Protein AF-A0A1H3M4A0-F1 (afdb_monomer_lite)

Radius of gyration: 30.54 Å; chains: 1; bounding box: 81×114×64 Å

Sequence (407 aa):
MTTTSKKTEPTAAHTGSNISKITISSDTRRLSPEDPPIFLHNREGRLIAGIKLEKQEVTNNAIRLTGWSLGSSGLALLRDGKEVDVEILRFSRHDVLEAYSVTSDVESGYEITIEYPEEGAYSLRWYLTNSGKITHDDFDLGIIITAVSDSSIKRKQETAVPPQTLNKLSDSNVIHANIEEINNFSIRGWCLIEEHSPKAMVLRIGQSEYPVQLYVIRERKDVSKQFSINEDKVGFEMHLPGYIWDGIPESNDLEIEILAEGYALTKMPLIVTRKVAVQWIEQIFYQSENQNQQFFGLVALEHIRFGCLMPMLSAEVQAAVKLFTAKMNLGDYPPGVEGTDKDVPAESFVTLMHWKALRQLNELLTDATTPQTVFQAVIDVMDRSGLILIRTRNCINNPIPASYTFD

Foldseek 3Di:
DDDDDDDDDDDDDDPPPPPDDPDDDPDAAAAELPDPKDFDADPVRATQKIWHWNDWDDDQFKTKTKTFMPNFPDKFKDFQNHTDPWDKDFAADVVVCVVRVPDPCRGGIIMTMDTRDDFGFMWMWTWHADPNDIDIHIHGHVDGDDDPPPVDDDDDDDDDDPDDDPDPDDPPPFKDWDFDDDALQKTKIFMGGNLDAFPFKWKDWPNDIHTQPDWQQDFQVVVCVVVVGPDRRGIIMGGHAQQLLPPPDLPDWTFIFMDGVNHTRDPGTDTHHLVRLLVSLVVLLPDDDDPVSLVSLVRNLSNCASSVSLVVHDPVSNVSNCVSCLQQVNQVSHPPRDDDDNPHPHDDPVNVLVSVLVVQLVSQVVPDPDPVSSVVSNVVSCVSSVVDDPPCVVPVPDDDPPDDDDD

pLDDT: mean 79.9, std 21.03, range [24.53, 98.06]

Secondary structure (DSSP, 8-state):
-----PPP--------------------EE--TTSPPEEEE-TTS-EEEEEEEEEEEE-SSEEEEEEEEESEEEEEEEETTEEE---EEEE--HHHHHHHT--S-TT-EEEEEEESPPSEEEEEEEEEEETTEEEEEEEEEEEEE-----TT------------------SSTTEEEEEEEEETTEEEEEEEETTB--S-EEEEETTEEEE---EEEE--HHHHHHHT-S--TTEEEEEPPGGGGTT--TTS-EEEEEEETTEESSSSPEEE-HHHHHHHHHHHHHS-SSHHHHHHHHHHHHHHHHTT-GGGS-HHHHHHHHHHHHHTT-TTSSTT-PPP-TTS-PPPHHHHHHHHHHHHHHHHHTT--SHHHHHHHHHHHHHHTT---TTSTTTTTSPPPS-----

Structure (mmCIF, N/CA/C/O backbone):
data_AF-A0A1H3M4A0-F1
#
_entry.id   AF-A0A1H3M4A0-F1
#
loop_
_atom_site.group_PDB
_atom_site.id
_atom_site.type_symbol
_atom_site.label_atom_id
_atom_site.label_alt_id
_atom_site.label_comp_id
_atom_site.label_asym_id
_atom_site.label_entity_id
_atom_site.label_seq_id
_atom_site.pdbx_PDB_ins_code
_atom_site.Cartn_x
_atom_site.Cartn_y
_atom_site.Cartn_z
_atom_site.occupancy
_atom_site.B_iso_or_equiv
_atom_site.auth_seq_id
_atom_site.auth_comp_id
_atom_site.auth_asym_id
_atom_site.auth_atom_id
_atom_site.pdbx_PDB_model_num
ATOM 1 N N . MET A 1 1 ? -34.004 82.747 30.012 1.00 33.75 1 MET A N 1
ATOM 2 C CA . MET A 1 1 ? -33.800 81.574 30.887 1.00 33.75 1 MET A CA 1
ATOM 3 C C . MET A 1 1 ? -34.989 80.647 30.698 1.00 33.75 1 MET A C 1
ATOM 5 O O . MET A 1 1 ? -36.082 81.158 30.879 1.00 33.75 1 MET A O 1
ATOM 9 N N . THR A 1 2 ? -34.741 79.371 30.333 1.00 34.47 2 THR A N 1
ATOM 10 C CA . THR A 1 2 ? -35.639 78.179 30.445 1.00 34.47 2 THR A CA 1
ATOM 11 C C . THR A 1 2 ? -37.025 78.279 29.757 1.00 34.47 2 THR A C 1
ATOM 13 O O . THR A 1 2 ? -37.710 79.275 29.876 1.00 34.47 2 THR A O 1
ATOM 16 N N . THR A 1 3 ? -37.562 77.325 28.988 1.00 33.00 3 THR A N 1
ATOM 17 C CA . THR A 1 3 ? -37.407 75.862 28.929 1.00 33.00 3 THR A CA 1
ATOM 18 C C . THR A 1 3 ? -38.217 75.325 27.726 1.00 33.00 3 THR A C 1
ATOM 20 O O . THR A 1 3 ? -39.235 75.910 27.378 1.00 33.00 3 THR A 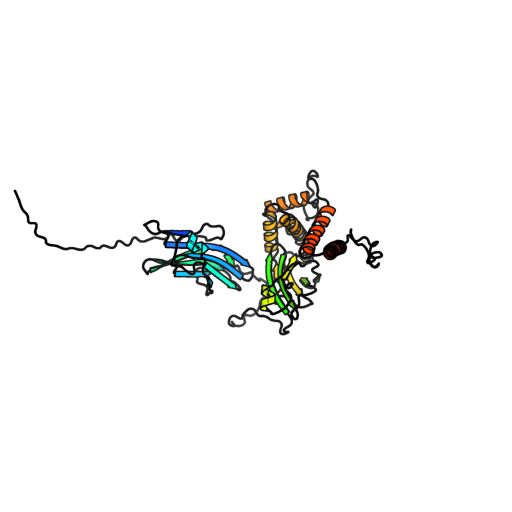O 1
ATOM 23 N N . THR A 1 4 ? -37.750 74.212 27.142 1.00 35.75 4 THR A N 1
ATOM 24 C CA . THR A 1 4 ? -38.488 73.063 26.549 1.00 35.75 4 THR A CA 1
ATOM 25 C C . THR A 1 4 ? -39.845 73.240 25.844 1.00 35.75 4 THR A C 1
ATOM 27 O O . THR A 1 4 ? -40.836 73.602 26.461 1.00 35.75 4 THR A O 1
ATOM 30 N N . SER A 1 5 ? -39.976 72.683 24.632 1.00 32.56 5 SER A N 1
ATOM 31 C CA . SER A 1 5 ? -40.471 71.301 24.437 1.00 32.56 5 SER A CA 1
ATOM 32 C C . SER A 1 5 ? -40.553 70.949 22.944 1.00 32.56 5 SER A C 1
ATOM 34 O O . SER A 1 5 ? -41.061 71.721 22.133 1.00 32.56 5 SER A O 1
ATOM 36 N N . LYS A 1 6 ? -40.021 69.777 22.586 1.00 36.72 6 LYS A N 1
ATOM 37 C CA . LYS A 1 6 ? -39.944 69.216 21.231 1.00 36.72 6 LYS A CA 1
ATOM 38 C C . LYS A 1 6 ? -41.017 68.128 21.132 1.00 36.72 6 LYS A C 1
ATOM 40 O O . LYS A 1 6 ? -41.017 67.215 21.954 1.00 36.72 6 LYS A O 1
ATOM 45 N N . LYS A 1 7 ? -41.922 68.234 20.155 1.00 43.19 7 LYS A N 1
ATOM 46 C CA . LYS A 1 7 ? -42.973 67.245 19.872 1.00 43.19 7 LYS A CA 1
ATOM 47 C C . LYS A 1 7 ? -42.555 66.349 18.701 1.00 43.19 7 LYS A C 1
ATOM 49 O O . LYS A 1 7 ? -42.099 66.834 17.670 1.00 43.19 7 LYS A O 1
ATOM 54 N N . THR A 1 8 ? -42.690 65.055 18.943 1.00 43.06 8 THR A N 1
ATOM 55 C CA . THR A 1 8 ? -42.477 63.876 18.094 1.00 43.06 8 THR A CA 1
ATOM 56 C C . THR A 1 8 ? -43.530 63.755 16.989 1.00 43.06 8 THR A C 1
ATOM 58 O O . THR A 1 8 ? -44.663 64.153 17.236 1.00 43.06 8 THR A O 1
ATOM 61 N N . GLU A 1 9 ? -43.185 63.135 15.852 1.00 33.03 9 GLU A N 1
ATOM 62 C CA . GLU A 1 9 ? -44.024 62.209 15.051 1.00 33.03 9 GLU A CA 1
ATOM 63 C C . GLU A 1 9 ? -43.182 61.549 13.918 1.00 33.03 9 GLU A C 1
ATOM 65 O O . GLU A 1 9 ? -42.063 62.009 13.672 1.00 33.03 9 GLU A O 1
ATOM 70 N N . PRO A 1 10 ? -43.612 60.412 13.318 1.00 43.53 10 PRO A N 1
ATOM 71 C CA . PRO A 1 10 ? -42.734 59.251 13.163 1.00 43.53 10 PRO A CA 1
ATOM 72 C C . PRO A 1 10 ? -42.728 58.591 11.757 1.00 43.53 10 PRO A C 1
ATOM 74 O O . PRO A 1 10 ? -43.491 58.939 10.865 1.00 43.53 10 PRO A O 1
ATOM 77 N N . THR A 1 11 ? -41.885 57.557 11.640 1.00 34.41 11 THR A N 1
ATOM 78 C CA . THR A 1 11 ? -42.014 56.360 10.776 1.00 34.41 11 THR A CA 1
ATOM 79 C C . THR A 1 11 ? -41.835 56.482 9.253 1.00 34.41 11 THR A C 1
ATOM 81 O O . THR A 1 11 ? -42.747 56.858 8.530 1.00 34.41 11 THR A O 1
ATOM 84 N N . ALA A 1 12 ? -40.730 55.914 8.753 1.00 32.91 12 ALA A N 1
ATOM 85 C CA . ALA A 1 12 ? -40.762 54.955 7.641 1.00 32.91 12 ALA A CA 1
ATOM 86 C C . ALA A 1 12 ? -39.515 54.054 7.698 1.00 32.91 12 ALA A C 1
ATOM 88 O O . ALA A 1 12 ? -38.383 54.519 7.586 1.00 32.91 12 ALA A O 1
ATOM 89 N N . ALA A 1 13 ? -39.739 52.757 7.914 1.00 37.56 13 ALA A N 1
ATOM 90 C CA . ALA A 1 13 ? -38.715 51.725 7.882 1.00 37.56 13 ALA A CA 1
ATOM 91 C C . ALA A 1 13 ? -38.382 51.354 6.426 1.00 37.56 13 ALA A C 1
ATOM 93 O O . ALA A 1 13 ? -39.254 50.950 5.655 1.00 37.56 13 ALA A O 1
ATOM 94 N N . HIS A 1 14 ? -37.104 51.448 6.070 1.00 35.28 14 HIS A N 1
ATOM 95 C CA . HIS A 1 14 ? -36.529 50.842 4.872 1.00 35.28 14 HIS A CA 1
ATOM 96 C C . HIS A 1 14 ? -35.376 49.934 5.293 1.00 35.28 14 HIS A C 1
ATOM 98 O O . HIS A 1 14 ? -34.213 50.327 5.297 1.00 35.28 14 HIS A O 1
ATOM 104 N N . THR A 1 15 ? -35.705 48.697 5.657 1.00 32.03 15 THR A N 1
ATOM 105 C CA . THR A 1 15 ? -34.738 47.603 5.781 1.00 32.03 15 THR A CA 1
ATOM 106 C C . THR A 1 15 ? -34.617 46.910 4.426 1.00 32.03 15 THR A C 1
ATOM 108 O O . THR A 1 15 ? -35.201 45.860 4.172 1.00 32.03 15 THR A O 1
ATOM 111 N N . GLY A 1 16 ? -33.862 47.535 3.522 1.00 28.48 16 GLY A N 1
ATOM 112 C CA . GLY A 1 16 ? -33.336 46.874 2.333 1.00 28.48 16 GLY A CA 1
ATOM 113 C C . GLY A 1 16 ? -32.168 45.977 2.734 1.00 28.48 16 GLY A C 1
ATOM 114 O O . GLY A 1 16 ? -31.047 46.452 2.900 1.00 28.48 16 GLY A O 1
ATOM 115 N N . SER A 1 17 ? -32.435 44.684 2.924 1.00 31.31 17 SER A N 1
ATOM 116 C CA . SER A 1 17 ? -31.399 43.661 3.089 1.00 31.31 17 SER A CA 1
ATOM 117 C C . SER A 1 17 ? -30.704 43.433 1.744 1.00 31.31 17 SER A C 1
ATOM 119 O O . SER A 1 17 ? -31.176 42.676 0.897 1.00 31.31 17 SER A O 1
ATOM 121 N N . ASN A 1 18 ? -29.588 44.127 1.527 1.00 29.11 18 ASN A N 1
ATOM 122 C CA . ASN A 1 18 ? -28.679 43.861 0.417 1.00 29.11 18 ASN A CA 1
ATOM 123 C C . ASN A 1 18 ? -27.867 42.594 0.725 1.00 29.11 18 ASN A C 1
ATOM 125 O O . ASN A 1 18 ? -26.769 42.654 1.280 1.00 29.11 18 ASN A O 1
ATOM 129 N N . ILE A 1 19 ? -28.414 41.435 0.352 1.00 28.52 19 ILE A N 1
ATOM 130 C CA . ILE A 1 19 ? -27.671 40.172 0.312 1.00 28.52 19 ILE A CA 1
ATOM 131 C C . ILE A 1 19 ? -26.724 40.236 -0.888 1.00 28.52 19 ILE A C 1
ATOM 133 O O . ILE A 1 19 ? -27.123 40.109 -2.045 1.00 28.52 19 ILE A O 1
ATOM 137 N N . SER A 1 20 ? -25.449 40.471 -0.601 1.00 29.69 20 SER A N 1
ATOM 138 C CA . SER A 1 20 ? -24.360 40.426 -1.572 1.00 29.69 20 SER A CA 1
ATOM 139 C C . SER A 1 20 ? -24.205 38.986 -2.079 1.00 29.69 20 SER A C 1
ATOM 141 O O . SER A 1 20 ? -23.956 38.078 -1.286 1.00 29.69 20 SER A O 1
ATOM 143 N N . LYS A 1 21 ? -24.350 38.770 -3.391 1.00 29.03 21 LYS A N 1
ATOM 144 C CA . LYS A 1 21 ? -24.024 37.503 -4.061 1.00 29.03 21 LYS A CA 1
ATOM 145 C C . LYS A 1 21 ? -22.536 37.190 -3.862 1.00 29.03 21 LYS A C 1
ATOM 147 O O . LYS A 1 21 ? -21.688 37.865 -4.439 1.00 29.03 21 LYS A O 1
ATOM 152 N N . ILE A 1 22 ? -22.227 36.158 -3.080 1.00 29.81 22 ILE A N 1
ATOM 153 C CA . ILE A 1 22 ? -20.931 35.474 -3.141 1.00 29.81 22 ILE A CA 1
ATOM 154 C C . ILE A 1 22 ? -20.924 34.740 -4.485 1.00 29.81 22 ILE A C 1
ATOM 156 O O . ILE A 1 22 ? -21.707 33.815 -4.688 1.00 29.81 22 ILE A O 1
ATOM 160 N N . THR A 1 23 ? -20.122 35.222 -5.431 1.00 24.53 23 THR A N 1
ATOM 161 C CA . THR A 1 23 ? -19.907 34.552 -6.718 1.00 24.53 23 THR A CA 1
ATOM 162 C C . THR A 1 23 ? -18.658 33.699 -6.547 1.00 24.53 23 THR A C 1
ATOM 164 O O . THR A 1 23 ? -17.559 34.239 -6.479 1.00 24.53 23 THR A O 1
ATOM 167 N N . ILE A 1 24 ? -18.844 32.392 -6.370 1.00 32.31 24 ILE A N 1
ATOM 168 C CA . ILE A 1 24 ? -17.755 31.415 -6.274 1.00 32.31 24 ILE A CA 1
ATOM 169 C C . ILE A 1 24 ? -17.358 31.065 -7.716 1.00 32.31 24 ILE A C 1
ATOM 171 O O . ILE A 1 24 ? -18.204 30.620 -8.490 1.00 32.31 24 ILE A O 1
ATOM 175 N N . SER A 1 25 ? -16.108 31.362 -8.088 1.00 31.33 25 SER A N 1
ATOM 176 C CA . SER A 1 25 ? -15.495 30.941 -9.359 1.00 31.33 25 SER A CA 1
ATOM 177 C C . SER A 1 25 ? -15.419 29.416 -9.386 1.00 31.33 25 SER A C 1
ATOM 179 O O . SER A 1 25 ? -15.031 28.815 -8.387 1.00 31.33 25 SER A O 1
ATOM 181 N N . SER A 1 26 ? -15.794 28.791 -10.500 1.00 40.34 26 SER A N 1
ATOM 182 C CA . SER A 1 26 ? -15.848 27.334 -10.682 1.00 40.34 26 SER A CA 1
ATOM 183 C C . SER A 1 26 ? -14.471 26.705 -10.932 1.00 40.34 26 SER A C 1
ATOM 185 O O . SER A 1 26 ? -14.343 25.820 -11.775 1.00 40.34 26 SER A O 1
ATOM 187 N N . ASP A 1 27 ? -13.441 27.185 -10.238 1.00 61.12 27 ASP A N 1
ATOM 188 C CA . ASP A 1 27 ? -12.123 26.562 -10.247 1.00 61.12 27 ASP A CA 1
ATOM 189 C C . ASP A 1 27 ? -12.124 25.497 -9.151 1.00 61.12 27 ASP A C 1
ATOM 191 O O . ASP A 1 27 ? -12.151 25.813 -7.957 1.00 61.12 27 ASP A O 1
ATOM 195 N N . THR A 1 28 ? -12.169 24.227 -9.549 1.00 74.44 28 THR A N 1
ATOM 196 C CA . THR A 1 28 ? -12.125 23.094 -8.622 1.00 74.44 28 THR A CA 1
ATOM 197 C C . THR A 1 28 ? -10.831 23.177 -7.819 1.00 74.44 28 THR A C 1
ATOM 199 O O . THR A 1 28 ? -9.731 23.114 -8.371 1.00 74.44 28 THR A O 1
ATOM 202 N N . ARG A 1 29 ? -10.947 23.379 -6.505 1.00 92.06 29 ARG A N 1
ATOM 203 C CA . ARG A 1 29 ? -9.788 23.463 -5.609 1.00 92.06 29 ARG A CA 1
ATOM 204 C C . ARG A 1 29 ? -9.262 22.054 -5.356 1.00 92.06 29 ARG A C 1
ATOM 206 O O . ARG A 1 29 ? -10.053 21.132 -5.221 1.00 92.06 29 ARG A O 1
ATOM 213 N N . ARG A 1 30 ? -7.946 21.873 -5.278 1.00 92.69 30 ARG A N 1
ATOM 214 C CA . ARG A 1 30 ? -7.347 20.588 -4.889 1.00 92.69 30 ARG A CA 1
ATOM 215 C C . ARG A 1 30 ? -7.246 20.495 -3.365 1.00 92.69 30 ARG A C 1
ATOM 217 O O . ARG A 1 30 ? -7.030 21.519 -2.718 1.00 92.69 30 ARG A O 1
ATOM 224 N N . LEU A 1 31 ? -7.408 19.295 -2.810 1.00 94.38 31 LEU A N 1
ATOM 225 C CA . LEU A 1 31 ? -7.177 19.001 -1.395 1.00 94.38 31 LEU A CA 1
ATOM 226 C C . LEU A 1 31 ? -6.241 17.792 -1.267 1.00 94.38 31 LEU A C 1
ATOM 228 O O . LEU A 1 31 ? -6.619 16.675 -1.605 1.00 94.38 31 LEU A O 1
ATOM 232 N N . SER A 1 32 ? -5.021 18.026 -0.783 1.00 93.94 32 SER A N 1
ATOM 233 C CA . SER A 1 32 ? -3.967 17.020 -0.590 1.00 93.94 32 SER A CA 1
ATOM 234 C C . SER A 1 32 ? -3.559 16.889 0.889 1.00 93.94 32 SER A C 1
ATOM 236 O O . SER A 1 32 ? -3.654 17.867 1.643 1.00 93.94 32 SER A O 1
ATOM 238 N N . PRO A 1 33 ? -3.031 15.726 1.329 1.00 94.31 33 PRO A N 1
ATOM 239 C CA . PRO A 1 33 ? -2.379 15.581 2.634 1.00 94.31 33 PRO A CA 1
ATOM 240 C C . PRO A 1 33 ? -1.274 16.606 2.920 1.00 94.31 33 PRO A C 1
ATOM 242 O O . PRO A 1 33 ? -1.076 16.981 4.073 1.00 94.31 33 PRO A O 1
ATOM 245 N N . GLU A 1 34 ? -0.612 17.124 1.886 1.00 90.31 34 GLU A N 1
ATOM 246 C CA . GLU A 1 34 ? 0.472 18.108 2.029 1.00 90.31 34 GLU A CA 1
ATOM 247 C C . GLU A 1 34 ? -0.022 19.563 2.114 1.00 90.31 34 GLU A C 1
ATOM 249 O O . GLU A 1 34 ? 0.717 20.454 2.534 1.00 90.31 34 GLU A O 1
ATOM 254 N N . ASP A 1 35 ? -1.277 19.830 1.737 1.00 92.88 35 ASP A N 1
ATOM 255 C CA . ASP A 1 35 ? -1.800 21.198 1.695 1.00 92.88 35 ASP A CA 1
ATOM 256 C C . ASP A 1 35 ? -2.100 21.720 3.108 1.00 92.88 35 ASP A C 1
ATOM 258 O O . ASP A 1 35 ? -2.579 20.968 3.958 1.00 92.88 35 ASP A O 1
ATOM 262 N N . PRO A 1 36 ? -1.899 23.011 3.409 1.00 94.88 36 PRO A N 1
ATOM 263 C CA . PRO A 1 36 ? -2.340 23.559 4.687 1.00 94.88 36 PRO A CA 1
ATOM 264 C C . PRO A 1 36 ? -3.870 23.435 4.849 1.00 94.88 36 PRO A C 1
ATOM 266 O O . PRO A 1 36 ? -4.595 23.396 3.851 1.00 94.88 36 PRO A O 1
ATOM 269 N N . PRO A 1 37 ? -4.396 23.407 6.090 1.00 96.19 37 PRO A N 1
ATOM 270 C CA . PRO A 1 37 ? -5.838 23.412 6.312 1.00 96.19 37 PRO A CA 1
ATOM 271 C C . PRO A 1 37 ? -6.522 24.607 5.643 1.00 96.19 37 PRO A C 1
ATOM 273 O O . PRO A 1 37 ? -6.017 25.734 5.671 1.00 96.19 37 PRO A O 1
ATOM 276 N N . ILE A 1 38 ? -7.702 24.368 5.079 1.00 95.25 38 ILE A N 1
ATOM 277 C CA . ILE A 1 38 ? -8.516 25.404 4.449 1.00 95.25 38 ILE A CA 1
ATOM 278 C C . ILE A 1 38 ? -9.478 25.945 5.496 1.00 95.25 38 ILE A C 1
ATOM 280 O O . ILE A 1 38 ? -10.269 25.194 6.061 1.00 95.25 38 ILE A O 1
ATOM 284 N N . PHE A 1 39 ? -9.438 27.256 5.729 1.00 94.56 39 PHE A N 1
ATOM 285 C CA . PHE A 1 39 ? -10.295 27.929 6.701 1.00 94.56 39 PHE A CA 1
ATOM 286 C C . PHE A 1 39 ? -11.244 28.916 6.038 1.00 94.56 39 PHE A C 1
ATOM 288 O O . PHE A 1 39 ? -10.862 29.687 5.157 1.00 94.56 39 PHE A O 1
ATOM 295 N N . LEU A 1 40 ? -12.470 28.957 6.544 1.00 90.62 40 LEU A N 1
ATOM 296 C CA . LEU A 1 40 ? -13.463 29.961 6.208 1.00 90.62 40 LEU A CA 1
ATOM 297 C C . LEU A 1 40 ? -13.661 30.883 7.401 1.00 90.62 40 LEU A C 1
ATOM 299 O O . LEU A 1 40 ? -13.902 30.429 8.518 1.00 90.62 40 LEU A O 1
ATOM 303 N N . HIS A 1 41 ? -13.596 32.186 7.147 1.00 91.44 41 HIS A N 1
ATOM 304 C CA . HIS A 1 41 ? -13.826 33.215 8.151 1.00 91.44 41 HIS A CA 1
ATOM 305 C C . HIS A 1 41 ? -15.053 34.047 7.775 1.00 91.44 41 HIS A C 1
ATOM 307 O O . HIS A 1 41 ? -15.321 34.291 6.596 1.00 91.44 41 HIS A O 1
ATOM 313 N N . ASN A 1 42 ? -15.812 34.495 8.773 1.00 88.00 42 ASN A N 1
ATOM 314 C CA . ASN A 1 42 ? -16.876 35.469 8.550 1.00 88.00 42 ASN A CA 1
ATOM 315 C C . ASN A 1 42 ? -16.297 36.883 8.319 1.00 88.00 42 ASN A C 1
ATOM 317 O O . ASN A 1 42 ? -15.089 37.110 8.364 1.00 88.00 42 ASN A O 1
ATOM 321 N N . ARG A 1 43 ? -17.175 37.872 8.107 1.00 90.00 43 ARG A N 1
ATOM 322 C CA . ARG A 1 43 ? -16.778 39.279 7.890 1.00 90.00 43 ARG A CA 1
ATOM 323 C C . ARG A 1 43 ? -16.065 39.927 9.084 1.00 90.00 43 ARG A C 1
ATOM 325 O O . ARG A 1 43 ? -15.397 40.936 8.902 1.00 90.00 43 ARG A O 1
ATOM 332 N N . GLU A 1 44 ? -16.216 39.369 10.280 1.00 93.38 44 GLU A N 1
ATOM 333 C CA . GLU A 1 44 ? -15.546 39.823 11.506 1.00 93.38 44 GLU A CA 1
ATOM 334 C C . GLU A 1 44 ? -14.174 39.152 11.689 1.00 93.38 44 GLU A C 1
ATOM 336 O O . GLU A 1 44 ? -13.515 39.372 12.701 1.00 93.38 44 GLU A O 1
ATOM 341 N N . GLY A 1 45 ? -13.749 38.312 10.736 1.00 89.94 45 GLY A N 1
ATOM 342 C CA . GLY A 1 45 ? -12.505 37.552 10.818 1.00 89.94 45 GLY A CA 1
ATOM 343 C C . GLY A 1 45 ? -12.568 36.363 11.776 1.00 89.94 45 GLY A C 1
ATOM 344 O O . GLY A 1 45 ? -11.526 35.822 12.126 1.00 89.94 45 GLY A O 1
ATOM 345 N N . ARG A 1 46 ? -13.759 35.937 12.218 1.00 88.62 46 ARG A N 1
ATOM 346 C CA . ARG A 1 46 ? -13.919 34.744 13.065 1.00 88.62 46 ARG A CA 1
ATOM 347 C C . ARG A 1 46 ? -13.980 33.490 12.210 1.00 88.62 46 ARG A C 1
ATOM 349 O O . ARG A 1 46 ? -14.712 33.473 11.219 1.00 88.62 46 ARG A O 1
ATOM 356 N N . LEU A 1 47 ? -13.256 32.451 12.620 1.00 90.19 47 LEU A N 1
ATOM 357 C CA . LEU A 1 47 ? -13.311 31.130 12.002 1.00 90.19 47 LEU A CA 1
ATOM 358 C C . LEU A 1 47 ? -14.736 30.571 12.108 1.00 90.19 47 LEU A C 1
ATOM 360 O O . LEU A 1 47 ? -15.293 30.497 13.202 1.00 90.19 47 LEU A O 1
ATOM 364 N N . ILE A 1 48 ? -15.324 30.208 10.970 1.00 90.00 48 ILE A N 1
ATOM 365 C CA . ILE A 1 48 ? -16.664 29.608 10.899 1.00 90.00 48 ILE A CA 1
ATOM 366 C C . ILE A 1 48 ? -16.627 28.135 10.514 1.00 90.00 48 ILE A C 1
ATOM 368 O O . ILE A 1 48 ? -17.492 27.385 10.947 1.00 90.00 48 ILE A O 1
ATOM 372 N N . ALA A 1 49 ? -15.651 27.731 9.704 1.00 93.06 49 ALA A N 1
ATOM 373 C CA . ALA A 1 49 ? -15.507 26.359 9.250 1.00 93.06 49 ALA A CA 1
ATOM 374 C C . ALA A 1 49 ? -14.063 26.106 8.812 1.00 93.06 49 ALA A C 1
ATOM 376 O O . ALA A 1 49 ? -13.364 27.035 8.398 1.00 93.06 49 ALA A O 1
ATOM 377 N N . GLY A 1 50 ? -13.618 24.858 8.873 1.00 95.00 50 GLY A N 1
ATOM 378 C CA . GLY A 1 50 ? -12.313 24.461 8.356 1.00 95.00 50 GLY A CA 1
ATOM 379 C C . GLY A 1 50 ? -12.308 23.018 7.883 1.00 95.00 50 GLY A C 1
ATOM 380 O O . GLY A 1 50 ? -13.123 22.229 8.347 1.00 95.00 50 GLY A O 1
ATOM 381 N N . ILE A 1 51 ? -11.410 22.671 6.970 1.00 97.06 51 ILE A N 1
ATOM 382 C CA . ILE A 1 51 ? -11.224 21.292 6.514 1.00 97.06 51 ILE A CA 1
ATOM 383 C C . ILE A 1 51 ? -9.751 21.008 6.241 1.00 97.06 51 ILE A C 1
ATOM 385 O O . ILE A 1 51 ? -9.019 21.854 5.719 1.00 97.06 51 ILE A O 1
ATOM 389 N N . LYS A 1 52 ? -9.326 19.793 6.581 1.00 97.25 52 LYS A N 1
ATOM 390 C CA . LYS A 1 52 ? -8.009 19.254 6.267 1.00 97.25 52 LYS A CA 1
ATOM 391 C C . LYS A 1 52 ? -8.132 17.782 5.901 1.00 97.25 52 LYS A C 1
ATOM 393 O O . LYS A 1 52 ? -8.806 17.016 6.588 1.00 97.25 52 LYS A O 1
ATOM 398 N N . LEU A 1 53 ? -7.452 17.395 4.829 1.00 97.88 53 LEU A N 1
ATOM 399 C CA . LEU A 1 53 ? -7.115 16.006 4.544 1.00 97.88 53 LEU A CA 1
ATOM 400 C C . LEU A 1 53 ? -5.750 15.728 5.175 1.00 97.88 53 LEU A C 1
ATOM 402 O O . LEU A 1 53 ? -4.793 16.430 4.861 1.00 97.88 53 LEU A O 1
ATOM 406 N N . GLU A 1 54 ? -5.663 14.782 6.104 1.00 96.94 54 GLU A N 1
ATOM 407 C CA . GLU A 1 54 ? -4.412 14.438 6.799 1.00 96.94 54 GLU A CA 1
ATOM 408 C C . GLU A 1 54 ? -3.713 13.246 6.146 1.00 96.94 54 GLU A C 1
ATOM 410 O O . GLU A 1 54 ? -2.489 13.221 6.070 1.00 96.94 54 GLU A O 1
ATOM 415 N N . LYS A 1 55 ? -4.484 12.268 5.657 1.00 93.75 55 LYS A N 1
ATOM 416 C CA . LYS A 1 55 ? -3.958 11.066 5.009 1.00 93.75 55 LYS A CA 1
ATOM 417 C C . LYS A 1 55 ? -4.819 10.679 3.820 1.00 93.75 55 LYS A C 1
ATOM 419 O O . LYS A 1 55 ? -6.046 10.768 3.874 1.00 93.75 55 LYS A O 1
ATOM 424 N N . GLN A 1 56 ? -4.151 10.204 2.778 1.00 96.50 56 GLN A N 1
ATOM 425 C CA . GLN A 1 56 ? -4.758 9.637 1.585 1.00 96.50 56 GLN A CA 1
ATOM 426 C C . GLN A 1 56 ? -3.994 8.367 1.229 1.00 96.50 56 GLN A C 1
ATOM 428 O O . GLN A 1 56 ? -2.821 8.427 0.866 1.00 96.50 56 GLN A O 1
ATOM 433 N N . GLU A 1 57 ? -4.656 7.224 1.343 1.00 87.81 57 GLU A N 1
ATOM 434 C CA . GLU A 1 57 ? -4.111 5.925 0.965 1.00 87.81 57 GLU A CA 1
ATOM 435 C C . GLU A 1 57 ? -4.924 5.387 -0.204 1.00 87.81 57 GLU A C 1
ATOM 437 O O . GLU A 1 57 ? -6.146 5.257 -0.122 1.00 87.81 57 GLU A O 1
ATOM 442 N N . VAL A 1 58 ? -4.242 5.090 -1.305 1.00 86.44 58 VAL A N 1
ATOM 443 C CA . VAL A 1 58 ? -4.852 4.472 -2.480 1.00 86.44 58 VAL A CA 1
ATOM 444 C C . VAL A 1 58 ? -4.140 3.153 -2.706 1.00 86.44 58 VAL A C 1
ATOM 446 O O . VAL A 1 58 ? -2.939 3.116 -2.963 1.00 86.44 58 VAL A O 1
ATOM 449 N N . THR A 1 59 ? -4.893 2.072 -2.579 1.00 79.19 59 THR A N 1
ATOM 450 C CA . THR A 1 59 ? -4.463 0.712 -2.904 1.00 79.19 59 THR A CA 1
ATOM 451 C C . THR A 1 59 ? -5.271 0.211 -4.099 1.00 79.19 59 THR A C 1
ATOM 453 O O . THR A 1 59 ? -6.242 0.848 -4.507 1.00 79.19 59 THR A O 1
ATOM 456 N N . ASN A 1 60 ? -4.920 -0.957 -4.639 1.00 67.94 60 ASN A N 1
ATOM 457 C CA . ASN A 1 60 ? -5.662 -1.551 -5.757 1.00 67.94 60 ASN A CA 1
ATOM 458 C C . ASN A 1 60 ? -7.147 -1.795 -5.432 1.00 67.94 60 ASN A C 1
ATOM 460 O O . ASN A 1 60 ? -7.982 -1.734 -6.327 1.00 67.94 60 ASN A O 1
ATOM 464 N N . ASN A 1 61 ? -7.472 -2.051 -4.160 1.00 80.19 61 ASN A N 1
ATOM 465 C CA . ASN A 1 61 ? -8.812 -2.467 -3.743 1.00 80.19 61 ASN A CA 1
ATOM 466 C C . ASN A 1 61 ? -9.474 -1.494 -2.772 1.00 80.19 61 ASN A C 1
ATOM 468 O O . ASN A 1 61 ? -10.592 -1.757 -2.347 1.00 80.19 61 ASN A O 1
ATOM 472 N N . ALA A 1 62 ? -8.811 -0.410 -2.377 1.00 87.44 62 ALA A N 1
ATOM 473 C CA . ALA A 1 62 ? -9.396 0.524 -1.432 1.00 87.44 62 ALA A CA 1
ATOM 474 C C . ALA A 1 62 ? -8.831 1.935 -1.552 1.00 87.44 62 ALA A C 1
ATOM 476 O O . ALA A 1 62 ? -7.628 2.121 -1.755 1.00 87.44 62 ALA A O 1
ATOM 477 N N . ILE A 1 63 ? -9.708 2.915 -1.342 1.00 94.12 63 ILE A N 1
ATOM 478 C CA . ILE A 1 63 ? -9.343 4.304 -1.060 1.00 94.12 63 ILE A CA 1
ATOM 479 C C . ILE A 1 63 ? -9.668 4.565 0.407 1.00 94.12 63 ILE A C 1
ATOM 481 O O . ILE A 1 63 ? -10.808 4.361 0.824 1.00 94.12 63 ILE A O 1
ATOM 485 N N . ARG A 1 64 ? -8.689 5.050 1.173 1.00 95.19 64 ARG A N 1
ATOM 486 C CA . ARG A 1 64 ? -8.877 5.480 2.559 1.00 95.19 64 ARG A CA 1
ATOM 487 C C . ARG A 1 64 ? -8.450 6.930 2.728 1.00 95.19 64 ARG A C 1
ATOM 489 O O . ARG A 1 64 ? -7.311 7.296 2.435 1.00 95.19 64 ARG A O 1
ATOM 496 N N . LEU A 1 65 ? -9.374 7.755 3.203 1.00 97.69 65 LEU A N 1
ATOM 497 C CA . LEU A 1 65 ? -9.171 9.177 3.455 1.00 97.69 65 LEU A CA 1
ATOM 498 C C . LEU A 1 65 ? -9.393 9.442 4.938 1.00 97.69 65 LEU A C 1
ATOM 500 O O . LEU A 1 65 ? -10.434 9.070 5.477 1.00 97.69 65 LEU A O 1
ATOM 504 N N . THR A 1 66 ? -8.453 10.120 5.588 1.00 97.81 66 THR A N 1
ATOM 505 C CA . THR A 1 66 ? -8.625 10.557 6.979 1.00 97.81 66 THR A CA 1
ATOM 506 C C . THR A 1 66 ? -8.310 12.032 7.115 1.00 97.81 66 THR A C 1
ATOM 508 O O . THR A 1 66 ? -7.357 12.538 6.515 1.00 97.81 66 THR A O 1
ATOM 511 N N . GLY A 1 67 ? -9.073 12.726 7.948 1.00 97.81 67 GLY A N 1
ATOM 512 C CA . GLY A 1 67 ? -8.814 14.125 8.236 1.00 97.81 67 GLY A CA 1
ATOM 513 C C . GLY A 1 67 ? -9.771 14.697 9.264 1.00 97.81 67 GLY A C 1
ATOM 514 O O . GLY A 1 67 ? -10.344 13.974 10.082 1.00 97.81 67 GLY A O 1
ATOM 515 N N . TRP A 1 68 ? -9.944 16.013 9.218 1.00 97.25 68 TRP A N 1
ATOM 516 C CA . TRP A 1 68 ? -10.907 16.707 10.062 1.00 97.25 68 TRP A CA 1
ATOM 517 C C . TRP A 1 68 ? -11.628 17.823 9.310 1.00 97.25 68 TRP A C 1
ATOM 519 O O . TRP A 1 68 ? -11.119 18.405 8.350 1.00 97.25 68 TRP A O 1
ATOM 529 N N . SER A 1 69 ? -12.842 18.119 9.755 1.00 96.31 69 SER A N 1
ATOM 530 C CA . SER A 1 69 ? -13.675 19.213 9.276 1.00 96.31 69 SER A CA 1
ATOM 531 C C . SER A 1 69 ? -14.431 19.836 10.449 1.00 96.31 69 SER A C 1
ATOM 533 O O . SER A 1 69 ? -15.038 19.108 11.231 1.00 96.31 69 SER A O 1
ATOM 535 N N . LEU A 1 70 ? -14.423 21.161 10.537 1.00 93.69 70 LEU A N 1
ATOM 536 C CA . LEU A 1 70 ? -15.109 21.963 11.547 1.00 93.69 70 LEU A CA 1
ATOM 537 C C . LEU A 1 70 ? -16.215 22.800 10.910 1.00 93.69 70 LEU A C 1
ATOM 539 O O . LEU A 1 70 ? -16.040 23.310 9.801 1.00 93.69 70 LEU A O 1
ATOM 543 N N . GLY A 1 71 ? -17.311 23.012 11.641 1.00 86.81 71 GLY A N 1
ATOM 544 C CA . GLY A 1 71 ? -18.383 23.941 11.259 1.00 86.81 71 GLY A CA 1
ATOM 545 C C . GLY A 1 71 ? -19.163 23.510 10.014 1.00 86.81 71 GLY A C 1
ATOM 546 O O . GLY A 1 71 ? -19.856 24.318 9.393 1.00 86.81 71 GLY A O 1
ATOM 547 N N . SER A 1 72 ? -19.030 22.241 9.631 1.00 78.81 72 SER A N 1
ATOM 548 C CA . SER A 1 72 ? -19.637 21.659 8.439 1.00 78.81 72 SER A CA 1
ATOM 549 C C . SER A 1 72 ? -20.909 20.904 8.777 1.00 78.81 72 SER A C 1
ATOM 551 O O . SER A 1 72 ? -20.972 20.242 9.808 1.00 78.81 72 SER A O 1
ATOM 553 N N . SER A 1 73 ? -21.889 20.927 7.878 1.00 78.94 73 SER A N 1
ATOM 554 C CA . SER A 1 73 ? -23.082 20.081 8.002 1.00 78.94 73 SER A CA 1
ATOM 555 C C . SER A 1 73 ? -22.879 18.661 7.482 1.00 78.94 73 SER A C 1
ATOM 557 O O . SER A 1 73 ? -23.742 17.816 7.703 1.00 78.94 73 SER A O 1
ATOM 559 N N . GLY A 1 74 ? -21.755 18.389 6.817 1.00 93.06 74 GLY A N 1
ATOM 560 C CA . GLY A 1 74 ? -21.411 17.054 6.356 1.00 93.06 74 GLY A CA 1
ATOM 561 C C . GLY A 1 74 ? -20.285 17.042 5.332 1.00 93.06 74 GLY A C 1
ATOM 562 O O . GLY A 1 74 ? -19.794 18.081 4.880 1.00 93.06 74 GLY A O 1
ATOM 563 N N . LEU A 1 75 ? -19.916 15.828 4.952 1.00 96.81 75 LEU A N 1
ATOM 564 C CA . LEU A 1 75 ? -19.023 15.522 3.846 1.00 96.81 75 LEU A CA 1
ATOM 565 C C . LEU A 1 75 ? -19.764 14.577 2.899 1.00 96.81 75 LEU A C 1
ATOM 567 O O . LEU A 1 75 ? -20.648 13.841 3.331 1.00 96.81 75 LEU A O 1
ATOM 571 N N . ALA A 1 76 ? -19.409 14.600 1.624 1.00 97.69 76 ALA A N 1
ATOM 572 C CA . ALA A 1 76 ? -19.771 13.549 0.687 1.00 97.69 76 ALA A CA 1
ATOM 573 C C . ALA A 1 76 ? -18.588 13.274 -0.226 1.00 97.69 76 ALA A C 1
ATOM 575 O O . ALA A 1 76 ? -17.824 14.176 -0.568 1.00 97.69 76 ALA A O 1
ATOM 576 N N . LEU A 1 77 ? -18.440 12.026 -0.636 1.00 97.62 77 LEU A N 1
ATOM 577 C CA . LEU A 1 77 ? -17.481 11.678 -1.660 1.00 97.62 77 LEU A CA 1
ATOM 578 C C . LEU A 1 77 ? -18.166 11.722 -3.023 1.00 97.62 77 LEU A C 1
ATOM 580 O O . LEU A 1 77 ? -19.289 11.245 -3.169 1.00 97.62 77 LEU A O 1
ATOM 584 N N . LEU A 1 78 ? -17.493 12.284 -4.020 1.00 98.00 78 LEU A N 1
ATOM 585 C CA . LEU A 1 78 ? -17.966 12.304 -5.395 1.00 98.00 78 LEU A CA 1
ATOM 586 C C . LEU A 1 78 ? -17.056 11.461 -6.285 1.00 98.00 78 LEU A C 1
ATOM 588 O O . LEU A 1 78 ? -15.839 11.494 -6.122 1.00 98.00 78 LEU A O 1
ATOM 592 N N . ARG A 1 79 ? -17.652 10.805 -7.278 1.00 97.12 79 ARG A N 1
ATOM 593 C CA . ARG A 1 79 ? -16.996 10.179 -8.425 1.00 97.12 79 ARG A CA 1
ATOM 594 C C . ARG A 1 79 ? -17.554 10.802 -9.696 1.00 97.12 79 ARG A C 1
ATOM 596 O O . ARG A 1 79 ? -18.767 10.799 -9.909 1.00 97.12 79 ARG A O 1
ATOM 603 N N . ASP A 1 80 ? -16.686 11.406 -10.499 1.00 95.81 80 ASP A N 1
ATOM 604 C CA . ASP A 1 80 ? -17.051 12.148 -11.714 1.00 95.81 80 ASP A CA 1
ATOM 605 C C . ASP A 1 80 ? -18.169 13.184 -11.468 1.00 95.81 80 ASP A C 1
ATOM 607 O O . ASP A 1 80 ? -19.121 13.328 -12.240 1.00 95.81 80 ASP A O 1
ATOM 611 N N . GLY A 1 81 ? -18.084 13.877 -10.327 1.00 96.12 81 GLY A N 1
ATOM 612 C CA . GLY A 1 81 ? -19.051 14.892 -9.897 1.00 96.12 81 GLY A CA 1
ATOM 613 C C . GLY A 1 81 ? -20.377 14.352 -9.341 1.00 96.12 81 GLY A C 1
ATOM 614 O O . GLY A 1 81 ? -21.250 15.150 -8.992 1.00 96.12 81 GLY A O 1
ATOM 615 N N . LYS A 1 82 ? -20.551 13.029 -9.233 1.00 97.50 82 LYS A N 1
ATOM 616 C CA . LYS A 1 82 ? -21.737 12.389 -8.638 1.00 97.50 82 LYS A CA 1
ATOM 617 C C . LYS A 1 82 ? -21.421 11.826 -7.265 1.00 97.50 82 LYS A C 1
ATOM 619 O O . LYS A 1 82 ? -20.380 11.213 -7.090 1.00 97.50 82 LYS A O 1
ATOM 624 N N . GLU A 1 83 ? -22.332 11.993 -6.315 1.00 97.75 83 GLU A N 1
ATOM 625 C CA . GLU A 1 83 ? -22.164 11.432 -4.972 1.00 97.75 83 GLU A CA 1
ATOM 626 C C . GLU A 1 83 ? -22.103 9.905 -5.003 1.00 97.75 83 GLU A C 1
ATOM 628 O O . GLU A 1 83 ? -22.905 9.251 -5.672 1.00 97.75 83 GLU A O 1
ATOM 633 N N . VAL A 1 84 ? -21.121 9.369 -4.284 1.00 96.44 84 VAL A N 1
ATOM 634 C CA . VAL A 1 84 ? -20.944 7.943 -4.030 1.00 96.44 84 VAL A CA 1
ATOM 635 C C . VAL A 1 84 ? -21.541 7.647 -2.665 1.00 96.44 84 VAL A C 1
ATOM 637 O O . VAL A 1 84 ? -21.264 8.359 -1.700 1.00 96.44 84 VAL A O 1
ATOM 640 N N . ASP A 1 85 ? -22.354 6.598 -2.591 1.00 96.94 85 ASP A N 1
ATOM 641 C CA . ASP A 1 85 ? -22.888 6.107 -1.325 1.00 96.94 85 ASP A CA 1
ATOM 642 C C . ASP A 1 85 ? -21.763 5.417 -0.546 1.00 96.94 85 ASP A C 1
ATOM 644 O O . ASP A 1 85 ? -21.370 4.291 -0.853 1.00 96.94 85 ASP A O 1
ATOM 648 N N . VAL A 1 86 ? -21.174 6.147 0.400 1.00 96.19 86 VAL A N 1
ATOM 649 C CA . VAL A 1 86 ? -20.081 5.678 1.251 1.00 96.19 86 VAL A CA 1
ATOM 650 C C . VAL A 1 86 ? -20.339 6.107 2.687 1.00 96.19 86 VAL A C 1
ATOM 652 O O . VAL A 1 86 ? -20.766 7.234 2.953 1.00 96.19 86 VAL A O 1
ATOM 655 N N . GLU A 1 87 ? -20.066 5.207 3.626 1.00 95.75 87 GLU A N 1
ATOM 656 C CA . GLU A 1 87 ? -20.125 5.530 5.044 1.00 95.75 87 GLU A CA 1
ATOM 657 C C . GLU A 1 87 ? -18.962 6.459 5.414 1.00 95.75 87 GLU A C 1
ATOM 659 O O . GLU A 1 87 ? -17.795 6.179 5.134 1.00 95.75 87 GLU A O 1
ATOM 664 N N . ILE A 1 88 ? -19.290 7.584 6.050 1.00 97.25 88 ILE A N 1
ATOM 665 C CA . ILE A 1 88 ? -18.309 8.529 6.582 1.00 97.25 88 ILE A CA 1
ATOM 666 C C . ILE A 1 88 ? -18.324 8.392 8.096 1.00 97.25 88 ILE A C 1
ATOM 668 O O . ILE A 1 88 ? -19.235 8.883 8.767 1.00 97.25 88 ILE A O 1
ATOM 672 N N . LEU A 1 89 ? -17.303 7.735 8.636 1.00 95.75 89 LEU A N 1
ATOM 673 C CA . LEU A 1 89 ? -17.149 7.570 10.073 1.00 95.75 89 LEU A CA 1
ATOM 674 C C . LEU A 1 89 ? -16.697 8.897 10.678 1.00 95.75 89 LEU A C 1
ATOM 676 O O . LEU A 1 89 ? -15.666 9.448 10.293 1.00 95.75 89 LEU A O 1
ATOM 680 N N . ARG A 1 90 ? -17.475 9.416 11.628 1.00 95.69 90 ARG A N 1
ATOM 681 C CA . ARG A 1 90 ? -17.180 10.647 12.368 1.00 95.69 90 ARG A CA 1
ATOM 682 C C . ARG A 1 90 ? -16.696 10.302 13.769 1.00 95.69 90 ARG A C 1
ATOM 684 O O . ARG A 1 90 ? -17.191 9.366 14.391 1.00 95.69 90 ARG A O 1
ATOM 691 N N . PHE A 1 91 ? -15.713 11.043 14.267 1.00 94.06 91 PHE A N 1
ATOM 692 C CA . PHE A 1 91 ? -15.181 10.836 15.613 1.00 94.06 91 PHE A CA 1
ATOM 693 C C . PHE A 1 91 ? -14.613 12.124 16.202 1.00 94.06 91 PHE A C 1
ATOM 695 O O . PHE A 1 91 ? -14.318 13.092 15.501 1.00 94.06 91 PHE A O 1
ATOM 702 N N . SER A 1 92 ? -14.467 12.145 17.525 1.00 94.00 92 SER A N 1
ATOM 703 C CA . SER A 1 92 ? -14.003 13.331 18.238 1.00 94.00 92 SER A CA 1
ATOM 704 C C . SER A 1 92 ? -12.495 13.534 18.134 1.00 94.00 92 SER A C 1
ATOM 706 O O . SER A 1 92 ? -11.717 12.618 18.404 1.00 94.00 92 SER A O 1
ATOM 708 N N . ARG A 1 93 ? -12.080 14.760 17.797 1.00 94.94 93 ARG A N 1
ATOM 709 C CA . ARG A 1 93 ? -10.678 15.200 17.755 1.00 94.94 93 ARG A CA 1
ATOM 710 C C . ARG A 1 93 ? -10.484 16.399 18.681 1.00 94.94 93 ARG A C 1
ATOM 712 O O . ARG A 1 93 ? -10.683 17.549 18.295 1.00 94.94 93 ARG A O 1
ATOM 719 N N . HIS A 1 94 ? -10.134 16.110 19.933 1.00 92.44 94 HIS A N 1
ATOM 720 C CA . HIS A 1 94 ? -9.963 17.125 20.980 1.00 92.44 94 HIS A CA 1
ATOM 721 C C . HIS A 1 94 ? -8.813 18.088 20.667 1.00 92.44 94 HIS A C 1
ATOM 723 O O . HIS A 1 94 ? -8.933 19.282 20.922 1.00 92.44 94 HIS A O 1
ATOM 729 N N . ASP A 1 95 ? -7.747 17.578 20.051 1.00 93.81 95 ASP A N 1
ATOM 730 C CA . ASP A 1 95 ? -6.601 18.346 19.562 1.00 93.81 95 ASP A CA 1
ATOM 731 C C . ASP A 1 95 ? -7.021 19.442 18.573 1.00 93.81 95 ASP A C 1
ATOM 733 O O . ASP A 1 95 ? -6.594 20.589 18.688 1.00 93.81 95 ASP A O 1
ATOM 737 N N . VAL A 1 96 ? -7.919 19.115 17.641 1.00 93.94 96 VAL A N 1
ATOM 738 C CA . VAL A 1 96 ? -8.452 20.065 16.654 1.00 93.94 96 VAL A CA 1
ATOM 739 C C . VAL A 1 96 ? -9.337 21.113 17.339 1.00 93.94 96 VAL A C 1
ATOM 741 O O . VAL A 1 96 ? -9.239 22.304 17.041 1.00 93.94 96 VAL A O 1
ATOM 744 N N . LEU A 1 97 ? -10.188 20.698 18.281 1.00 90.38 97 LEU A N 1
ATOM 745 C CA . LEU A 1 97 ? -11.071 21.621 19.003 1.00 90.38 97 LEU A CA 1
ATOM 746 C C . LEU A 1 97 ? -10.296 22.611 19.872 1.00 90.38 97 LEU A C 1
ATOM 748 O O . LEU A 1 97 ? -10.625 23.799 19.882 1.00 90.38 97 LEU A O 1
ATOM 752 N N . GLU A 1 98 ? -9.249 22.143 20.550 1.00 92.00 98 GLU A N 1
ATOM 753 C CA . GLU A 1 98 ? -8.353 22.983 21.342 1.00 92.00 98 GLU A CA 1
ATOM 754 C C . GLU A 1 98 ? -7.578 23.958 20.449 1.00 92.00 98 GLU A C 1
ATOM 756 O O . GLU A 1 98 ? -7.603 25.167 20.693 1.00 92.00 98 GLU A O 1
ATOM 761 N N . ALA A 1 99 ? -6.975 23.460 19.362 1.00 93.62 99 ALA A N 1
ATOM 762 C CA . ALA A 1 99 ? -6.179 24.267 18.439 1.00 93.62 99 ALA A CA 1
ATOM 763 C C . ALA A 1 99 ? -6.967 25.437 17.828 1.00 93.62 99 ALA A C 1
ATOM 765 O O . ALA A 1 99 ? -6.409 26.515 17.617 1.00 93.62 99 ALA A O 1
ATOM 766 N N . TYR A 1 100 ? -8.264 25.245 17.568 1.00 92.12 100 TYR A N 1
ATOM 767 C CA . TYR A 1 100 ? -9.110 26.250 16.916 1.00 92.12 100 TYR A CA 1
ATOM 768 C C . TYR A 1 100 ? -10.145 26.897 17.841 1.00 92.12 100 TYR A C 1
ATOM 770 O O . TYR A 1 100 ? -10.939 27.719 17.384 1.00 92.12 100 TYR A O 1
ATOM 778 N N . SER A 1 101 ? -10.120 26.577 19.140 1.00 89.00 101 SER A N 1
ATOM 779 C CA . SER A 1 101 ? -11.040 27.120 20.152 1.00 89.00 101 SER A CA 1
ATOM 780 C C . SER A 1 101 ? -12.525 26.975 19.773 1.00 89.00 101 SER A C 1
ATOM 782 O O . SER A 1 101 ? -13.346 27.846 20.073 1.00 89.00 101 SER A O 1
ATOM 784 N N . VAL A 1 102 ? -12.879 25.877 19.097 1.00 82.81 102 VAL A N 1
ATOM 785 C CA . VAL A 1 102 ? -14.257 25.569 18.687 1.00 82.81 102 VAL A CA 1
ATOM 786 C C . VAL A 1 102 ? -14.854 24.592 19.693 1.00 82.81 102 VAL A C 1
ATOM 788 O O . VAL A 1 102 ? -14.316 23.514 19.908 1.00 82.81 102 VAL A O 1
ATOM 791 N N . THR A 1 103 ? -15.974 24.954 20.320 1.00 70.81 103 THR A N 1
ATOM 792 C CA . THR A 1 103 ? -16.575 24.156 21.408 1.00 70.81 103 THR A CA 1
ATOM 793 C C . THR A 1 103 ? -17.813 23.365 20.993 1.00 70.81 103 THR A C 1
ATOM 795 O O . THR A 1 103 ? -18.302 22.552 21.772 1.00 70.81 103 THR A O 1
ATOM 798 N N . SER A 1 104 ? -18.348 23.603 19.794 1.00 74.94 104 SER A N 1
ATOM 799 C CA . SER A 1 104 ? -19.658 23.082 19.385 1.00 74.94 104 SER A CA 1
ATOM 800 C C . SER A 1 104 ? -19.613 21.850 18.481 1.00 74.94 104 SER A C 1
ATOM 802 O O . SER A 1 104 ? -20.663 21.270 18.229 1.00 74.94 104 SER A O 1
ATOM 804 N N . ASP A 1 105 ? -18.443 21.466 17.969 1.00 76.19 105 ASP A N 1
ATOM 805 C CA . ASP A 1 105 ? -18.312 20.426 16.941 1.00 76.19 105 ASP A CA 1
ATOM 806 C C . ASP A 1 105 ? -17.592 19.195 17.501 1.00 76.19 105 ASP A C 1
ATOM 808 O O . ASP A 1 105 ? -16.385 19.029 17.362 1.00 76.19 105 ASP A O 1
ATOM 812 N N . VAL A 1 106 ? -18.328 18.358 18.234 1.00 77.44 106 VAL A N 1
ATOM 813 C CA . VAL A 1 106 ? -17.737 17.257 19.015 1.00 77.44 106 VAL A CA 1
ATOM 814 C C . VAL A 1 106 ? -17.114 16.183 18.119 1.00 77.44 106 VAL A C 1
ATOM 816 O O . VAL A 1 106 ? -16.228 15.469 18.577 1.00 77.44 106 VAL A O 1
ATOM 819 N N . GLU A 1 107 ? -17.508 16.094 16.848 1.00 92.25 107 GLU A N 1
ATOM 820 C CA . GLU A 1 107 ? -17.094 15.046 15.910 1.00 92.25 107 GLU A CA 1
ATOM 821 C C . GLU A 1 107 ? -16.362 15.627 14.700 1.00 92.25 107 GLU A C 1
ATOM 823 O O . GLU A 1 107 ? -16.754 15.435 13.548 1.00 92.25 107 GLU A O 1
ATOM 828 N N . SER A 1 108 ? -15.303 16.384 14.967 1.00 94.50 108 SER A N 1
ATOM 829 C CA . SER A 1 108 ? -14.526 17.075 13.940 1.00 94.50 108 SER A CA 1
ATOM 830 C C . SER A 1 108 ? -13.665 16.146 13.077 1.00 94.50 108 SER A C 1
ATOM 832 O O . SER A 1 108 ? -13.291 16.542 11.978 1.00 94.50 108 SER A O 1
ATOM 834 N N . GLY A 1 109 ? -13.356 14.923 13.515 1.00 96.81 109 GLY A N 1
ATOM 835 C CA . GLY A 1 109 ? -12.614 13.928 12.735 1.00 96.81 109 GLY A CA 1
ATOM 836 C C . GLY A 1 109 ? -13.496 13.170 11.744 1.00 96.81 109 GLY A C 1
ATOM 837 O O . GLY A 1 109 ? -14.677 12.935 12.009 1.00 96.81 109 GLY A O 1
ATOM 838 N N . TYR A 1 110 ? -12.916 12.764 10.613 1.00 97.69 110 TYR A N 1
ATOM 839 C CA . TYR A 1 110 ? -13.567 11.875 9.656 1.00 97.69 110 TYR A CA 1
ATOM 840 C C . TYR A 1 110 ? -12.626 10.796 9.113 1.00 97.69 110 TYR A C 1
ATOM 842 O O . TYR A 1 110 ? -11.424 11.016 8.941 1.00 97.69 110 TYR A O 1
ATOM 850 N N . GLU A 1 111 ? -13.214 9.649 8.786 1.00 97.69 111 GLU A N 1
ATOM 851 C CA . GLU A 1 111 ? -12.614 8.584 7.990 1.00 97.69 111 GLU A CA 1
ATOM 852 C C . GLU A 1 111 ? -13.604 8.140 6.905 1.00 97.69 111 GLU A C 1
ATOM 854 O O . GLU A 1 111 ? -14.785 7.924 7.178 1.00 97.69 111 GLU A O 1
ATOM 859 N N . ILE A 1 112 ? -13.119 8.041 5.667 1.00 98.06 112 ILE A N 1
ATOM 860 C CA . ILE A 1 112 ? -13.873 7.550 4.510 1.00 98.06 112 ILE A CA 1
ATOM 861 C C . ILE A 1 112 ? -13.099 6.372 3.940 1.00 98.06 112 ILE A C 1
ATOM 863 O O . ILE A 1 112 ? -11.931 6.528 3.577 1.00 98.06 112 ILE A O 1
ATOM 867 N N . THR A 1 113 ? -13.763 5.227 3.825 1.00 95.00 113 THR A N 1
ATOM 868 C CA . THR A 1 113 ? -13.183 4.016 3.244 1.00 95.00 113 THR A CA 1
ATOM 869 C C . THR A 1 113 ? -14.082 3.523 2.125 1.00 95.00 113 THR A C 1
ATOM 871 O O . THR A 1 113 ? -15.263 3.260 2.334 1.00 95.00 113 THR A O 1
ATOM 874 N N . ILE A 1 114 ? -13.516 3.402 0.930 1.00 95.81 114 ILE A N 1
ATOM 875 C CA . ILE A 1 114 ? -14.172 2.803 -0.230 1.00 95.81 114 ILE A CA 1
ATOM 876 C C . ILE A 1 114 ? -13.463 1.494 -0.503 1.00 95.81 114 ILE A C 1
ATOM 878 O O . ILE A 1 114 ? -12.263 1.507 -0.765 1.00 95.81 114 ILE A O 1
ATOM 882 N N . GLU A 1 115 ? -14.194 0.390 -0.487 1.00 90.94 115 GLU A N 1
ATOM 883 C CA . GLU A 1 115 ? -13.698 -0.882 -0.997 1.00 90.94 115 GLU A CA 1
ATOM 884 C C . GLU A 1 115 ? -14.072 -1.021 -2.476 1.00 90.94 115 GLU A C 1
ATOM 886 O O . GLU A 1 115 ? -15.175 -0.659 -2.881 1.00 90.94 115 GLU A O 1
ATOM 891 N N . TYR A 1 116 ? -13.149 -1.553 -3.274 1.00 87.56 116 TYR A N 1
ATOM 892 C CA . TYR A 1 116 ? -13.273 -1.773 -4.716 1.00 87.56 116 TYR A CA 1
ATOM 893 C C . TYR A 1 116 ? -13.735 -0.513 -5.459 1.00 87.56 116 TYR A C 1
ATOM 895 O O . TYR A 1 116 ? -14.803 -0.516 -6.077 1.00 87.56 116 TYR A O 1
ATOM 903 N N . PRO A 1 117 ? -12.960 0.586 -5.382 1.00 92.00 117 PRO A N 1
ATOM 904 C CA . PRO A 1 117 ? -13.364 1.842 -5.988 1.00 92.00 117 PRO A CA 1
ATOM 905 C C . PRO A 1 117 ? -13.559 1.653 -7.494 1.00 92.00 117 PRO A C 1
ATOM 907 O O . PRO A 1 117 ? -12.670 1.183 -8.202 1.00 92.00 117 PRO A O 1
ATOM 910 N N . GLU A 1 118 ? -14.735 2.026 -7.988 1.00 93.19 118 GLU A N 1
ATOM 911 C CA . GLU A 1 118 ? -15.006 2.021 -9.422 1.00 93.19 118 GLU A CA 1
ATOM 912 C C . GLU A 1 118 ? -14.163 3.084 -10.137 1.00 93.19 118 GLU A C 1
ATOM 914 O O . GLU A 1 118 ? -13.670 4.043 -9.533 1.00 93.19 118 GLU A O 1
ATOM 919 N N . GLU A 1 119 ? -14.048 2.931 -11.450 1.00 92.25 119 GLU A N 1
ATOM 920 C CA . GLU A 1 119 ? -13.383 3.888 -12.325 1.00 92.25 119 GLU A CA 1
ATOM 921 C C . GLU A 1 119 ? -13.997 5.288 -12.227 1.00 92.25 119 GLU A C 1
ATOM 923 O O . GLU A 1 119 ? -15.217 5.447 -12.124 1.00 92.25 119 GLU A O 1
ATOM 928 N N . GLY A 1 120 ? -13.135 6.300 -12.288 1.00 94.00 120 GLY A N 1
ATOM 929 C CA . GLY A 1 120 ? -13.526 7.703 -12.248 1.00 94.00 120 GLY A CA 1
ATOM 930 C C . GLY A 1 120 ? -12.537 8.578 -11.487 1.00 94.00 120 GLY A C 1
ATOM 931 O O . GLY A 1 120 ? -11.597 8.099 -10.842 1.00 94.00 120 GLY A O 1
ATOM 932 N N . ALA A 1 121 ? -12.761 9.885 -11.579 1.00 93.69 121 ALA A N 1
ATOM 933 C CA . ALA A 1 121 ? -12.070 10.885 -10.780 1.00 93.69 121 ALA A CA 1
ATOM 934 C C . ALA A 1 121 ? -12.827 11.116 -9.469 1.00 93.69 121 ALA A C 1
ATOM 936 O O . ALA A 1 121 ? -14.029 11.393 -9.481 1.00 93.69 121 ALA A O 1
ATOM 937 N N . TYR A 1 122 ? -12.124 11.024 -8.342 1.00 96.62 122 TYR A N 1
ATOM 938 C CA . TYR A 1 122 ? -12.715 11.213 -7.022 1.00 96.62 122 TYR A CA 1
ATOM 939 C C . TYR A 1 122 ? -12.445 12.613 -6.471 1.00 96.62 122 TYR A C 1
ATOM 941 O O . TYR A 1 122 ? -11.332 13.135 -6.541 1.00 96.62 122 TYR A O 1
ATOM 949 N N . SER A 1 123 ? -13.473 13.198 -5.865 1.00 97.69 123 SER A N 1
ATOM 950 C CA . SER A 1 123 ? -13.414 14.499 -5.192 1.00 97.69 123 SER A CA 1
ATOM 951 C C . SER A 1 123 ? -14.184 14.459 -3.873 1.00 97.69 123 SER A C 1
ATOM 953 O O . SER A 1 123 ? -15.081 13.637 -3.702 1.00 97.69 123 SER A O 1
ATOM 955 N N . LEU A 1 124 ? -13.861 15.348 -2.940 1.00 97.38 124 LEU A N 1
ATOM 956 C CA . LEU A 1 124 ? -14.546 15.482 -1.658 1.00 97.38 124 LEU A CA 1
ATOM 957 C C . LEU A 1 124 ? -15.437 16.726 -1.671 1.00 97.38 124 LEU A C 1
ATOM 959 O O . LEU A 1 124 ? -14.953 17.841 -1.843 1.00 97.38 124 LEU A O 1
ATOM 963 N N . ARG A 1 125 ? -16.738 16.542 -1.461 1.00 97.62 125 ARG A N 1
ATOM 964 C CA . ARG A 1 125 ? -17.710 17.617 -1.268 1.00 97.62 125 ARG A CA 1
ATOM 965 C C . ARG A 1 125 ? -17.810 17.972 0.205 1.00 97.62 125 ARG A C 1
ATOM 967 O O . ARG A 1 125 ? -18.071 17.116 1.050 1.00 97.62 125 ARG A O 1
ATOM 974 N N . TRP A 1 126 ? -17.663 19.254 0.501 1.00 96.25 126 TRP A N 1
ATOM 975 C CA . TRP A 1 126 ? -17.763 19.803 1.843 1.00 96.25 126 TRP A CA 1
ATOM 976 C C . TRP A 1 126 ? -19.009 20.670 1.987 1.00 96.25 126 TRP A C 1
ATOM 978 O O . TRP A 1 126 ? -19.126 21.706 1.331 1.00 96.25 126 TRP A O 1
ATOM 988 N N . TYR A 1 127 ? -19.942 20.259 2.849 1.00 95.06 127 TYR A N 1
ATOM 989 C CA . TYR A 1 127 ? -21.189 20.983 3.081 1.00 95.06 127 TYR A CA 1
ATOM 990 C C . TYR A 1 127 ? -21.049 22.023 4.188 1.00 95.06 127 TYR A C 1
ATOM 992 O O . TYR A 1 127 ? -20.606 21.745 5.304 1.00 95.06 127 TYR A O 1
ATOM 1000 N N . LEU A 1 128 ? -21.502 23.234 3.886 1.00 91.94 128 LEU A N 1
ATOM 1001 C CA . LEU A 1 128 ? -21.415 24.402 4.747 1.00 91.94 128 LEU A CA 1
ATOM 1002 C C . LEU A 1 128 ? -22.816 24.937 5.006 1.00 91.94 128 LEU A C 1
ATOM 1004 O O . LEU A 1 128 ? -23.562 25.215 4.066 1.00 91.94 128 LEU A O 1
ATOM 1008 N N . THR A 1 129 ? -23.165 25.143 6.273 1.00 88.00 129 THR A N 1
ATOM 1009 C CA . THR A 1 129 ? -24.434 25.780 6.640 1.00 88.00 129 THR A CA 1
ATOM 1010 C C . THR A 1 129 ? -24.175 27.210 7.078 1.00 88.00 129 THR A C 1
ATOM 1012 O O . THR A 1 129 ? -23.604 27.455 8.136 1.00 88.00 129 THR A O 1
ATOM 1015 N N . ASN A 1 130 ? -24.647 28.175 6.291 1.00 83.31 130 ASN A N 1
ATOM 1016 C CA . ASN A 1 130 ? -24.602 29.586 6.655 1.00 83.31 130 ASN A CA 1
ATOM 1017 C C . ASN A 1 130 ? -26.021 30.152 6.701 1.00 83.31 130 ASN A C 1
ATOM 1019 O O . ASN A 1 130 ? -26.726 30.180 5.692 1.00 83.31 130 ASN A O 1
ATOM 1023 N N . SER A 1 131 ? -26.444 30.621 7.878 1.00 85.88 131 SER A N 1
ATOM 1024 C CA . SER A 1 131 ? -27.766 31.234 8.081 1.00 85.88 131 SER A CA 1
ATOM 1025 C C . SER A 1 131 ? -28.931 30.326 7.644 1.00 85.88 131 SER A C 1
ATOM 1027 O O . SER A 1 131 ? -29.908 30.788 7.059 1.00 85.88 131 SER A O 1
ATOM 1029 N N . GLY A 1 132 ? -28.801 29.015 7.876 1.00 86.62 132 GLY A N 1
ATOM 1030 C CA . GLY A 1 132 ? -29.801 28.008 7.498 1.00 86.62 132 GLY A CA 1
ATOM 1031 C C . GLY A 1 132 ? -29.803 27.617 6.016 1.00 86.62 132 GLY A C 1
ATOM 1032 O O . GLY A 1 132 ? -30.551 26.722 5.632 1.00 86.62 132 GLY A O 1
ATOM 1033 N N . LYS A 1 133 ? -28.962 28.237 5.179 1.00 90.50 133 LYS A N 1
ATOM 1034 C CA . LYS A 1 133 ? -28.752 27.816 3.792 1.00 90.50 133 LYS A CA 1
ATOM 1035 C C . LYS A 1 133 ? -27.545 26.885 3.711 1.00 90.50 133 LYS A C 1
ATOM 1037 O O . LYS A 1 133 ? -26.464 27.243 4.175 1.00 90.50 133 LYS A O 1
ATOM 1042 N N . ILE A 1 134 ? -27.736 25.728 3.081 1.00 92.81 134 ILE A N 1
ATOM 1043 C CA . ILE A 1 134 ? -26.654 24.794 2.767 1.00 92.81 134 ILE A CA 1
ATOM 1044 C C . ILE A 1 134 ? -26.016 25.216 1.440 1.00 92.81 134 ILE A C 1
ATOM 1046 O O . ILE A 1 134 ? -26.701 25.416 0.433 1.00 92.81 134 ILE A O 1
ATOM 1050 N N . THR A 1 135 ? -24.703 25.378 1.456 1.00 94.12 135 THR A N 1
ATOM 1051 C CA . THR A 1 135 ? -23.836 25.517 0.281 1.00 94.12 135 THR A CA 1
ATOM 1052 C C . THR A 1 135 ? -22.785 24.414 0.320 1.00 94.12 135 THR A C 1
ATOM 1054 O O . THR A 1 135 ? -22.627 23.761 1.349 1.00 94.12 135 THR A O 1
ATOM 1057 N N . HIS A 1 136 ? -22.069 24.192 -0.774 1.00 94.44 136 HIS A N 1
ATOM 1058 C CA . HIS A 1 136 ? -20.974 23.230 -0.800 1.00 94.44 136 HIS A CA 1
ATOM 1059 C C . HIS A 1 136 ? -19.778 23.774 -1.572 1.00 94.44 136 HIS A C 1
ATOM 1061 O O . HIS A 1 136 ? -19.941 24.639 -2.433 1.00 94.44 136 HIS A O 1
ATOM 1067 N N . ASP A 1 137 ? -18.609 23.238 -1.241 1.00 94.50 137 ASP A N 1
ATOM 1068 C CA . ASP A 1 137 ? -17.377 23.361 -2.009 1.00 94.50 137 ASP A CA 1
ATOM 1069 C C . ASP A 1 137 ? -16.889 21.952 -2.368 1.00 94.50 137 ASP A C 1
ATOM 1071 O O . ASP A 1 137 ? -16.863 21.072 -1.506 1.00 94.50 137 ASP A O 1
ATOM 1075 N N . ASP A 1 138 ? -16.501 21.748 -3.626 1.00 96.19 138 ASP A N 1
ATOM 1076 C CA . ASP A 1 138 ? -15.978 20.471 -4.119 1.00 96.19 138 ASP A CA 1
ATOM 1077 C C . ASP A 1 138 ? -14.453 20.560 -4.263 1.00 96.19 138 ASP A C 1
ATOM 1079 O O . ASP A 1 138 ? -13.924 21.518 -4.841 1.00 96.19 138 ASP A O 1
ATOM 1083 N N . PHE A 1 139 ? -13.756 19.553 -3.735 1.00 96.25 139 PHE A N 1
ATOM 1084 C CA . PHE A 1 139 ? -12.302 19.471 -3.733 1.00 96.25 139 PHE A CA 1
ATOM 1085 C C . PHE A 1 139 ? -11.796 18.265 -4.521 1.00 96.25 139 PHE A C 1
ATOM 1087 O O . PHE A 1 139 ? -12.110 17.129 -4.178 1.00 96.25 139 PHE A O 1
ATOM 1094 N N . ASP A 1 140 ? -10.972 18.489 -5.538 1.00 95.44 140 ASP A N 1
ATOM 1095 C CA . ASP A 1 140 ? -10.288 17.417 -6.264 1.00 95.44 140 ASP A CA 1
ATOM 1096 C C . ASP A 1 140 ? -9.256 16.722 -5.355 1.00 95.44 140 ASP A C 1
ATOM 1098 O O . ASP A 1 140 ? -8.396 17.383 -4.766 1.00 95.44 140 ASP A O 1
ATOM 1102 N N . LEU A 1 141 ? -9.338 15.392 -5.246 1.00 94.19 141 LEU A N 1
ATOM 1103 C CA . LEU A 1 141 ? -8.405 14.572 -4.461 1.00 94.19 141 LEU A CA 1
ATOM 1104 C C . LEU A 1 141 ? -7.202 14.095 -5.294 1.00 94.19 141 LEU A C 1
ATOM 1106 O O . LEU A 1 141 ? -6.259 13.499 -4.769 1.00 94.19 141 LEU A O 1
ATOM 1110 N N . GLY A 1 142 ? -7.217 14.322 -6.612 1.00 89.00 142 GLY A N 1
ATOM 1111 C CA . GLY A 1 142 ? -6.210 13.808 -7.538 1.00 89.00 142 GLY A CA 1
ATOM 1112 C C . GLY A 1 142 ? -6.194 12.279 -7.635 1.00 89.00 142 GLY A C 1
ATOM 1113 O O . GLY A 1 142 ? -5.189 11.709 -8.058 1.00 89.00 142 GLY A O 1
ATOM 1114 N N . ILE A 1 143 ? -7.274 11.609 -7.220 1.00 89.81 143 ILE A N 1
ATOM 1115 C CA . ILE A 1 143 ? -7.427 10.157 -7.319 1.00 89.81 143 ILE A CA 1
ATOM 1116 C C . ILE A 1 143 ? -8.203 9.857 -8.596 1.00 89.81 143 ILE A C 1
ATOM 1118 O O . ILE A 1 143 ? -9.372 10.223 -8.718 1.00 89.81 143 ILE A O 1
ATOM 1122 N N . ILE A 1 144 ? -7.550 9.180 -9.538 1.00 91.62 144 ILE A N 1
ATOM 1123 C CA . ILE A 1 144 ? -8.154 8.748 -10.798 1.00 91.62 144 ILE A CA 1
ATOM 1124 C C . ILE A 1 144 ? -7.989 7.236 -10.896 1.00 91.62 144 ILE A C 1
ATOM 1126 O O . ILE A 1 144 ? -6.874 6.740 -11.065 1.00 91.62 144 ILE A O 1
ATOM 1130 N N . ILE A 1 145 ? -9.100 6.510 -10.799 1.00 86.88 145 ILE A N 1
ATOM 1131 C CA . ILE A 1 145 ? -9.134 5.070 -11.049 1.00 86.88 145 ILE A CA 1
ATOM 1132 C C . ILE A 1 145 ? -9.458 4.876 -12.528 1.00 86.88 145 ILE A C 1
ATOM 1134 O O . ILE A 1 145 ? -10.473 5.366 -13.019 1.00 86.88 145 ILE A O 1
ATOM 1138 N N . THR A 1 146 ? -8.570 4.202 -13.254 1.00 86.62 146 THR A N 1
ATOM 1139 C CA . THR A 1 146 ? -8.747 3.915 -14.685 1.00 86.62 146 THR A CA 1
ATOM 1140 C C . THR A 1 146 ? -9.007 2.435 -14.882 1.00 86.62 146 THR A C 1
ATOM 1142 O O . THR A 1 146 ? -8.427 1.621 -14.162 1.00 86.62 146 THR A O 1
ATOM 1145 N N . ALA A 1 147 ? -9.843 2.096 -15.870 1.00 77.94 147 ALA A N 1
ATOM 1146 C CA . ALA A 1 147 ? -9.986 0.721 -16.322 1.00 77.94 147 ALA A CA 1
ATOM 1147 C C . ALA A 1 147 ? -8.604 0.141 -16.579 1.00 77.94 147 ALA A C 1
ATOM 1149 O O . ALA A 1 147 ? -7.860 0.651 -17.427 1.00 77.94 147 ALA A O 1
ATOM 1150 N N . VAL A 1 148 ? -8.280 -0.961 -15.912 1.00 65.50 148 VAL A N 1
ATOM 1151 C CA . VAL A 1 148 ? -7.280 -1.858 -16.472 1.00 65.50 148 VAL A CA 1
ATOM 1152 C C . VAL A 1 148 ? -7.943 -2.426 -17.717 1.00 65.50 148 VAL A C 1
ATOM 1154 O O . VAL A 1 148 ? -8.874 -3.223 -17.630 1.00 65.50 148 VAL A O 1
ATOM 1157 N N . SER A 1 149 ? -7.569 -1.904 -18.885 1.00 46.50 149 SER A N 1
ATOM 1158 C CA . SER A 1 149 ? -8.134 -2.332 -20.156 1.00 46.50 149 SER A CA 1
ATOM 1159 C C . SER A 1 149 ? -7.713 -3.775 -20.418 1.00 46.50 149 SER A C 1
ATOM 1161 O O . SER A 1 149 ? -6.699 -4.030 -21.071 1.00 46.50 149 SER A O 1
ATOM 1163 N N . ASP A 1 150 ? -8.510 -4.709 -19.909 1.00 44.88 150 ASP A N 1
ATOM 1164 C CA . ASP A 1 150 ? -8.432 -6.139 -20.170 1.00 44.88 150 ASP A CA 1
ATOM 1165 C C . ASP A 1 150 ? -8.826 -6.387 -21.630 1.00 44.88 150 ASP A C 1
ATOM 1167 O O . ASP A 1 150 ? -9.925 -6.819 -21.979 1.00 44.88 150 ASP A O 1
ATOM 1171 N N . SER A 1 151 ? -7.913 -6.070 -22.542 1.00 36.88 151 SER A N 1
ATOM 1172 C CA . SER A 1 151 ? -8.134 -6.184 -23.985 1.00 36.88 151 SER A CA 1
ATOM 1173 C C . SER A 1 151 ? -8.190 -7.635 -24.493 1.00 36.88 151 SER A C 1
ATOM 1175 O O . SER A 1 151 ? -8.202 -7.847 -25.704 1.00 36.88 151 SER A O 1
ATOM 1177 N N . SER A 1 152 ? -8.289 -8.648 -23.617 1.00 39.00 152 SER A N 1
ATOM 1178 C CA . SER A 1 152 ? -8.226 -10.060 -24.034 1.00 39.00 152 SER A CA 1
ATOM 1179 C C . SER A 1 152 ? -9.232 -11.038 -23.412 1.00 39.00 152 SER A C 1
ATOM 1181 O O . SER A 1 152 ? -9.298 -12.170 -23.890 1.00 39.00 152 SER A O 1
ATOM 1183 N N . ILE A 1 153 ? -10.071 -10.676 -22.432 1.00 43.22 153 ILE A N 1
ATOM 1184 C CA . ILE A 1 153 ? -10.979 -11.662 -21.807 1.00 43.22 153 ILE A CA 1
ATOM 1185 C C . ILE A 1 153 ? -12.446 -11.309 -22.065 1.00 43.22 153 ILE A C 1
ATOM 1187 O O . ILE A 1 153 ? -13.115 -10.625 -21.297 1.00 43.22 153 ILE A O 1
ATOM 1191 N N . LYS A 1 154 ? -12.995 -11.846 -23.161 1.00 36.50 154 LYS A N 1
ATOM 1192 C CA . LYS A 1 154 ? -14.448 -11.889 -23.387 1.00 36.50 154 LYS A CA 1
ATOM 1193 C C . LYS A 1 154 ? -15.102 -12.814 -22.352 1.00 36.50 154 LYS A C 1
ATOM 1195 O O . LYS A 1 154 ? -15.213 -14.015 -22.594 1.00 36.50 154 LYS A O 1
ATOM 1200 N N . ARG A 1 155 ? -15.596 -12.271 -21.236 1.00 40.03 155 ARG A N 1
ATOM 1201 C CA . ARG A 1 155 ? -16.526 -12.978 -20.337 1.00 40.03 155 ARG A CA 1
ATOM 1202 C C . ARG A 1 155 ? -17.938 -12.413 -20.488 1.00 40.03 155 ARG A C 1
ATOM 1204 O O . ARG A 1 155 ? -18.154 -11.208 -20.429 1.00 40.03 155 ARG A O 1
ATOM 1211 N N . LYS A 1 156 ? -18.891 -13.314 -20.752 1.00 34.84 156 LYS A N 1
ATOM 1212 C CA . LYS A 1 156 ? -20.334 -13.043 -20.806 1.00 34.84 156 LYS A CA 1
ATOM 1213 C C . LYS A 1 156 ? -20.783 -12.389 -19.497 1.00 34.84 156 LYS A C 1
ATOM 1215 O O . LYS A 1 156 ? -20.489 -12.917 -18.431 1.00 34.84 156 LYS A O 1
ATOM 1220 N N . GLN A 1 157 ? -21.509 -11.280 -19.613 1.00 34.84 157 GLN A N 1
ATOM 1221 C CA . GLN A 1 157 ? -22.198 -10.629 -18.503 1.00 34.84 157 GLN A CA 1
ATOM 1222 C C . GLN A 1 157 ? -23.265 -11.567 -17.926 1.00 34.84 157 GLN A C 1
ATOM 1224 O O . GLN A 1 157 ? -24.147 -12.024 -18.654 1.00 34.84 157 GLN A O 1
ATOM 1229 N N . GLU A 1 158 ? -23.182 -11.818 -16.623 1.00 31.31 158 GLU A N 1
ATOM 1230 C CA . GLU A 1 158 ? -24.233 -12.427 -15.816 1.00 31.31 158 GLU A CA 1
ATOM 1231 C C . GLU A 1 158 ? -24.626 -11.427 -14.718 1.00 31.31 158 GLU A C 1
ATOM 1233 O O . GLU A 1 158 ? -23.801 -10.672 -14.206 1.00 31.31 158 GLU A O 1
ATOM 1238 N N . THR A 1 159 ? -25.930 -11.349 -14.487 1.00 33.44 159 THR A N 1
ATOM 1239 C CA . THR A 1 159 ? -26.690 -10.321 -13.766 1.00 33.44 159 THR A CA 1
ATOM 1240 C C . THR A 1 159 ? -26.214 -10.010 -12.345 1.00 33.44 159 THR A C 1
ATOM 1242 O O . THR A 1 159 ? -25.822 -10.896 -11.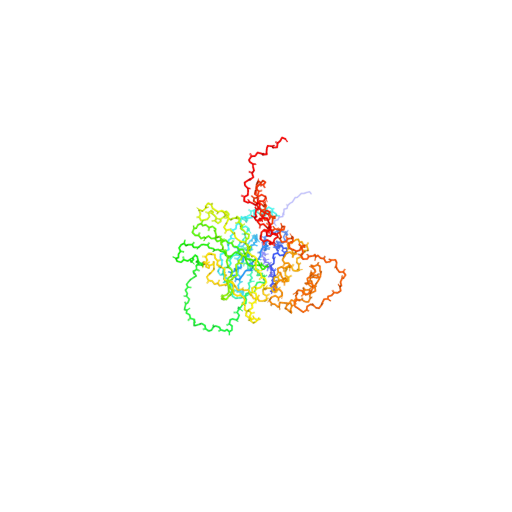593 1.00 33.44 159 THR A O 1
ATOM 1245 N N . ALA A 1 160 ? -26.340 -8.728 -11.983 1.00 33.25 160 ALA A N 1
ATOM 1246 C CA . ALA A 1 160 ? -25.964 -8.134 -10.704 1.00 33.25 160 ALA A CA 1
ATOM 1247 C C . ALA A 1 160 ? -26.557 -8.858 -9.478 1.00 33.25 160 ALA A C 1
ATOM 1249 O O . ALA A 1 160 ? -27.772 -9.029 -9.358 1.00 33.25 160 ALA A O 1
ATOM 1250 N N . VAL A 1 161 ? -25.665 -9.218 -8.552 1.00 32.06 161 VAL A N 1
ATOM 1251 C CA . VAL A 1 161 ? -25.930 -9.725 -7.197 1.00 32.06 161 VAL A CA 1
ATOM 1252 C C . VAL A 1 161 ? -25.556 -8.603 -6.205 1.00 32.06 161 VAL A C 1
ATOM 1254 O O . VAL A 1 161 ? -24.572 -7.907 -6.458 1.00 32.06 161 VAL A O 1
ATOM 1257 N N . PRO A 1 162 ? -26.319 -8.379 -5.115 1.00 28.28 162 PRO A N 1
ATOM 1258 C CA . PRO A 1 162 ? -26.044 -7.338 -4.113 1.00 28.28 162 PRO A CA 1
ATOM 1259 C C . PRO A 1 162 ? -24.678 -7.524 -3.422 1.00 28.28 162 PRO A C 1
ATOM 1261 O O . PRO A 1 162 ? -24.138 -8.635 -3.447 1.00 28.28 162 PRO A O 1
ATOM 1264 N N . PRO A 1 163 ? -24.120 -6.460 -2.803 1.00 28.22 163 PRO A N 1
ATOM 1265 C CA . PRO A 1 163 ? -22.732 -6.423 -2.357 1.00 28.22 163 PRO A CA 1
ATOM 1266 C C . PRO A 1 163 ? -22.484 -7.500 -1.306 1.00 28.22 163 PRO A C 1
ATOM 1268 O O . PRO A 1 163 ? -23.018 -7.472 -0.197 1.00 28.22 163 PRO A O 1
ATOM 1271 N N . GLN A 1 164 ? -21.679 -8.482 -1.696 1.00 30.16 164 GLN A N 1
ATOM 1272 C CA . GLN A 1 164 ? -21.131 -9.472 -0.791 1.00 30.16 164 GLN A CA 1
ATOM 1273 C C . GLN A 1 164 ? -19.926 -8.839 -0.103 1.00 30.16 164 GLN A C 1
ATOM 1275 O O . GLN A 1 164 ? -18.986 -8.414 -0.770 1.00 30.16 164 GLN A O 1
ATOM 1280 N N . THR A 1 165 ? -19.936 -8.825 1.230 1.00 31.38 165 THR A N 1
ATOM 1281 C CA . THR A 1 165 ? -18.722 -8.786 2.051 1.00 31.38 165 THR A CA 1
ATOM 1282 C C . THR A 1 165 ? -17.694 -9.696 1.385 1.00 31.38 165 THR A C 1
ATOM 1284 O O . THR A 1 165 ? -18.020 -10.859 1.124 1.00 31.38 165 THR A O 1
ATOM 1287 N N . LEU A 1 166 ? -16.482 -9.220 1.075 1.00 42.16 166 LEU A N 1
ATOM 1288 C CA . LEU A 1 166 ? -15.455 -10.078 0.475 1.00 42.16 166 LEU A CA 1
ATOM 1289 C C . LEU A 1 166 ? -14.829 -10.995 1.544 1.00 42.16 166 LEU A C 1
ATOM 1291 O O . LEU A 1 166 ? -13.650 -10.957 1.849 1.00 42.16 166 LEU A O 1
ATOM 1295 N N . ASN A 1 167 ? -15.694 -11.826 2.123 1.00 39.81 167 ASN A N 1
ATOM 1296 C CA . ASN A 1 167 ? -15.543 -13.247 2.356 1.00 39.81 167 ASN A CA 1
ATOM 1297 C C . ASN A 1 167 ? -14.181 -13.724 2.878 1.00 39.81 167 ASN A C 1
ATOM 1299 O O . ASN A 1 167 ? -13.311 -14.124 2.101 1.00 39.81 167 ASN A O 1
ATOM 1303 N N . LYS A 1 168 ? -14.157 -13.935 4.204 1.00 40.66 168 LYS A N 1
ATOM 1304 C CA . LYS A 1 168 ? -13.857 -15.257 4.785 1.00 40.66 168 LYS A CA 1
ATOM 1305 C C . LYS A 1 168 ? -14.264 -16.351 3.791 1.00 40.66 168 LYS A C 1
ATOM 1307 O O . LYS A 1 168 ? -15.453 -16.546 3.559 1.00 40.66 168 LYS A O 1
ATOM 1312 N N . LEU A 1 169 ? -13.305 -17.016 3.159 1.00 39.69 169 LEU A N 1
ATOM 1313 C CA . LEU A 1 169 ? -13.587 -18.213 2.373 1.00 39.69 169 LEU A CA 1
ATOM 1314 C C . LEU A 1 169 ? -12.316 -19.038 2.239 1.00 39.69 169 LEU A C 1
ATOM 1316 O O . LEU A 1 169 ? -11.502 -18.841 1.344 1.00 39.69 169 LEU A O 1
ATOM 1320 N N . SER A 1 170 ? -12.213 -20.015 3.123 1.00 35.19 170 SER A N 1
ATOM 1321 C CA . SER A 1 170 ? -12.133 -21.384 2.648 1.00 35.19 170 SER A CA 1
ATOM 1322 C C . SER A 1 170 ? -13.357 -22.104 3.234 1.00 35.19 170 SER A C 1
ATOM 1324 O O . SER A 1 170 ? -13.753 -21.823 4.362 1.00 35.19 170 SER A O 1
ATOM 1326 N N . ASP A 1 171 ? -14.028 -22.963 2.462 1.00 44.72 171 ASP A N 1
ATOM 1327 C CA . ASP A 1 171 ? -15.102 -23.831 2.992 1.00 44.72 171 ASP A CA 1
ATOM 1328 C C . ASP A 1 171 ? -14.551 -24.867 3.995 1.00 44.72 171 ASP A C 1
ATOM 1330 O O . ASP A 1 171 ? -15.287 -25.593 4.662 1.00 44.72 171 ASP A O 1
ATOM 1334 N N . SER A 1 172 ? -13.230 -24.911 4.143 1.00 50.59 172 SER A N 1
ATOM 1335 C CA . SER A 1 172 ? -12.543 -25.404 5.321 1.00 50.59 172 SER A CA 1
ATOM 1336 C C . SER A 1 172 ? -12.428 -24.263 6.336 1.00 50.59 172 SER A C 1
ATOM 1338 O O . SER A 1 172 ? -11.862 -23.235 6.007 1.00 50.59 172 SER A O 1
ATOM 1340 N N . ASN A 1 173 ? -12.863 -24.410 7.586 1.00 60.16 173 ASN A N 1
ATOM 1341 C CA . ASN A 1 173 ? -12.578 -23.442 8.670 1.00 60.16 173 ASN A CA 1
ATOM 1342 C C . ASN A 1 173 ? -11.068 -23.352 9.029 1.00 60.16 173 ASN A C 1
ATOM 1344 O O . ASN A 1 173 ? -10.711 -23.183 10.188 1.00 60.16 173 ASN A O 1
ATOM 1348 N N . VAL A 1 174 ? -10.175 -23.546 8.059 1.00 83.50 174 VAL A N 1
ATOM 1349 C CA . VAL A 1 174 ? -8.768 -23.878 8.254 1.00 83.50 174 VAL A CA 1
ATOM 1350 C C . VAL A 1 174 ? -7.878 -22.655 8.090 1.00 83.50 174 VAL A C 1
ATOM 1352 O O . VAL A 1 174 ? -6.932 -22.552 8.854 1.00 83.50 174 VAL A O 1
ATOM 1355 N N . ILE A 1 175 ? -8.168 -21.707 7.184 1.00 92.12 175 ILE A N 1
ATOM 1356 C CA . ILE A 1 175 ? -7.307 -20.526 6.983 1.00 92.12 175 ILE A CA 1
ATOM 1357 C C . ILE A 1 175 ? -8.034 -19.183 7.145 1.00 92.12 175 ILE A C 1
ATOM 1359 O O . ILE A 1 175 ? -9.101 -18.944 6.571 1.00 92.12 175 ILE A O 1
ATOM 1363 N N . HIS A 1 176 ? -7.406 -18.278 7.898 1.00 92.94 176 HIS A N 1
ATOM 1364 C CA . HIS A 1 176 ? -7.746 -16.859 7.977 1.00 92.94 176 HIS A CA 1
ATOM 1365 C C . HIS A 1 176 ? -6.519 -16.029 7.616 1.00 92.94 176 HIS A C 1
ATOM 1367 O O . HIS A 1 176 ? -5.503 -16.113 8.295 1.00 92.94 176 HIS A O 1
ATOM 1373 N N . ALA A 1 177 ? -6.603 -15.208 6.575 1.00 94.25 177 ALA A N 1
ATOM 1374 C CA . ALA A 1 177 ? -5.494 -14.360 6.164 1.00 94.25 177 ALA A CA 1
ATOM 1375 C C . ALA A 1 177 ? -5.988 -13.019 5.630 1.00 94.25 177 ALA A C 1
ATOM 1377 O O . ALA A 1 177 ? -7.124 -12.906 5.165 1.00 94.25 177 ALA A O 1
ATOM 1378 N N . ASN A 1 178 ? -5.115 -12.017 5.689 1.00 93.06 178 ASN A N 1
ATOM 1379 C CA . ASN A 1 178 ? -5.331 -10.721 5.067 1.00 93.06 178 ASN A CA 1
ATOM 1380 C C . ASN A 1 178 ? -4.008 -10.153 4.550 1.00 93.06 178 ASN A C 1
ATOM 1382 O O . ASN A 1 178 ? -3.011 -10.150 5.276 1.00 93.06 178 ASN A O 1
ATOM 1386 N N . ILE A 1 179 ? -4.021 -9.638 3.321 1.00 94.00 179 ILE A N 1
ATOM 1387 C CA . ILE A 1 179 ? -2.919 -8.847 2.767 1.00 94.00 179 ILE A CA 1
ATOM 1388 C C . ILE A 1 179 ? -3.239 -7.382 3.033 1.00 94.00 179 ILE A C 1
ATOM 1390 O O . ILE A 1 179 ? -4.243 -6.867 2.552 1.00 94.00 179 ILE A O 1
ATOM 1394 N N . GLU A 1 180 ? -2.400 -6.724 3.821 1.00 89.44 180 GLU A N 1
ATOM 1395 C CA . GLU A 1 180 ? -2.626 -5.347 4.265 1.00 89.44 180 GLU A CA 1
ATOM 1396 C C . GLU A 1 180 ? -1.938 -4.336 3.356 1.00 89.44 180 GLU A C 1
ATOM 1398 O O . GLU A 1 180 ? -2.476 -3.263 3.099 1.00 89.44 180 GLU A O 1
ATOM 1403 N N . GLU A 1 181 ? -0.746 -4.672 2.867 1.00 90.00 181 GLU A N 1
ATOM 1404 C CA . GLU A 1 181 ? 0.067 -3.758 2.075 1.00 90.00 181 GLU A CA 1
ATOM 1405 C C . GLU A 1 181 ? 0.899 -4.531 1.048 1.00 90.00 181 GLU A C 1
ATOM 1407 O O . GLU A 1 181 ? 1.490 -5.567 1.359 1.00 90.00 181 GLU A O 1
ATOM 1412 N N . ILE A 1 182 ? 0.985 -3.990 -0.168 1.00 93.94 182 ILE A N 1
ATOM 1413 C CA . ILE A 1 182 ? 1.981 -4.366 -1.171 1.00 93.94 182 ILE A CA 1
ATOM 1414 C C . ILE A 1 182 ? 2.647 -3.093 -1.696 1.00 93.94 182 ILE A C 1
ATOM 1416 O O . ILE A 1 182 ? 2.013 -2.269 -2.353 1.00 93.94 182 ILE A O 1
ATOM 1420 N N . ASN A 1 183 ? 3.919 -2.899 -1.357 1.00 91.38 183 ASN A N 1
ATOM 1421 C CA . ASN A 1 183 ? 4.645 -1.676 -1.682 1.00 91.38 183 ASN A CA 1
ATOM 1422 C C . ASN A 1 183 ? 6.159 -1.898 -1.650 1.00 91.38 183 ASN A C 1
ATOM 1424 O O . ASN A 1 183 ? 6.645 -2.664 -0.821 1.00 91.38 183 ASN A O 1
ATOM 1428 N N . ASN A 1 184 ? 6.917 -1.209 -2.509 1.00 94.12 184 ASN A N 1
ATOM 1429 C CA . ASN A 1 184 ? 8.385 -1.254 -2.536 1.00 94.12 184 ASN A CA 1
ATOM 1430 C C . ASN A 1 184 ? 8.943 -2.684 -2.533 1.00 94.12 184 ASN A C 1
ATOM 1432 O O . ASN A 1 184 ? 9.879 -2.999 -1.796 1.00 94.12 184 ASN A O 1
ATOM 1436 N N . PHE A 1 185 ? 8.321 -3.562 -3.329 1.00 95.38 185 PHE A N 1
ATOM 1437 C CA . PHE A 1 185 ? 8.660 -4.987 -3.399 1.00 95.38 185 PHE A CA 1
ATOM 1438 C C . PHE A 1 185 ? 8.569 -5.709 -2.043 1.00 95.38 185 PHE A C 1
ATOM 1440 O O . PHE A 1 185 ? 9.259 -6.693 -1.799 1.00 95.38 185 PHE A O 1
ATOM 1447 N N . SER A 1 186 ? 7.720 -5.221 -1.143 1.00 93.62 186 SER A N 1
ATOM 1448 C CA . SER A 1 186 ? 7.392 -5.831 0.141 1.00 93.62 186 SER A CA 1
ATOM 1449 C C . SER A 1 186 ? 5.899 -6.131 0.195 1.00 93.62 186 SER A C 1
ATOM 1451 O O . SER A 1 186 ? 5.084 -5.329 -0.262 1.00 93.62 186 SER A O 1
ATOM 1453 N N . ILE A 1 187 ? 5.541 -7.281 0.755 1.00 94.25 187 ILE A N 1
ATOM 1454 C CA . ILE A 1 187 ? 4.161 -7.674 1.029 1.00 94.25 187 ILE A CA 1
ATOM 1455 C C . ILE A 1 187 ? 4.018 -7.856 2.530 1.00 94.25 187 ILE A C 1
ATOM 1457 O O . ILE A 1 187 ? 4.796 -8.588 3.145 1.00 94.25 187 ILE A O 1
ATOM 1461 N N . ARG A 1 188 ? 3.006 -7.218 3.111 1.00 94.31 188 ARG A N 1
ATOM 1462 C CA . ARG A 1 188 ? 2.672 -7.325 4.530 1.00 94.31 188 ARG A CA 1
ATOM 1463 C C . ARG A 1 188 ? 1.255 -7.819 4.717 1.00 94.31 188 ARG A C 1
ATOM 1465 O O . ARG A 1 188 ? 0.352 -7.480 3.953 1.00 94.31 188 ARG A O 1
ATOM 1472 N N . GLY A 1 189 ? 1.066 -8.591 5.771 1.00 94.62 189 GLY A N 1
ATOM 1473 C CA . GLY A 1 189 ? -0.237 -9.112 6.128 1.00 94.62 189 GLY A CA 1
ATOM 1474 C C . GLY A 1 189 ? -0.193 -9.935 7.399 1.00 94.62 189 GLY A C 1
ATOM 1475 O O . GLY A 1 189 ? 0.752 -9.862 8.187 1.00 94.62 189 GLY A O 1
ATOM 1476 N N . TRP A 1 190 ? -1.224 -10.742 7.588 1.00 95.00 190 TRP A N 1
ATOM 1477 C CA . TRP A 1 190 ? -1.283 -11.757 8.632 1.00 95.00 190 TRP A CA 1
ATOM 1478 C C . TRP A 1 190 ? -1.958 -13.018 8.104 1.00 95.00 190 TRP A C 1
ATOM 1480 O O . TRP A 1 190 ? -2.728 -12.972 7.142 1.00 95.00 190 TRP A O 1
ATOM 1490 N N . CYS A 1 191 ? -1.632 -14.155 8.711 1.00 94.50 191 CYS A N 1
ATOM 1491 C CA . CYS A 1 191 ? -2.168 -15.456 8.334 1.00 94.50 191 CYS A CA 1
ATOM 1492 C C . CYS A 1 191 ? -2.252 -16.379 9.555 1.00 94.50 191 CYS A C 1
ATOM 1494 O O . CYS A 1 191 ? -1.328 -16.441 10.362 1.00 94.50 191 CYS A O 1
ATOM 1496 N N . LEU A 1 192 ? -3.350 -17.124 9.641 1.00 93.69 192 LEU A N 1
ATOM 1497 C CA . LEU A 1 192 ? -3.642 -18.155 10.627 1.00 93.69 192 LEU A CA 1
ATOM 1498 C C . LEU A 1 192 ? -4.092 -19.421 9.910 1.00 93.69 192 LEU A C 1
ATOM 1500 O O . LEU A 1 192 ? -5.004 -19.357 9.086 1.00 93.69 192 LEU A O 1
ATOM 1504 N N . ILE A 1 193 ? -3.494 -20.554 10.264 1.00 92.31 193 ILE A N 1
ATOM 1505 C CA . ILE A 1 193 ? -3.905 -21.887 9.823 1.00 92.31 193 ILE A CA 1
ATOM 1506 C C . ILE A 1 193 ? -4.239 -22.696 11.072 1.00 92.31 193 ILE A C 1
ATOM 1508 O O . ILE A 1 193 ? -3.373 -22.872 11.923 1.00 92.31 193 ILE A O 1
ATOM 1512 N N . GLU A 1 194 ? -5.490 -23.138 11.208 1.00 90.75 194 GLU A N 1
ATOM 1513 C CA . GLU A 1 194 ? -5.984 -23.879 12.382 1.00 90.75 194 GLU A CA 1
ATOM 1514 C C . GLU A 1 194 ? -5.586 -23.210 13.715 1.00 90.75 194 GLU A C 1
ATOM 1516 O O . GLU A 1 194 ? -5.109 -23.872 14.627 1.00 90.75 194 GLU A O 1
ATOM 1521 N N . GLU A 1 195 ? -5.746 -21.882 13.812 1.00 87.88 195 GLU A N 1
ATOM 1522 C CA . GLU A 1 195 ? -5.394 -21.068 14.997 1.00 87.88 195 GLU A CA 1
ATOM 1523 C C . GLU A 1 195 ? -3.885 -20.892 15.275 1.00 87.88 195 GLU A C 1
ATOM 1525 O O . GLU A 1 195 ? -3.509 -20.313 16.296 1.00 87.88 195 GLU A O 1
ATOM 1530 N N . HIS A 1 196 ? -3.011 -21.302 14.352 1.00 87.62 196 HIS A N 1
ATOM 1531 C CA . HIS A 1 196 ? -1.558 -21.164 14.473 1.00 87.62 196 HIS A CA 1
ATOM 1532 C C . HIS A 1 196 ? -0.942 -20.306 13.364 1.00 87.62 196 HIS A C 1
ATOM 1534 O O . HIS A 1 196 ? -1.505 -20.142 12.280 1.00 87.62 196 HIS A O 1
ATOM 1540 N N . SER A 1 197 ? 0.245 -19.759 13.631 1.00 87.56 197 SER A N 1
ATOM 1541 C CA . SER A 1 197 ? 1.044 -19.084 12.611 1.00 87.56 197 SER A CA 1
ATOM 1542 C C . SER A 1 197 ? 1.588 -20.098 11.593 1.00 87.56 197 SER A C 1
ATOM 1544 O O . SER A 1 197 ? 1.991 -21.204 11.973 1.00 87.56 197 SER A O 1
ATOM 1546 N N . PRO A 1 198 ? 1.604 -19.764 10.289 1.00 90.19 198 PRO A N 1
ATOM 1547 C CA . PRO A 1 198 ? 2.113 -20.680 9.280 1.00 90.19 198 PRO A CA 1
ATOM 1548 C C . PRO A 1 198 ? 3.622 -20.879 9.442 1.00 90.19 198 PRO A C 1
ATOM 1550 O O . PRO A 1 198 ? 4.380 -19.923 9.634 1.00 90.19 198 PRO A O 1
ATOM 1553 N N . LYS A 1 199 ? 4.077 -22.127 9.305 1.00 88.56 199 LYS A N 1
ATOM 1554 C CA . LYS A 1 199 ? 5.503 -22.490 9.394 1.00 88.56 199 LYS A CA 1
ATOM 1555 C C . LYS A 1 199 ? 6.270 -22.213 8.109 1.00 88.56 199 LYS A C 1
ATOM 1557 O O . LYS A 1 199 ? 7.497 -22.135 8.128 1.00 88.56 199 LYS A O 1
ATOM 1562 N N . ALA A 1 200 ? 5.559 -22.141 6.989 1.00 89.69 200 ALA A N 1
ATOM 1563 C CA . ALA A 1 200 ? 6.144 -21.930 5.680 1.00 89.69 200 ALA A CA 1
ATOM 1564 C C . ALA A 1 200 ? 5.200 -21.139 4.778 1.00 89.69 200 ALA A C 1
ATOM 1566 O O . ALA A 1 200 ? 3.995 -21.402 4.730 1.00 89.69 200 ALA A O 1
ATOM 1567 N N . MET A 1 201 ? 5.789 -20.219 4.016 1.00 91.94 201 MET A N 1
ATOM 1568 C CA . MET A 1 201 ? 5.117 -19.507 2.939 1.00 91.94 201 MET A CA 1
ATOM 1569 C C . MET A 1 201 ? 5.877 -19.664 1.623 1.00 91.94 201 MET A C 1
ATOM 1571 O O . MET A 1 201 ? 7.109 -19.734 1.589 1.00 91.94 201 MET A O 1
ATOM 1575 N N . VAL A 1 202 ? 5.122 -19.717 0.534 1.00 93.19 202 VAL A N 1
ATOM 1576 C CA . VAL A 1 202 ? 5.615 -19.901 -0.831 1.00 93.19 202 VAL A CA 1
ATOM 1577 C C . VAL A 1 202 ? 4.952 -18.860 -1.723 1.00 93.19 202 VAL A C 1
ATOM 1579 O O . VAL A 1 202 ? 3.750 -18.624 -1.615 1.00 93.19 202 VAL A O 1
ATOM 1582 N N . LEU A 1 203 ? 5.731 -18.245 -2.611 1.00 94.50 203 LEU A N 1
ATOM 1583 C CA . LEU A 1 203 ? 5.194 -17.459 -3.718 1.00 94.50 203 LEU A CA 1
ATOM 1584 C C . LEU A 1 203 ? 5.023 -18.387 -4.910 1.00 94.50 203 LEU A C 1
ATOM 1586 O O . LEU A 1 203 ? 5.986 -19.028 -5.327 1.00 94.50 203 LEU A O 1
ATOM 1590 N N . ARG A 1 204 ? 3.829 -18.447 -5.483 1.00 95.38 204 ARG A N 1
ATOM 1591 C CA . ARG A 1 204 ? 3.601 -19.119 -6.758 1.00 95.38 204 ARG A CA 1
ATOM 1592 C C . ARG A 1 204 ? 3.376 -18.075 -7.840 1.00 95.38 204 ARG A C 1
ATOM 1594 O O . ARG A 1 204 ? 2.569 -17.164 -7.679 1.00 95.38 204 ARG A O 1
ATOM 1601 N N . ILE A 1 205 ? 4.118 -18.214 -8.932 1.00 94.44 205 ILE A N 1
ATOM 1602 C CA . ILE A 1 205 ? 4.077 -17.308 -10.080 1.00 94.44 205 ILE A CA 1
ATOM 160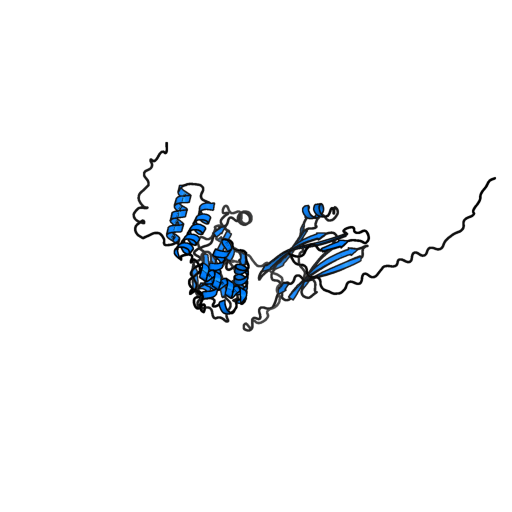3 C C . ILE A 1 205 ? 3.940 -18.171 -11.326 1.00 94.44 205 ILE A C 1
ATOM 1605 O O . ILE A 1 205 ? 4.844 -18.931 -11.690 1.00 94.44 205 ILE A O 1
ATOM 1609 N N . GLY A 1 206 ? 2.759 -18.120 -11.940 1.00 90.62 206 GLY A N 1
ATOM 1610 C CA . GLY A 1 206 ? 2.367 -19.075 -12.971 1.00 90.62 206 GLY A CA 1
ATOM 1611 C C . GLY A 1 206 ? 2.401 -20.514 -12.443 1.00 90.62 206 GLY A C 1
ATOM 1612 O O . GLY A 1 206 ? 1.618 -20.887 -11.575 1.00 90.62 206 GLY A O 1
ATOM 1613 N N . GLN A 1 207 ? 3.303 -21.335 -12.984 1.00 90.00 207 GLN A N 1
ATOM 1614 C CA . GLN A 1 207 ? 3.480 -22.742 -12.584 1.00 90.00 207 GLN A CA 1
ATOM 1615 C C . GLN A 1 207 ? 4.698 -22.965 -11.673 1.00 90.00 207 GLN A C 1
ATOM 1617 O O . GLN A 1 207 ? 4.949 -24.092 -11.250 1.00 90.00 207 GLN A O 1
ATOM 1622 N N . SER A 1 208 ? 5.468 -21.913 -11.394 1.00 91.31 208 SER A N 1
ATOM 1623 C CA . SER A 1 208 ? 6.691 -21.991 -10.598 1.00 91.31 208 SER A CA 1
ATOM 1624 C C . SER A 1 208 ? 6.409 -21.618 -9.149 1.00 91.31 208 SER A C 1
ATOM 1626 O O . SER A 1 208 ? 5.709 -20.644 -8.873 1.00 91.31 208 SER A O 1
ATOM 1628 N N . GLU A 1 209 ? 6.987 -22.375 -8.220 1.00 90.88 209 GLU A N 1
ATOM 1629 C CA . GLU A 1 209 ? 6.917 -22.108 -6.785 1.00 90.88 209 GLU A CA 1
ATOM 1630 C C . GLU A 1 209 ? 8.282 -21.661 -6.264 1.00 90.88 209 GLU A C 1
ATOM 1632 O O . GLU A 1 209 ? 9.302 -22.319 -6.476 1.00 90.88 209 GLU A O 1
ATOM 1637 N N . TYR A 1 210 ? 8.286 -20.534 -5.562 1.00 86.94 210 TYR A N 1
ATOM 1638 C CA . TYR A 1 210 ? 9.463 -19.899 -4.998 1.00 86.94 210 TYR A CA 1
ATOM 1639 C C . TYR A 1 210 ? 9.330 -19.895 -3.473 1.00 86.94 210 TYR A C 1
ATOM 1641 O O . TYR A 1 210 ? 8.459 -19.206 -2.930 1.00 86.94 210 TYR A O 1
ATOM 1649 N N . PRO A 1 211 ? 10.162 -20.663 -2.748 1.00 82.00 211 PRO A N 1
ATOM 1650 C CA . PRO A 1 211 ? 10.125 -20.651 -1.295 1.00 82.00 211 PRO A CA 1
ATOM 1651 C C . PRO A 1 211 ? 10.546 -19.273 -0.784 1.00 82.00 211 PRO A C 1
ATOM 1653 O O . PRO A 1 211 ? 11.625 -18.773 -1.118 1.00 82.00 211 PRO A O 1
ATOM 1656 N N . VAL A 1 212 ? 9.712 -18.665 0.059 1.00 76.44 212 VAL A N 1
ATOM 1657 C CA . VAL A 1 212 ? 10.039 -17.380 0.677 1.00 76.44 212 VAL A CA 1
ATOM 1658 C C . VAL A 1 212 ? 10.993 -17.648 1.827 1.00 76.44 212 VAL A C 1
ATOM 1660 O O . VAL A 1 212 ? 10.591 -18.088 2.900 1.00 76.44 212 VAL A O 1
ATOM 1663 N N . GLN A 1 213 ? 12.283 -17.401 1.604 1.00 60.34 213 GLN A N 1
ATOM 1664 C CA . GLN A 1 213 ? 13.303 -17.650 2.628 1.00 60.34 213 GLN A CA 1
ATOM 1665 C C . GLN A 1 213 ? 13.227 -16.674 3.811 1.00 60.34 213 GLN A C 1
ATOM 1667 O O . GLN A 1 213 ? 13.793 -16.950 4.867 1.00 60.34 213 GLN A O 1
ATOM 1672 N N . LEU A 1 214 ? 12.576 -15.522 3.633 1.00 56.56 214 LEU A N 1
ATOM 1673 C CA . LEU A 1 214 ? 12.587 -14.416 4.585 1.00 56.56 214 LEU A CA 1
ATOM 1674 C C . LEU A 1 214 ? 11.192 -13.806 4.677 1.00 56.56 214 LEU A C 1
ATOM 1676 O O . LEU A 1 214 ? 10.810 -12.997 3.832 1.00 56.56 214 LEU A O 1
ATOM 1680 N N . TYR A 1 215 ? 10.457 -14.188 5.719 1.00 64.69 215 TYR A N 1
ATOM 1681 C CA . TYR A 1 215 ? 9.375 -13.362 6.225 1.00 64.69 215 TYR A CA 1
ATOM 1682 C C . TYR A 1 215 ? 9.678 -12.937 7.660 1.00 64.69 215 TYR A C 1
ATOM 1684 O O . TYR A 1 215 ? 10.064 -13.760 8.492 1.00 64.69 215 TYR A O 1
ATOM 1692 N N . VAL A 1 216 ? 9.548 -11.641 7.942 1.00 67.81 216 VAL A N 1
ATOM 1693 C CA . VAL A 1 216 ? 9.616 -11.127 9.310 1.00 67.81 216 VAL A CA 1
ATOM 1694 C C . VAL A 1 216 ? 8.291 -11.465 9.963 1.00 67.81 216 VAL A C 1
ATOM 1696 O O . VAL A 1 216 ? 7.242 -10.967 9.551 1.00 67.81 216 VAL A O 1
ATOM 1699 N N . ILE A 1 217 ? 8.345 -12.333 10.966 1.00 75.62 217 ILE A N 1
ATOM 1700 C CA . ILE A 1 217 ? 7.203 -12.608 11.825 1.00 75.62 217 ILE A CA 1
ATOM 1701 C C . ILE A 1 217 ? 6.974 -11.369 12.685 1.00 75.62 217 ILE A C 1
ATOM 1703 O O . ILE A 1 217 ? 7.879 -10.911 13.381 1.00 75.62 217 ILE A O 1
ATOM 1707 N N . ARG A 1 218 ? 5.767 -10.813 12.615 1.00 81.44 218 ARG A N 1
ATOM 1708 C CA . ARG A 1 218 ? 5.378 -9.619 13.367 1.00 81.44 218 ARG A CA 1
ATOM 1709 C C . ARG A 1 218 ? 4.353 -9.984 14.431 1.00 81.44 218 ARG A C 1
ATOM 1711 O O . ARG A 1 218 ? 3.434 -10.761 14.166 1.00 81.44 218 ARG A O 1
ATOM 1718 N N . GLU A 1 219 ? 4.483 -9.373 15.606 1.00 88.06 219 GLU A N 1
ATOM 1719 C CA . GLU A 1 219 ? 3.444 -9.439 16.631 1.00 88.06 219 GLU A CA 1
ATOM 1720 C C . GLU A 1 219 ? 2.188 -8.682 16.174 1.00 88.06 219 GLU A C 1
ATOM 1722 O O . GLU A 1 219 ? 2.253 -7.521 15.764 1.00 88.06 219 GLU A O 1
ATOM 1727 N N . ARG A 1 220 ? 1.030 -9.335 16.269 1.00 92.38 220 ARG A N 1
ATOM 1728 C CA . ARG A 1 220 ? -0.292 -8.831 15.884 1.00 92.38 220 ARG A CA 1
ATOM 1729 C C . ARG A 1 220 ? -1.333 -9.193 16.933 1.00 92.38 220 ARG A C 1
ATOM 1731 O O . ARG A 1 220 ? -2.231 -10.000 16.719 1.00 92.38 220 ARG A O 1
ATOM 1738 N N . LYS A 1 221 ? -1.208 -8.545 18.094 1.00 91.81 221 LYS A N 1
A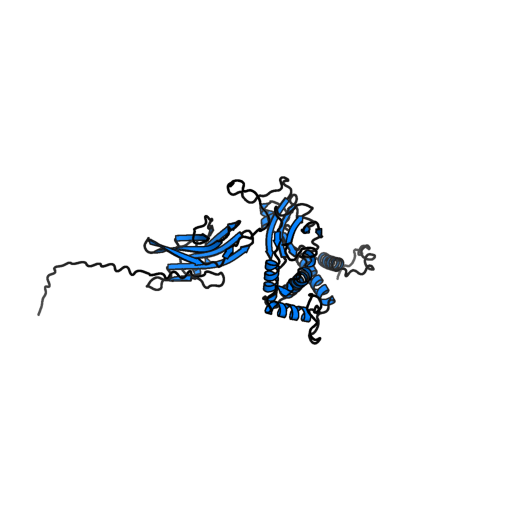TOM 1739 C CA . LYS A 1 221 ? -2.088 -8.737 19.263 1.00 91.81 221 LYS A CA 1
ATOM 1740 C C . LYS A 1 221 ? -3.548 -8.401 18.971 1.00 91.81 221 LYS A C 1
ATOM 1742 O O . LYS A 1 221 ? -4.445 -8.959 19.598 1.00 91.81 221 LYS A O 1
ATOM 1747 N N . ASP A 1 222 ? -3.785 -7.488 18.036 1.00 90.44 222 ASP A N 1
ATOM 1748 C CA . ASP A 1 222 ? -5.109 -7.167 17.513 1.00 90.44 222 ASP A CA 1
ATOM 1749 C C . ASP A 1 222 ? -5.754 -8.389 16.844 1.00 90.44 222 ASP A C 1
ATOM 1751 O O . ASP A 1 222 ? -6.882 -8.744 17.190 1.00 90.44 222 ASP A O 1
ATOM 1755 N N . VAL A 1 223 ? -5.004 -9.089 15.989 1.00 92.25 223 VAL A N 1
ATOM 1756 C CA . VAL A 1 223 ? -5.444 -10.323 15.325 1.00 92.25 223 VAL A CA 1
ATOM 1757 C C . VAL A 1 223 ? -5.623 -11.440 16.354 1.00 92.25 223 VAL A C 1
ATOM 1759 O O . VAL A 1 223 ? -6.675 -12.077 16.390 1.00 92.25 223 VAL A O 1
ATOM 1762 N N . SER A 1 224 ? -4.668 -11.630 17.267 1.00 91.94 224 SER A N 1
ATOM 1763 C CA . SER A 1 224 ? -4.774 -12.658 18.313 1.00 91.94 224 SER A CA 1
ATOM 1764 C C . SER A 1 224 ? -6.025 -12.493 19.166 1.00 91.94 224 SER A C 1
ATOM 1766 O O . SER A 1 224 ? -6.754 -13.451 19.420 1.00 91.94 224 SER A O 1
ATOM 1768 N N . LYS A 1 225 ? -6.318 -11.250 19.568 1.00 92.94 225 LYS A N 1
ATOM 1769 C CA . LYS A 1 225 ? -7.511 -10.908 20.344 1.00 92.94 225 LYS A CA 1
ATOM 1770 C C . LYS A 1 225 ? -8.790 -11.133 19.542 1.00 92.94 225 LYS A C 1
ATOM 1772 O O . LYS A 1 225 ? -9.765 -11.627 20.101 1.00 92.94 225 LYS A O 1
ATOM 1777 N N . GLN A 1 226 ? -8.794 -10.781 18.258 1.00 91.88 226 GLN A N 1
ATOM 1778 C CA . GLN A 1 226 ? -9.946 -10.972 17.377 1.00 91.88 226 GLN A CA 1
ATOM 1779 C C . GLN A 1 226 ? -10.312 -12.454 17.220 1.00 91.88 226 GLN A C 1
ATOM 1781 O O . GLN A 1 226 ? -11.495 -12.790 17.233 1.00 91.88 226 GLN A O 1
ATOM 1786 N N . PHE A 1 227 ? -9.313 -13.331 17.103 1.00 91.56 227 PHE A N 1
ATOM 1787 C CA . PHE A 1 227 ? -9.509 -14.773 16.922 1.00 91.56 227 PHE A CA 1
ATOM 1788 C C . PHE A 1 227 ? -9.457 -15.578 18.230 1.00 91.56 227 PHE A C 1
ATOM 1790 O O . PHE A 1 227 ? -9.642 -16.787 18.200 1.00 91.56 227 PHE A O 1
ATOM 1797 N N . SER A 1 228 ? -9.284 -14.921 19.383 1.00 94.44 228 SER A N 1
ATOM 1798 C CA . SER A 1 228 ? -9.174 -15.566 20.704 1.00 94.44 228 SER A CA 1
ATOM 1799 C C . SER A 1 228 ? -8.058 -16.621 20.796 1.00 94.44 228 SER A C 1
ATOM 1801 O O . SER A 1 228 ? -8.202 -17.618 21.500 1.00 94.44 228 SER A O 1
ATOM 1803 N N . ILE A 1 229 ? -6.933 -16.380 20.117 1.00 92.88 229 ILE A N 1
ATOM 1804 C CA . ILE A 1 229 ? -5.764 -17.271 20.088 1.00 92.88 229 ILE A CA 1
ATOM 1805 C C . ILE A 1 229 ? -4.642 -16.746 20.993 1.00 92.88 229 ILE A C 1
ATOM 1807 O O . ILE A 1 229 ? -4.482 -15.538 21.174 1.00 92.88 229 ILE A O 1
ATOM 1811 N N . ASN A 1 230 ? -3.834 -17.655 21.542 1.00 92.00 230 ASN A N 1
ATOM 1812 C CA . ASN A 1 230 ? -2.685 -17.329 22.398 1.00 92.00 230 ASN A CA 1
ATOM 1813 C C . ASN A 1 230 ? -1.359 -17.270 21.610 1.00 92.00 230 ASN A C 1
ATOM 1815 O O . ASN A 1 230 ? -0.326 -17.727 22.089 1.00 92.00 230 ASN A O 1
ATOM 1819 N N . GLU A 1 231 ? -1.409 -16.756 20.384 1.00 89.56 231 GLU A N 1
ATOM 1820 C CA . GLU A 1 231 ? -0.264 -16.603 19.483 1.00 89.56 231 GLU A CA 1
ATOM 1821 C C . GLU A 1 231 ? -0.320 -15.186 18.913 1.00 89.56 231 GLU A C 1
ATOM 1823 O O . GLU A 1 231 ? -1.290 -14.831 18.240 1.00 89.56 231 GLU A O 1
ATOM 1828 N N . ASP A 1 232 ? 0.680 -14.352 19.192 1.00 89.31 232 ASP A N 1
ATOM 1829 C CA . ASP A 1 232 ? 0.790 -13.002 18.629 1.00 89.31 232 ASP A CA 1
ATOM 1830 C C . ASP A 1 232 ? 1.646 -12.941 17.370 1.00 89.31 232 ASP A C 1
ATOM 1832 O O . ASP A 1 232 ? 1.505 -12.012 16.581 1.00 89.31 232 ASP A O 1
ATOM 1836 N N . LYS A 1 233 ? 2.438 -13.970 17.097 1.00 90.00 233 LYS A N 1
ATOM 1837 C CA . LYS A 1 233 ? 3.351 -14.076 15.956 1.00 90.00 233 LYS A CA 1
ATOM 1838 C C . LYS A 1 233 ? 2.666 -14.508 14.656 1.00 90.00 233 LYS A C 1
ATOM 1840 O O . LYS A 1 233 ? 3.072 -15.463 14.003 1.00 90.00 233 LYS A O 1
ATOM 1845 N N . VAL A 1 234 ? 1.612 -13.789 14.283 1.00 93.00 234 VAL A N 1
ATOM 1846 C CA . VAL A 1 234 ? 0.704 -14.149 13.175 1.00 93.00 234 VAL A CA 1
ATOM 1847 C C . VAL A 1 234 ? 0.782 -13.167 12.003 1.00 93.00 234 VAL A C 1
ATOM 1849 O O . VAL A 1 234 ? 0.220 -13.414 10.936 1.00 93.00 234 VAL A O 1
ATOM 1852 N N . GLY A 1 235 ? 1.497 -12.052 12.186 1.00 93.69 235 GLY A N 1
ATOM 1853 C CA . GLY A 1 235 ? 1.828 -11.116 11.120 1.00 93.69 235 GLY A CA 1
ATOM 1854 C C . GLY A 1 235 ? 3.035 -11.579 10.311 1.00 93.69 235 GLY A C 1
ATOM 1855 O O . GLY A 1 235 ? 3.940 -12.227 10.837 1.00 93.69 235 GLY A O 1
ATOM 1856 N N . PHE A 1 236 ? 3.079 -11.188 9.043 1.00 93.12 236 PHE A N 1
ATOM 1857 C CA . PHE A 1 236 ? 4.225 -11.408 8.178 1.00 93.12 236 PHE A CA 1
ATOM 1858 C C . PHE A 1 236 ? 4.572 -10.165 7.358 1.00 93.12 236 PHE A C 1
ATOM 1860 O O . PHE A 1 236 ? 3.715 -9.361 6.992 1.00 93.12 236 PHE A O 1
ATOM 1867 N N . GLU A 1 237 ? 5.853 -10.042 7.032 1.00 92.38 237 GLU A N 1
ATOM 1868 C CA . GLU A 1 237 ? 6.369 -9.166 5.985 1.00 92.38 237 GLU A CA 1
ATOM 1869 C C . GLU A 1 237 ? 7.352 -9.959 5.132 1.00 92.38 237 GLU A C 1
ATOM 1871 O O . GLU A 1 237 ? 8.295 -10.516 5.681 1.00 92.38 237 GLU A O 1
ATOM 1876 N N . MET A 1 238 ? 7.163 -10.001 3.817 1.00 91.50 238 MET A N 1
ATOM 1877 C CA . MET A 1 238 ? 8.066 -10.679 2.887 1.00 91.50 238 MET A CA 1
ATOM 1878 C C . MET A 1 238 ? 8.535 -9.738 1.787 1.00 91.50 238 MET A C 1
ATOM 1880 O O . MET A 1 238 ? 7.763 -8.923 1.289 1.00 91.50 238 MET A O 1
ATOM 1884 N N . HIS A 1 239 ? 9.790 -9.890 1.373 1.00 91.62 239 HIS A N 1
ATOM 1885 C CA . HIS A 1 239 ? 10.334 -9.162 0.235 1.00 91.62 239 HIS A CA 1
ATOM 1886 C C . HIS A 1 239 ? 10.261 -10.019 -1.024 1.00 91.62 239 HIS A C 1
ATOM 1888 O O . HIS A 1 239 ? 10.676 -11.179 -1.033 1.00 91.62 239 HIS A O 1
ATOM 1894 N N . LEU A 1 240 ? 9.734 -9.423 -2.084 1.00 93.50 240 LEU A N 1
ATOM 1895 C CA . LEU A 1 240 ? 9.695 -9.993 -3.414 1.00 93.50 240 LEU A CA 1
ATOM 1896 C C . LEU A 1 240 ? 11.121 -9.989 -3.987 1.00 93.50 240 LEU A C 1
ATOM 1898 O O . LEU A 1 240 ? 11.745 -8.933 -4.031 1.00 93.50 240 LEU A O 1
ATOM 1902 N N . PRO A 1 241 ? 11.671 -11.144 -4.390 1.00 91.38 241 PRO A N 1
ATOM 1903 C CA . PRO A 1 241 ? 12.991 -11.184 -5.005 1.00 91.38 241 PRO A CA 1
ATOM 1904 C C . PRO A 1 241 ? 12.922 -10.774 -6.478 1.00 91.38 241 PRO A C 1
ATOM 1906 O O . PRO A 1 241 ? 11.913 -11.006 -7.139 1.00 91.38 241 PRO A O 1
ATOM 1909 N N . GLY A 1 242 ? 14.002 -10.233 -7.048 1.00 92.44 242 GLY A N 1
ATOM 1910 C CA . GLY A 1 242 ? 13.970 -9.779 -8.446 1.00 92.44 242 GLY A CA 1
ATOM 1911 C C . GLY A 1 242 ? 13.716 -10.891 -9.462 1.00 92.44 242 GLY A C 1
ATOM 1912 O O . GLY A 1 242 ? 13.037 -10.669 -10.462 1.00 92.44 242 GLY A O 1
ATOM 1913 N N . TYR A 1 243 ? 14.196 -12.106 -9.191 1.00 91.81 243 TYR A N 1
ATOM 1914 C CA . TYR A 1 243 ? 14.070 -13.248 -10.103 1.00 91.81 243 TYR A CA 1
ATOM 1915 C C . TYR A 1 243 ? 12.627 -13.728 -10.324 1.00 91.81 243 TYR A C 1
ATOM 1917 O O . TYR A 1 243 ? 12.408 -14.591 -11.166 1.00 91.81 243 TYR A O 1
ATOM 1925 N N . ILE A 1 244 ? 11.633 -13.175 -9.619 1.00 94.06 244 ILE A N 1
ATOM 1926 C CA . ILE A 1 244 ? 10.212 -13.439 -9.899 1.00 94.06 244 ILE A CA 1
ATOM 1927 C C . ILE A 1 244 ? 9.779 -13.014 -11.304 1.00 94.06 244 ILE A C 1
ATOM 1929 O O . ILE A 1 244 ? 8.760 -13.480 -11.801 1.00 94.06 244 ILE A O 1
ATOM 1933 N N . TRP A 1 245 ? 10.543 -12.124 -11.938 1.00 94.88 245 TRP A N 1
ATOM 1934 C CA . TRP A 1 245 ? 10.317 -11.708 -13.318 1.00 94.88 245 TRP A CA 1
ATOM 1935 C C . TRP A 1 245 ? 10.823 -12.727 -14.349 1.00 94.88 245 TRP A C 1
ATOM 1937 O O . TRP A 1 245 ? 10.499 -12.601 -15.530 1.00 94.88 245 TRP A O 1
ATOM 1947 N N . ASP A 1 246 ? 11.621 -13.716 -13.935 1.00 90.12 246 ASP A N 1
ATOM 1948 C CA . ASP A 1 246 ? 12.215 -14.683 -14.853 1.00 90.12 246 ASP A CA 1
ATOM 1949 C C . ASP A 1 246 ? 11.134 -15.530 -15.543 1.00 90.12 246 ASP A C 1
ATOM 1951 O O . ASP A 1 246 ? 10.212 -16.047 -14.914 1.00 90.12 246 ASP A O 1
ATOM 1955 N N . GLY A 1 247 ? 11.227 -15.641 -16.867 1.00 89.19 247 GLY A N 1
ATOM 1956 C CA . GLY A 1 247 ? 10.230 -16.321 -17.695 1.00 89.19 247 GLY A CA 1
ATOM 1957 C C . GLY A 1 247 ? 8.911 -15.564 -17.915 1.00 89.19 247 GLY A C 1
ATOM 1958 O O . GLY A 1 247 ? 8.061 -16.073 -18.648 1.00 89.19 247 GLY A O 1
ATOM 1959 N N . ILE A 1 248 ? 8.731 -14.360 -17.354 1.00 94.50 248 ILE A N 1
ATOM 1960 C CA . ILE A 1 248 ? 7.524 -13.542 -17.555 1.00 94.50 248 ILE A CA 1
ATOM 1961 C C . ILE A 1 248 ? 7.717 -12.593 -18.750 1.00 94.50 248 ILE A C 1
ATOM 1963 O O . ILE A 1 248 ? 8.554 -11.687 -18.674 1.00 94.50 248 ILE A O 1
ATOM 1967 N N . PRO A 1 249 ? 6.938 -12.727 -19.845 1.00 94.38 249 PRO A N 1
ATOM 1968 C CA . PRO A 1 249 ? 7.048 -11.841 -21.005 1.00 94.38 249 PRO A CA 1
ATOM 1969 C C . PRO A 1 249 ? 6.900 -10.359 -20.641 1.00 94.38 249 PRO A C 1
ATOM 1971 O O . PRO A 1 249 ? 6.141 -10.011 -19.737 1.00 94.38 249 PRO A O 1
ATOM 1974 N N . GLU A 1 250 ? 7.578 -9.472 -21.379 1.00 92.44 250 GLU A N 1
ATOM 1975 C CA . GLU A 1 250 ? 7.524 -8.014 -21.157 1.00 92.44 250 GLU A CA 1
ATOM 1976 C C . GLU A 1 250 ? 6.106 -7.431 -21.237 1.00 92.44 250 GLU A C 1
ATOM 1978 O O . GLU A 1 250 ? 5.781 -6.477 -20.530 1.00 92.44 250 GLU A O 1
ATOM 1983 N N . SER A 1 251 ? 5.253 -8.047 -22.057 1.00 91.62 251 SER A N 1
ATOM 1984 C CA . SER A 1 251 ? 3.853 -7.672 -22.254 1.00 91.62 251 SER A CA 1
ATOM 1985 C C . SER A 1 251 ? 2.907 -8.137 -21.150 1.00 91.62 251 SER A C 1
ATOM 1987 O O . SER A 1 251 ? 1.750 -7.730 -21.158 1.00 91.62 251 SER A O 1
ATOM 1989 N N . ASN A 1 252 ? 3.355 -9.028 -20.264 1.00 93.31 252 ASN A N 1
ATOM 1990 C CA . ASN A 1 252 ? 2.492 -9.670 -19.280 1.00 93.31 252 ASN A CA 1
ATOM 1991 C C . ASN A 1 252 ? 2.721 -9.075 -17.893 1.00 93.31 252 ASN A C 1
ATOM 1993 O O . ASN A 1 252 ? 3.857 -8.770 -17.517 1.00 93.31 252 ASN A O 1
ATOM 1997 N N . ASP A 1 253 ? 1.637 -8.970 -17.132 1.00 94.31 253 ASP A N 1
ATOM 1998 C CA . ASP A 1 253 ? 1.691 -8.607 -15.723 1.00 94.31 253 ASP A CA 1
ATOM 1999 C C . ASP A 1 253 ? 2.149 -9.790 -14.866 1.00 94.31 253 ASP A C 1
ATOM 2001 O O . ASP A 1 253 ? 2.026 -10.958 -15.250 1.00 94.31 253 ASP A O 1
ATOM 2005 N N . LEU A 1 254 ? 2.713 -9.477 -13.701 1.00 95.56 254 LEU A N 1
ATOM 2006 C CA . LEU A 1 254 ? 3.139 -10.475 -12.735 1.00 95.56 254 LEU A CA 1
ATOM 2007 C C . LEU A 1 254 ? 1.963 -10.857 -11.839 1.00 95.56 254 LEU A C 1
ATOM 2009 O O . LEU A 1 254 ? 1.491 -10.034 -11.055 1.00 95.56 254 LEU A O 1
ATOM 2013 N N . GLU A 1 255 ? 1.525 -12.108 -11.935 1.00 96.75 255 GLU A N 1
ATOM 2014 C CA . GLU A 1 255 ? 0.505 -12.686 -11.059 1.00 96.75 255 GLU A CA 1
ATOM 2015 C C . GLU A 1 255 ? 1.182 -13.438 -9.908 1.00 96.75 255 GLU A C 1
ATOM 2017 O O . GLU A 1 255 ? 1.898 -14.417 -10.129 1.00 96.75 255 GLU A O 1
ATOM 2022 N N . ILE A 1 256 ? 0.974 -12.973 -8.678 1.00 96.56 256 ILE A N 1
ATOM 2023 C CA . ILE A 1 256 ? 1.597 -13.518 -7.472 1.00 96.56 256 ILE A CA 1
ATOM 2024 C C . ILE A 1 256 ? 0.522 -14.168 -6.603 1.00 96.56 256 ILE A C 1
ATOM 2026 O O . ILE A 1 256 ? -0.307 -13.488 -5.998 1.00 96.56 256 ILE A O 1
ATOM 2030 N N . GLU A 1 257 ? 0.561 -15.489 -6.489 1.00 96.56 257 GLU A N 1
ATOM 2031 C CA . GLU A 1 257 ? -0.174 -16.221 -5.461 1.00 96.56 257 GLU A CA 1
ATOM 2032 C C . GLU A 1 257 ? 0.716 -16.395 -4.229 1.00 96.56 257 GLU A C 1
ATOM 2034 O O . GLU A 1 257 ? 1.877 -16.792 -4.335 1.00 96.56 257 GLU A O 1
ATOM 2039 N N . ILE A 1 258 ? 0.171 -16.130 -3.044 1.00 95.25 258 ILE A N 1
ATOM 2040 C CA . ILE A 1 258 ? 0.863 -16.404 -1.782 1.00 95.25 258 ILE A CA 1
ATOM 2041 C C . ILE A 1 258 ? 0.205 -17.619 -1.160 1.00 95.25 258 ILE A C 1
ATOM 2043 O O . ILE A 1 258 ? -1.008 -17.630 -0.952 1.00 95.25 258 ILE A O 1
ATOM 2047 N N . LEU A 1 259 ? 1.009 -18.630 -0.861 1.00 95.25 259 LEU A N 1
ATOM 2048 C CA . LEU A 1 259 ? 0.561 -19.870 -0.254 1.00 95.25 259 LEU A CA 1
ATOM 2049 C C . LEU A 1 259 ? 1.162 -19.994 1.139 1.00 95.25 259 LEU A C 1
ATOM 2051 O O . LEU A 1 259 ? 2.375 -19.858 1.294 1.00 95.25 259 LEU A O 1
ATOM 2055 N N . ALA A 1 260 ? 0.344 -20.319 2.131 1.00 93.38 260 ALA A N 1
ATOM 2056 C CA . ALA A 1 260 ? 0.795 -20.731 3.450 1.00 93.38 260 ALA A CA 1
ATOM 2057 C C . ALA A 1 260 ? 0.416 -22.197 3.662 1.00 93.38 260 ALA A C 1
ATOM 2059 O O . ALA A 1 260 ? -0.756 -22.555 3.596 1.00 93.38 260 ALA A O 1
ATOM 2060 N N . GLU A 1 261 ? 1.422 -23.057 3.828 1.00 92.00 261 GLU A N 1
ATOM 2061 C CA . GLU A 1 261 ? 1.247 -24.517 3.960 1.00 92.00 261 GLU A CA 1
ATOM 2062 C C . GLU A 1 261 ? 0.340 -25.143 2.874 1.00 92.00 261 GLU A C 1
ATOM 2064 O O . GLU A 1 261 ? -0.408 -26.085 3.116 1.00 92.00 261 GLU A O 1
ATOM 2069 N N . GLY A 1 262 ? 0.415 -24.605 1.650 1.00 92.88 262 GLY A N 1
ATOM 2070 C CA . GLY A 1 262 ? -0.369 -25.053 0.492 1.00 92.88 262 GLY A CA 1
ATOM 2071 C C . GLY A 1 262 ? -1.718 -24.349 0.305 1.00 92.88 262 GLY A C 1
ATOM 2072 O O . GLY A 1 262 ? -2.333 -24.509 -0.749 1.00 92.88 262 GLY A O 1
ATOM 2073 N N . TYR A 1 263 ? -2.158 -23.532 1.263 1.00 94.50 263 TYR A N 1
ATOM 2074 C CA . TYR A 1 263 ? -3.394 -22.754 1.172 1.00 94.50 263 TYR A CA 1
ATOM 2075 C C . TYR A 1 263 ? -3.132 -21.358 0.611 1.00 94.50 263 TYR A C 1
ATOM 2077 O O . TYR A 1 263 ? -2.276 -20.636 1.118 1.00 94.50 263 TYR A O 1
ATOM 2085 N N . ALA A 1 264 ? -3.888 -20.954 -0.409 1.00 94.69 264 ALA A N 1
ATOM 2086 C CA . ALA A 1 264 ? -3.803 -19.601 -0.950 1.00 94.69 264 ALA A CA 1
ATOM 2087 C C . ALA A 1 264 ? -4.331 -18.565 0.055 1.00 94.69 264 ALA A C 1
ATOM 2089 O O . ALA A 1 264 ? -5.425 -18.723 0.597 1.00 94.69 264 ALA A O 1
ATOM 2090 N N . LEU A 1 265 ? -3.561 -17.496 0.282 1.00 94.00 265 LEU A N 1
ATOM 2091 C CA . LEU A 1 265 ? -3.940 -16.410 1.193 1.00 94.00 265 LEU A CA 1
ATOM 2092 C C . LEU A 1 265 ? -5.031 -15.507 0.611 1.00 94.00 265 LEU A C 1
ATOM 2094 O O . LEU A 1 265 ? -5.779 -14.877 1.355 1.00 94.00 265 LEU A O 1
ATOM 2098 N N . THR A 1 266 ? -5.111 -15.425 -0.716 1.00 90.12 266 THR A N 1
ATOM 2099 C CA . THR A 1 266 ? -6.069 -14.596 -1.447 1.00 90.12 266 THR A CA 1
ATOM 2100 C C . THR A 1 266 ? -6.827 -15.436 -2.467 1.00 90.12 266 THR A C 1
ATOM 2102 O O . THR A 1 266 ? -6.324 -16.428 -2.989 1.00 90.12 266 THR A O 1
ATOM 2105 N N . LYS A 1 267 ? -8.062 -15.029 -2.779 1.00 86.56 267 LYS A N 1
ATOM 2106 C CA . LYS A 1 267 ? -8.884 -15.696 -3.806 1.00 86.56 267 LYS A CA 1
ATOM 2107 C C . LYS A 1 267 ? -8.400 -15.440 -5.227 1.00 86.56 267 LYS A C 1
ATOM 2109 O O . LYS A 1 267 ? -8.670 -16.234 -6.121 1.00 86.56 267 LYS A O 1
ATOM 2114 N N . MET A 1 268 ? -7.774 -14.287 -5.429 1.00 89.56 268 MET A N 1
ATOM 2115 C CA . MET A 1 268 ? -7.205 -13.868 -6.700 1.00 89.56 268 MET A CA 1
ATOM 2116 C C . MET A 1 268 ? -5.720 -13.569 -6.493 1.00 89.56 268 MET A C 1
ATOM 2118 O O . MET A 1 268 ? -5.366 -13.052 -5.425 1.00 89.56 268 MET A O 1
ATOM 2122 N N . PRO A 1 269 ? -4.863 -13.875 -7.481 1.00 94.12 269 PRO A N 1
ATOM 2123 C CA . PRO A 1 269 ? -3.462 -13.484 -7.443 1.00 94.12 269 PRO A CA 1
ATOM 2124 C C . PRO A 1 269 ? -3.310 -11.967 -7.289 1.00 94.12 269 PRO A C 1
ATOM 2126 O O . PRO A 1 269 ? -4.124 -11.187 -7.790 1.00 94.12 269 PRO A O 1
ATOM 2129 N N . LEU A 1 270 ? -2.249 -11.544 -6.609 1.00 93.88 270 LEU A N 1
ATOM 2130 C CA . LEU A 1 270 ? -1.841 -10.146 -6.581 1.00 93.88 270 LEU A CA 1
ATOM 2131 C C . LEU A 1 270 ? -1.216 -9.797 -7.931 1.00 93.88 270 LEU A C 1
ATOM 2133 O O . LEU A 1 270 ? -0.326 -10.502 -8.399 1.00 93.88 270 LEU A O 1
ATOM 2137 N N . ILE A 1 271 ? -1.666 -8.703 -8.540 1.00 94.44 271 ILE A N 1
ATOM 2138 C CA . ILE A 1 271 ? -1.178 -8.264 -9.848 1.00 94.44 271 ILE A CA 1
ATOM 2139 C C . ILE A 1 271 ? -0.166 -7.136 -9.661 1.00 94.44 271 ILE A C 1
ATOM 2141 O O . ILE A 1 271 ? -0.492 -6.086 -9.102 1.00 94.44 271 ILE A O 1
ATOM 2145 N N . VAL A 1 272 ? 1.058 -7.341 -10.150 1.00 94.88 272 VAL A N 1
ATOM 2146 C CA . VAL A 1 272 ? 2.114 -6.323 -10.185 1.00 94.88 272 VAL A CA 1
ATOM 2147 C C . VAL A 1 272 ? 2.518 -6.071 -11.633 1.00 94.88 272 VAL A C 1
ATOM 2149 O O . VAL A 1 272 ? 3.144 -6.901 -12.289 1.00 94.88 272 VAL A O 1
ATOM 2152 N N . THR A 1 273 ? 2.181 -4.890 -12.141 1.00 95.94 273 THR A N 1
ATOM 2153 C CA . THR A 1 273 ? 2.583 -4.478 -13.491 1.00 95.94 273 THR A CA 1
ATOM 2154 C C . THR A 1 273 ? 4.014 -3.934 -13.478 1.00 95.94 273 THR A C 1
ATOM 2156 O O . THR A 1 273 ? 4.497 -3.422 -12.461 1.00 95.94 273 THR A O 1
ATOM 2159 N N . ARG A 1 274 ? 4.702 -3.949 -14.628 1.00 96.38 274 ARG A N 1
ATOM 2160 C CA . ARG A 1 274 ? 6.031 -3.311 -14.752 1.00 96.38 274 ARG A CA 1
ATOM 2161 C C . ARG A 1 274 ? 5.991 -1.814 -14.458 1.00 96.38 274 ARG A C 1
ATOM 2163 O O . ARG A 1 274 ? 6.944 -1.272 -13.911 1.00 96.38 274 ARG A O 1
ATOM 2170 N N . LYS A 1 275 ? 4.874 -1.151 -14.770 1.00 95.00 275 LYS A N 1
ATOM 2171 C CA . LYS A 1 275 ? 4.665 0.266 -14.452 1.00 95.00 275 LYS A CA 1
ATOM 2172 C C . LYS A 1 275 ? 4.641 0.504 -12.941 1.00 95.00 275 LYS A C 1
ATOM 2174 O O . LYS A 1 275 ? 5.286 1.437 -12.477 1.00 95.00 275 LYS A O 1
ATOM 2179 N N . VAL A 1 276 ? 3.944 -0.344 -12.184 1.00 94.88 276 VAL A N 1
ATOM 2180 C CA . VAL A 1 276 ? 3.926 -0.273 -10.712 1.00 94.88 276 VAL A CA 1
ATOM 2181 C C . VAL A 1 276 ? 5.322 -0.546 -10.145 1.00 94.88 276 VAL A C 1
ATOM 2183 O O . VAL A 1 276 ? 5.800 0.209 -9.304 1.00 94.88 276 VAL A O 1
ATOM 2186 N N . ALA A 1 277 ? 6.025 -1.556 -10.665 1.00 97.38 277 ALA A N 1
ATOM 2187 C CA . ALA A 1 277 ? 7.400 -1.847 -10.259 1.00 97.38 277 ALA A CA 1
ATOM 2188 C C . ALA A 1 277 ? 8.358 -0.668 -10.522 1.00 97.38 277 ALA A C 1
ATOM 2190 O O . ALA A 1 277 ? 9.170 -0.333 -9.664 1.00 97.38 277 ALA A O 1
ATOM 2191 N N . VAL A 1 278 ? 8.237 -0.005 -11.677 1.00 97.56 278 VAL A N 1
ATOM 2192 C CA . VAL A 1 278 ? 8.978 1.225 -12.002 1.00 97.56 278 VAL A CA 1
ATOM 2193 C C . VAL A 1 278 ? 8.678 2.325 -10.991 1.00 97.56 278 VAL A C 1
ATOM 2195 O O . VAL A 1 278 ? 9.614 2.893 -10.442 1.00 97.56 278 VAL A O 1
ATOM 2198 N N . GLN A 1 279 ? 7.407 2.575 -10.671 1.00 94.69 279 GLN A N 1
ATOM 2199 C CA . GLN A 1 279 ? 7.031 3.587 -9.677 1.00 94.69 279 GLN A CA 1
ATOM 2200 C C . GLN A 1 279 ? 7.650 3.309 -8.302 1.00 94.69 279 GLN A C 1
ATOM 2202 O O . GLN A 1 279 ? 8.157 4.232 -7.669 1.00 94.69 279 GLN A O 1
ATOM 2207 N N . TRP A 1 280 ? 7.663 2.051 -7.854 1.00 97.25 280 TRP A N 1
ATOM 2208 C CA . TRP A 1 280 ? 8.340 1.669 -6.612 1.00 97.25 280 TRP A CA 1
ATOM 2209 C C . TRP A 1 280 ? 9.850 1.914 -6.672 1.00 97.25 280 TRP A C 1
ATOM 2211 O O . TRP A 1 280 ? 10.419 2.448 -5.725 1.00 97.25 280 TRP A O 1
ATOM 2221 N N . ILE A 1 281 ? 10.507 1.582 -7.789 1.00 97.44 281 ILE A N 1
ATOM 2222 C CA . ILE A 1 281 ? 11.938 1.867 -7.981 1.00 97.44 281 ILE A CA 1
ATOM 2223 C C . ILE A 1 281 ? 12.195 3.371 -7.876 1.00 97.44 281 ILE A C 1
ATOM 2225 O O . ILE A 1 281 ? 13.076 3.789 -7.129 1.00 97.44 281 ILE A O 1
ATOM 2229 N N . GLU A 1 282 ? 11.418 4.192 -8.579 1.00 96.44 282 GLU A N 1
ATOM 2230 C CA . GLU A 1 282 ? 11.570 5.647 -8.533 1.00 96.44 282 GLU A CA 1
ATOM 2231 C C . GLU A 1 282 ? 11.381 6.179 -7.106 1.00 96.44 282 GLU A C 1
ATOM 2233 O O . GLU A 1 282 ? 12.225 6.923 -6.611 1.00 96.44 282 GLU A O 1
ATOM 2238 N N . GLN A 1 283 ? 10.346 5.724 -6.392 1.00 93.75 283 GLN A N 1
ATOM 2239 C CA . GLN A 1 283 ? 10.116 6.092 -4.991 1.00 93.75 283 GLN A CA 1
ATOM 2240 C C . GLN A 1 283 ? 11.297 5.730 -4.082 1.00 93.75 283 GLN A C 1
ATOM 2242 O O . GLN A 1 283 ? 11.694 6.548 -3.254 1.00 93.75 283 GLN A O 1
ATOM 2247 N N . ILE A 1 284 ? 11.884 4.541 -4.240 1.00 95.50 284 ILE A N 1
ATOM 2248 C CA . ILE A 1 284 ? 13.056 4.103 -3.466 1.00 95.50 284 ILE A CA 1
ATOM 2249 C C . ILE A 1 284 ? 14.252 5.037 -3.712 1.00 95.50 284 ILE A C 1
ATOM 2251 O O . ILE A 1 284 ? 14.934 5.437 -2.765 1.00 95.50 284 ILE A O 1
ATOM 2255 N N . PHE A 1 285 ? 14.502 5.427 -4.963 1.00 95.44 285 PHE A N 1
ATOM 2256 C CA . PHE A 1 285 ? 15.631 6.298 -5.309 1.00 95.44 285 PHE A CA 1
ATOM 2257 C C . PHE A 1 285 ? 15.393 7.784 -5.005 1.00 95.44 285 PHE A C 1
ATOM 2259 O O . PHE A 1 285 ? 16.365 8.522 -4.864 1.00 95.44 285 PHE A O 1
ATOM 2266 N N . TYR A 1 286 ? 14.142 8.214 -4.820 1.00 92.50 286 TYR A N 1
ATOM 2267 C CA . TYR A 1 286 ? 13.809 9.569 -4.365 1.00 92.50 286 TYR A CA 1
ATOM 2268 C C . TYR A 1 286 ? 13.886 9.768 -2.844 1.00 92.50 286 TYR A C 1
ATOM 2270 O O . TYR A 1 286 ? 13.899 10.908 -2.376 1.00 92.50 286 TYR A O 1
ATOM 2278 N N . GLN A 1 287 ? 13.940 8.695 -2.051 1.00 87.88 287 GLN A N 1
ATOM 2279 C CA . GLN A 1 287 ? 14.105 8.805 -0.599 1.00 87.88 287 GLN A CA 1
ATOM 2280 C C . GLN A 1 287 ? 15.494 9.350 -0.221 1.00 87.88 287 GLN A C 1
ATOM 2282 O O . GLN A 1 287 ? 16.465 9.222 -0.963 1.00 87.88 287 GLN A O 1
ATOM 2287 N N . SER A 1 288 ? 15.603 9.970 0.957 1.00 82.12 288 SER A N 1
ATOM 2288 C CA . SER A 1 288 ? 16.891 10.427 1.487 1.00 82.12 288 SER A CA 1
ATOM 2289 C C . SER A 1 288 ? 17.796 9.251 1.879 1.00 82.12 288 SER A C 1
ATOM 2291 O O . SER A 1 288 ? 17.310 8.232 2.377 1.00 82.12 288 SER A O 1
ATOM 2293 N N . GLU A 1 289 ? 19.117 9.416 1.707 1.00 83.75 289 GLU A N 1
ATOM 2294 C CA . GLU A 1 289 ? 20.112 8.391 2.056 1.00 83.75 289 GLU A CA 1
ATOM 2295 C C . GLU A 1 289 ? 20.001 7.945 3.516 1.00 83.75 289 GLU A C 1
ATOM 2297 O O . GLU A 1 289 ? 20.332 8.673 4.452 1.00 83.75 289 GLU A O 1
ATOM 2302 N N . ASN A 1 290 ? 19.541 6.708 3.702 1.00 83.19 290 ASN A N 1
ATOM 2303 C CA . ASN A 1 290 ? 19.490 6.013 4.980 1.00 83.19 290 ASN A CA 1
ATOM 2304 C C . ASN A 1 290 ? 19.692 4.495 4.775 1.00 83.19 290 ASN A C 1
ATOM 2306 O O . ASN A 1 290 ? 19.732 4.001 3.646 1.00 83.19 290 ASN A O 1
ATOM 2310 N N . GLN A 1 291 ? 19.829 3.739 5.868 1.00 76.19 291 GLN A N 1
ATOM 2311 C CA . GLN A 1 291 ? 20.062 2.286 5.807 1.00 76.19 291 GLN A CA 1
ATOM 2312 C C . GLN A 1 291 ? 18.925 1.517 5.111 1.00 76.19 291 GLN A C 1
ATOM 2314 O O . GLN A 1 291 ? 19.191 0.551 4.395 1.00 76.19 291 GLN A O 1
ATOM 2319 N N . ASN A 1 292 ? 17.671 1.955 5.263 1.00 79.81 292 ASN A N 1
ATOM 2320 C CA . ASN A 1 292 ? 16.542 1.334 4.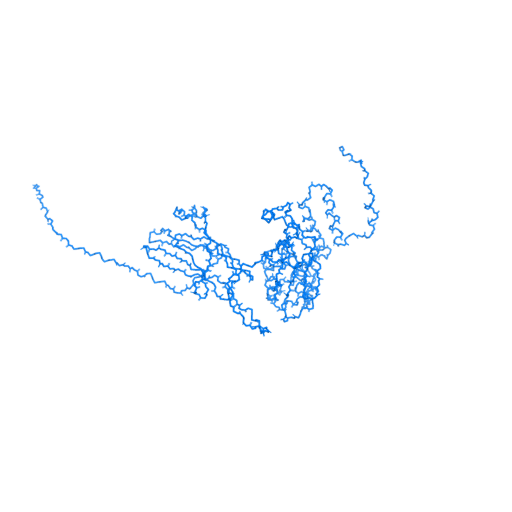569 1.00 79.81 292 ASN A CA 1
ATOM 2321 C C . ASN A 1 292 ? 16.631 1.580 3.062 1.00 79.81 292 ASN A C 1
ATOM 2323 O O . ASN A 1 292 ? 16.396 0.653 2.289 1.00 79.81 292 ASN A O 1
ATOM 2327 N N . GLN A 1 293 ? 17.037 2.783 2.642 1.00 87.56 293 GLN A N 1
ATOM 2328 C CA . GLN A 1 293 ? 17.210 3.094 1.226 1.00 87.56 293 GLN A CA 1
ATOM 2329 C C . GLN A 1 293 ? 18.266 2.194 0.583 1.00 87.56 293 GLN A C 1
ATOM 2331 O O . GLN A 1 293 ? 18.045 1.697 -0.514 1.00 87.56 293 GLN A O 1
ATOM 2336 N N . GLN A 1 294 ? 19.389 1.929 1.255 1.00 89.94 294 GLN A N 1
ATOM 2337 C CA . GLN A 1 294 ? 20.417 1.041 0.702 1.00 89.94 294 GLN A CA 1
ATOM 2338 C C . GLN A 1 294 ? 19.889 -0.378 0.488 1.00 89.94 294 GLN A C 1
ATOM 2340 O O . GLN A 1 294 ? 20.084 -0.956 -0.579 1.00 89.94 294 GLN A O 1
ATOM 2345 N N . PHE A 1 295 ? 19.174 -0.927 1.473 1.00 88.69 295 PHE A N 1
ATOM 2346 C CA . PHE A 1 295 ? 18.555 -2.241 1.338 1.00 88.69 295 PHE A CA 1
ATOM 2347 C C . PHE A 1 295 ? 17.541 -2.283 0.190 1.00 88.69 295 PHE A C 1
ATOM 2349 O O . PHE A 1 295 ? 17.637 -3.143 -0.684 1.00 88.69 295 PHE A O 1
ATOM 2356 N N . PHE A 1 296 ? 16.585 -1.351 0.171 1.00 92.50 296 PHE A N 1
ATOM 2357 C CA . PHE A 1 296 ? 15.568 -1.312 -0.877 1.00 92.50 296 PHE A CA 1
ATOM 2358 C C . PHE A 1 296 ? 16.171 -0.992 -2.245 1.00 92.50 296 PHE A C 1
ATOM 2360 O O . PHE A 1 296 ? 15.680 -1.495 -3.247 1.00 92.50 296 PHE A O 1
ATOM 2367 N N . GLY A 1 297 ? 17.269 -0.238 -2.296 1.00 95.06 297 GLY A N 1
ATOM 2368 C CA . GLY A 1 297 ? 18.053 -0.008 -3.503 1.00 95.06 297 GLY A CA 1
ATOM 2369 C C . GLY A 1 297 ? 18.616 -1.310 -4.069 1.00 95.06 297 GLY A C 1
ATOM 2370 O O . GLY A 1 297 ? 18.502 -1.547 -5.266 1.00 95.06 297 GLY A O 1
ATOM 2371 N N . LEU A 1 298 ? 19.146 -2.204 -3.225 1.00 93.19 298 LEU A N 1
ATOM 2372 C CA . LEU A 1 298 ? 19.603 -3.529 -3.665 1.00 93.19 298 LEU A CA 1
ATOM 2373 C C . LEU A 1 298 ? 18.445 -4.393 -4.180 1.00 93.19 298 LEU A C 1
ATOM 2375 O O . LEU A 1 298 ? 18.580 -5.002 -5.238 1.00 93.19 298 LEU A O 1
ATOM 2379 N N . VAL A 1 299 ? 17.303 -4.405 -3.485 1.00 93.62 299 VAL A N 1
ATOM 2380 C CA . VAL A 1 299 ? 16.093 -5.114 -3.948 1.00 93.62 299 VAL A CA 1
ATOM 2381 C C . VAL A 1 299 ? 15.634 -4.560 -5.301 1.00 93.62 299 VAL A C 1
ATOM 2383 O O . VAL A 1 299 ? 15.422 -5.314 -6.250 1.00 93.62 299 VAL A O 1
ATOM 2386 N N . ALA A 1 300 ? 15.571 -3.234 -5.434 1.00 96.56 300 ALA A N 1
ATOM 2387 C CA . ALA A 1 300 ? 15.245 -2.555 -6.680 1.00 96.56 300 ALA A CA 1
ATOM 2388 C C . ALA A 1 300 ? 16.212 -2.938 -7.812 1.00 96.56 300 ALA A C 1
ATOM 2390 O O . ALA A 1 300 ? 15.752 -3.190 -8.923 1.00 96.56 300 ALA A O 1
ATOM 2391 N N . LEU A 1 301 ? 17.523 -3.056 -7.551 1.00 96.06 301 LEU A N 1
ATOM 2392 C CA . LEU A 1 301 ? 18.493 -3.512 -8.556 1.00 96.06 301 LEU A CA 1
ATOM 2393 C C . LEU A 1 301 ? 18.189 -4.918 -9.077 1.00 96.06 301 LEU A C 1
ATOM 2395 O O . LEU A 1 301 ? 18.333 -5.155 -10.279 1.00 96.06 301 LEU A O 1
ATOM 2399 N N . GLU A 1 302 ? 17.758 -5.843 -8.215 1.00 94.56 302 GLU A N 1
ATOM 2400 C CA . GLU A 1 302 ? 17.350 -7.172 -8.672 1.00 94.56 302 GLU A CA 1
ATOM 2401 C C . GLU A 1 302 ? 16.161 -7.063 -9.638 1.00 94.56 302 GLU A C 1
ATOM 2403 O O . GLU A 1 302 ? 16.206 -7.621 -10.736 1.00 94.56 302 GLU A O 1
ATOM 2408 N N . HIS A 1 303 ? 15.124 -6.295 -9.290 1.00 96.62 303 HIS A N 1
ATOM 2409 C CA . HIS A 1 303 ? 13.964 -6.111 -10.169 1.00 96.62 303 HIS A CA 1
ATOM 2410 C C . HIS A 1 303 ? 14.303 -5.359 -11.460 1.00 96.62 303 HIS A C 1
ATOM 2412 O O . HIS A 1 303 ? 13.767 -5.704 -12.510 1.00 96.62 303 HIS A O 1
ATOM 2418 N N . ILE A 1 304 ? 15.218 -4.386 -11.427 1.00 96.31 304 ILE A N 1
ATOM 2419 C CA . ILE A 1 304 ? 15.715 -3.710 -12.635 1.00 96.31 304 ILE A CA 1
ATOM 2420 C C . ILE A 1 304 ? 16.363 -4.722 -13.576 1.00 96.31 304 ILE A C 1
ATOM 2422 O O . ILE A 1 304 ? 16.076 -4.714 -14.775 1.00 96.31 304 ILE A O 1
ATOM 2426 N N . ARG A 1 305 ? 17.219 -5.596 -13.036 1.00 94.25 305 ARG A N 1
ATOM 2427 C CA . ARG A 1 305 ? 17.935 -6.608 -13.812 1.00 94.25 305 ARG A CA 1
ATOM 2428 C C . ARG A 1 305 ? 16.989 -7.651 -14.396 1.00 94.25 305 ARG A C 1
ATOM 2430 O O . ARG A 1 305 ? 16.976 -7.836 -15.608 1.00 94.25 305 ARG A O 1
ATOM 2437 N N . PHE A 1 306 ? 16.240 -8.343 -13.543 1.00 94.06 306 PHE A N 1
ATOM 2438 C CA . PHE A 1 306 ? 15.419 -9.484 -13.950 1.00 94.06 306 PHE A CA 1
ATOM 2439 C C . PHE A 1 306 ? 14.125 -9.059 -14.651 1.00 94.06 306 PHE A C 1
ATOM 2441 O O . PHE A 1 306 ? 13.650 -9.768 -15.528 1.00 94.06 306 PHE A O 1
ATOM 2448 N N . GLY A 1 307 ? 13.572 -7.895 -14.304 1.00 95.38 307 GLY A N 1
ATOM 2449 C CA . GLY A 1 307 ? 12.383 -7.338 -14.954 1.00 95.38 307 GLY A CA 1
ATOM 2450 C C . GLY A 1 307 ? 12.678 -6.515 -16.208 1.00 95.38 307 GLY A C 1
ATOM 2451 O O . GLY A 1 307 ? 11.733 -6.037 -16.835 1.00 95.38 307 GLY A O 1
ATOM 2452 N N . CYS A 1 308 ? 13.959 -6.326 -16.551 1.00 95.12 308 CYS A N 1
ATOM 2453 C CA . CYS A 1 308 ? 14.426 -5.458 -17.635 1.00 95.12 308 CYS A CA 1
ATOM 2454 C C . CYS A 1 308 ? 13.844 -4.033 -17.553 1.00 95.12 308 CYS A C 1
ATOM 2456 O O . CYS A 1 308 ? 13.507 -3.422 -18.563 1.00 95.12 308 CYS A O 1
ATOM 2458 N N . LEU A 1 309 ? 13.727 -3.490 -16.336 1.00 96.12 309 LEU A N 1
ATOM 2459 C CA . LEU A 1 309 ? 12.980 -2.250 -16.082 1.00 96.12 309 LEU A CA 1
ATOM 2460 C C . LEU A 1 309 ? 13.788 -0.974 -16.349 1.00 96.12 309 LEU A C 1
ATOM 2462 O O . LEU A 1 309 ? 13.205 0.104 -16.402 1.00 96.12 309 LEU A O 1
ATOM 2466 N N . MET A 1 310 ? 15.109 -1.071 -16.545 1.00 96.31 310 MET A N 1
ATOM 2467 C CA . MET A 1 310 ? 15.994 0.091 -16.728 1.00 96.31 310 MET A CA 1
ATOM 2468 C C . MET A 1 310 ? 15.502 1.085 -17.803 1.00 96.31 310 MET A C 1
ATOM 2470 O O . MET A 1 310 ? 15.466 2.279 -17.508 1.00 96.31 310 MET A O 1
ATOM 2474 N N . PRO A 1 311 ? 15.069 0.655 -19.010 1.00 96.38 311 PRO A N 1
ATOM 2475 C CA . PRO A 1 311 ? 14.613 1.579 -20.054 1.00 96.38 311 PRO A CA 1
ATOM 2476 C C . PRO A 1 311 ? 13.300 2.301 -19.722 1.00 96.38 311 PRO A C 1
ATOM 2478 O O . PRO A 1 311 ? 12.970 3.285 -20.379 1.00 96.38 311 PRO A O 1
ATOM 2481 N N . MET A 1 312 ? 12.543 1.807 -18.737 1.00 96.31 312 MET A N 1
ATOM 2482 C CA . MET A 1 312 ? 11.259 2.377 -18.322 1.00 96.31 312 MET A CA 1
ATOM 2483 C C . MET A 1 312 ? 11.402 3.434 -17.219 1.00 96.31 312 MET A C 1
ATOM 2485 O O . MET A 1 312 ? 10.449 4.164 -16.962 1.00 96.31 312 MET A O 1
ATOM 2489 N N . LEU A 1 313 ? 12.563 3.506 -16.560 1.00 96.81 313 LEU A N 1
ATOM 2490 C CA . LEU A 1 313 ? 12.843 4.483 -15.506 1.00 96.81 313 LEU A CA 1
ATOM 2491 C C . LEU A 1 313 ? 13.060 5.879 -16.101 1.00 96.81 313 LEU A C 1
ATOM 2493 O O . LEU A 1 313 ? 13.606 6.010 -17.202 1.00 96.81 313 LEU A O 1
ATOM 2497 N N . SER A 1 314 ? 12.725 6.932 -15.350 1.00 96.25 314 SER A N 1
ATOM 2498 C CA . SER A 1 314 ? 13.109 8.299 -15.716 1.00 96.25 314 SER A CA 1
ATOM 2499 C C . SER A 1 314 ? 14.634 8.458 -15.842 1.00 96.25 314 SER A C 1
ATOM 2501 O O . SER A 1 314 ? 15.411 7.762 -15.186 1.00 96.25 314 SER A O 1
ATOM 2503 N N . ALA A 1 315 ? 15.097 9.397 -16.676 1.00 96.12 315 ALA A N 1
ATOM 2504 C CA . ALA A 1 315 ? 16.533 9.627 -16.886 1.00 96.12 315 ALA A CA 1
ATOM 2505 C C . ALA A 1 315 ? 17.277 9.991 -15.585 1.00 96.12 315 ALA A C 1
ATOM 2507 O O . ALA A 1 315 ? 18.431 9.604 -15.398 1.00 96.12 315 ALA A O 1
ATOM 2508 N N . GLU A 1 316 ? 16.601 10.705 -14.683 1.00 96.62 316 GLU A N 1
ATOM 2509 C CA . GLU A 1 316 ? 17.102 11.030 -13.348 1.00 96.62 316 GLU A CA 1
ATOM 2510 C C . GLU A 1 316 ? 17.326 9.761 -12.519 1.00 96.62 316 GLU A C 1
ATOM 2512 O O . GLU A 1 316 ? 18.423 9.541 -12.003 1.00 96.62 316 GLU A O 1
ATOM 2517 N N . VAL A 1 317 ? 16.327 8.878 -12.458 1.00 96.75 317 VAL A N 1
ATOM 2518 C CA . VAL A 1 317 ? 16.421 7.632 -11.691 1.00 96.75 317 VAL A CA 1
ATOM 2519 C C . VAL A 1 317 ? 17.412 6.659 -12.331 1.00 96.75 317 VAL A C 1
ATOM 2521 O O . VAL A 1 317 ? 18.167 6.013 -11.613 1.00 96.75 317 VAL A O 1
ATOM 2524 N N . GLN A 1 318 ? 17.530 6.610 -13.662 1.00 96.44 318 GLN A N 1
ATOM 2525 C CA . GLN A 1 318 ? 18.596 5.848 -14.328 1.00 96.44 318 GLN A CA 1
ATOM 2526 C C . GLN A 1 318 ? 19.995 6.323 -13.904 1.00 96.44 318 GLN A C 1
ATOM 2528 O O . GLN A 1 318 ? 20.887 5.503 -13.682 1.00 96.44 318 GLN A O 1
ATOM 2533 N N . ALA A 1 319 ? 20.207 7.638 -13.780 1.00 94.50 319 ALA A N 1
ATOM 2534 C CA . ALA A 1 319 ? 21.471 8.187 -13.294 1.00 94.50 319 ALA A CA 1
ATOM 2535 C C . ALA A 1 319 ? 21.706 7.842 -11.813 1.00 94.50 319 ALA A C 1
ATOM 2537 O O . ALA A 1 319 ? 22.810 7.427 -11.455 1.00 94.50 319 ALA A O 1
ATOM 2538 N N . ALA A 1 320 ? 20.669 7.935 -10.974 1.00 94.69 320 ALA A N 1
ATOM 2539 C CA . ALA A 1 320 ? 20.732 7.550 -9.564 1.00 94.69 320 ALA A CA 1
ATOM 2540 C C . ALA A 1 320 ? 21.068 6.059 -9.385 1.00 94.69 320 ALA A C 1
ATOM 2542 O O . ALA A 1 320 ? 21.951 5.717 -8.601 1.00 94.69 320 ALA A O 1
ATOM 2543 N N . VAL A 1 321 ? 20.445 5.177 -10.173 1.00 95.25 321 VAL A N 1
ATOM 2544 C CA . VAL A 1 321 ? 20.744 3.738 -10.209 1.00 95.25 321 VAL A CA 1
ATOM 2545 C C . VAL A 1 321 ? 22.206 3.502 -10.587 1.00 95.25 321 VAL A C 1
ATOM 2547 O O . VAL A 1 321 ? 22.887 2.739 -9.909 1.00 95.25 321 VAL A O 1
ATOM 2550 N N . LYS A 1 322 ? 22.730 4.182 -11.617 1.00 93.62 322 LYS A N 1
ATOM 2551 C CA . LYS A 1 322 ? 24.145 4.061 -12.014 1.00 93.62 322 LYS A CA 1
ATOM 2552 C C . LYS A 1 322 ? 25.089 4.478 -10.886 1.00 93.62 322 LYS A C 1
ATOM 2554 O O . LYS A 1 322 ? 25.992 3.719 -10.541 1.00 93.62 322 LYS A O 1
ATOM 2559 N N . LEU A 1 323 ? 24.844 5.628 -10.256 1.00 92.50 323 LEU A N 1
ATOM 2560 C CA . LEU A 1 323 ? 25.629 6.090 -9.107 1.00 92.50 323 LEU A CA 1
ATOM 2561 C C . LEU A 1 323 ? 25.577 5.094 -7.943 1.00 92.50 323 LEU A C 1
ATOM 2563 O O . LEU A 1 323 ? 26.610 4.767 -7.361 1.00 92.50 323 LEU A O 1
ATOM 2567 N N . PHE A 1 324 ? 24.392 4.564 -7.641 1.00 93.31 324 PHE A N 1
ATOM 2568 C CA . PHE A 1 324 ? 24.204 3.566 -6.596 1.00 93.31 324 PHE A CA 1
ATOM 2569 C C . PHE A 1 324 ? 24.945 2.262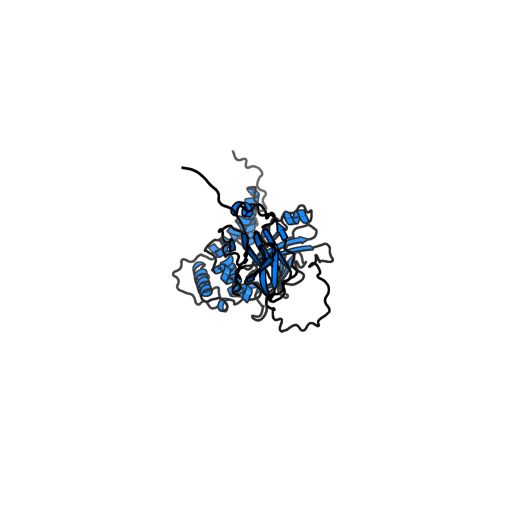 -6.907 1.00 93.31 324 PHE A C 1
ATOM 2571 O O . PHE A 1 324 ? 25.641 1.731 -6.046 1.00 93.31 324 PHE A O 1
ATOM 2578 N N . THR A 1 325 ? 24.876 1.772 -8.147 1.00 92.31 325 THR A N 1
ATOM 2579 C CA . THR A 1 325 ? 25.624 0.577 -8.562 1.00 92.31 325 THR A CA 1
ATOM 2580 C C . THR A 1 325 ? 27.130 0.797 -8.496 1.00 92.31 325 THR A C 1
ATOM 2582 O O . THR A 1 325 ? 27.834 -0.090 -8.031 1.00 92.31 325 THR A O 1
ATOM 2585 N N . ALA A 1 326 ? 27.637 1.975 -8.868 1.00 88.69 326 ALA A N 1
ATOM 2586 C CA . ALA A 1 326 ? 29.053 2.304 -8.723 1.00 88.69 326 ALA A CA 1
ATOM 2587 C C . ALA A 1 326 ? 29.479 2.313 -7.244 1.00 88.69 326 ALA A C 1
ATOM 2589 O O . ALA A 1 326 ? 30.461 1.668 -6.884 1.00 88.69 326 ALA A O 1
ATOM 2590 N N . LYS A 1 327 ? 28.688 2.959 -6.374 1.00 88.44 327 LYS A N 1
ATOM 2591 C CA . LYS A 1 327 ? 28.895 2.989 -4.914 1.00 88.44 327 LYS A CA 1
ATOM 2592 C C . LYS A 1 327 ? 28.944 1.576 -4.316 1.00 88.44 327 LYS A C 1
ATOM 2594 O O . LYS A 1 327 ? 29.829 1.269 -3.523 1.00 88.44 327 LYS A O 1
ATOM 2599 N N . MET A 1 328 ? 28.042 0.699 -4.755 1.00 84.94 328 MET A N 1
ATOM 2600 C CA . MET A 1 328 ? 27.942 -0.690 -4.291 1.00 84.94 328 MET A CA 1
ATOM 2601 C C . MET A 1 328 ? 28.876 -1.671 -5.022 1.00 84.94 328 MET A C 1
ATOM 2603 O O . MET A 1 328 ? 28.824 -2.867 -4.746 1.00 84.94 328 MET A O 1
ATOM 2607 N N . ASN A 1 329 ? 29.707 -1.200 -5.963 1.00 84.94 329 ASN A N 1
ATOM 2608 C CA . ASN A 1 329 ? 30.562 -2.032 -6.822 1.00 84.94 329 ASN A CA 1
ATOM 2609 C C . ASN A 1 329 ? 29.797 -3.105 -7.627 1.00 84.94 329 ASN A C 1
ATOM 2611 O O . ASN A 1 329 ? 30.229 -4.247 -7.784 1.00 84.94 329 ASN A O 1
ATOM 2615 N N . LEU A 1 330 ? 28.629 -2.716 -8.129 1.00 87.25 330 LEU A N 1
ATOM 2616 C CA . LEU A 1 330 ? 27.694 -3.505 -8.927 1.00 87.25 330 LEU A CA 1
ATOM 2617 C C . LEU A 1 330 ? 27.511 -2.909 -10.334 1.00 87.25 330 LEU A C 1
ATOM 2619 O O . LEU A 1 330 ? 26.451 -3.081 -10.928 1.00 87.25 330 LEU A O 1
ATOM 2623 N N . GLY A 1 331 ? 28.504 -2.183 -10.861 1.00 84.00 331 GLY A N 1
ATOM 2624 C CA . GLY A 1 331 ? 28.385 -1.439 -12.127 1.00 84.00 331 GLY A CA 1
ATOM 2625 C C . GLY A 1 331 ? 27.933 -2.291 -13.320 1.00 84.00 331 GLY A C 1
ATOM 2626 O O . GLY A 1 331 ? 27.115 -1.836 -14.110 1.00 84.00 331 GLY A O 1
ATOM 2627 N N . ASP A 1 332 ? 28.373 -3.552 -13.380 1.00 82.62 332 ASP A N 1
ATOM 2628 C CA . ASP A 1 332 ? 28.021 -4.496 -14.453 1.00 82.62 332 ASP A CA 1
ATOM 2629 C C . ASP A 1 332 ? 26.762 -5.333 -14.141 1.00 82.62 332 ASP A C 1
ATOM 2631 O O . ASP A 1 332 ? 26.404 -6.244 -14.891 1.00 82.62 332 ASP A O 1
ATOM 2635 N N . TYR A 1 333 ? 26.109 -5.103 -12.995 1.00 85.44 333 TYR A N 1
ATOM 2636 C CA . TYR A 1 333 ? 24.976 -5.919 -12.560 1.00 85.44 333 TYR A CA 1
ATOM 2637 C C . TYR A 1 333 ? 23.695 -5.646 -13.367 1.00 85.44 333 TYR A C 1
ATOM 2639 O O . TYR A 1 333 ? 23.068 -6.618 -13.804 1.00 85.44 333 TYR A O 1
ATOM 2647 N N . PRO A 1 334 ? 23.268 -4.385 -13.590 1.00 83.31 334 PRO A N 1
ATOM 2648 C CA . PRO A 1 334 ? 22.128 -4.106 -14.450 1.00 83.31 334 PRO A CA 1
ATOM 2649 C C . PRO A 1 334 ? 22.534 -4.249 -15.928 1.00 83.31 334 PRO A C 1
ATOM 2651 O O . PRO A 1 334 ? 23.564 -3.711 -16.338 1.00 83.31 334 PRO A O 1
ATOM 2654 N N . PRO A 1 335 ? 21.724 -4.918 -16.764 1.00 77.12 335 PRO A N 1
ATOM 2655 C CA . PRO A 1 335 ? 22.010 -5.027 -18.188 1.00 77.12 335 PRO A CA 1
ATOM 2656 C C . PRO A 1 335 ? 22.004 -3.639 -18.848 1.00 77.12 335 PRO A C 1
ATOM 2658 O O . PRO A 1 335 ? 21.125 -2.818 -18.584 1.00 77.12 335 PRO A O 1
ATOM 2661 N N . GLY A 1 336 ? 22.983 -3.380 -19.720 1.00 72.00 336 GLY A N 1
ATOM 2662 C CA . GLY A 1 336 ? 23.076 -2.131 -20.490 1.00 72.00 336 GLY A CA 1
ATOM 2663 C C . GLY A 1 336 ? 23.784 -0.966 -19.788 1.00 72.00 336 GLY A C 1
ATOM 2664 O O . GLY A 1 336 ? 23.797 0.142 -20.324 1.00 72.00 336 GLY A O 1
ATOM 2665 N N . VAL A 1 337 ? 24.388 -1.186 -18.616 1.00 67.69 337 VAL A N 1
ATOM 2666 C CA . VAL A 1 337 ? 25.310 -0.221 -18.002 1.00 67.69 337 VAL A CA 1
ATOM 2667 C C . VAL A 1 337 ? 26.731 -0.593 -18.422 1.00 67.69 337 VAL A C 1
ATOM 2669 O O . VAL A 1 337 ? 27.328 -1.513 -17.879 1.00 67.69 337 VAL A O 1
ATOM 2672 N N . GLU A 1 338 ? 27.268 0.087 -19.435 1.00 65.38 338 GLU A N 1
ATOM 2673 C CA . GLU A 1 338 ? 28.698 -0.007 -19.745 1.00 65.38 338 GLU A CA 1
ATOM 2674 C C . GLU A 1 338 ? 29.482 0.708 -18.631 1.00 65.38 338 GLU A C 1
ATOM 2676 O O . GLU A 1 338 ? 29.191 1.865 -18.313 1.00 65.38 338 GLU A O 1
ATOM 2681 N N . GLY A 1 339 ? 30.415 -0.006 -17.991 1.00 56.06 339 GLY A N 1
ATOM 2682 C CA . GLY A 1 339 ? 31.081 0.416 -16.758 1.00 56.06 339 GLY A CA 1
ATOM 2683 C C . GLY A 1 339 ? 31.684 1.823 -16.824 1.00 56.06 339 GLY A C 1
ATOM 2684 O O . GLY A 1 339 ? 32.548 2.112 -17.651 1.00 56.06 339 GLY A O 1
ATOM 2685 N N . THR A 1 340 ? 31.237 2.699 -15.924 1.00 50.88 340 THR A N 1
ATOM 2686 C CA . THR A 1 340 ? 31.813 4.033 -15.712 1.00 50.88 340 THR A CA 1
ATOM 2687 C C . THR A 1 340 ? 33.072 3.961 -14.841 1.00 50.88 340 THR A C 1
ATOM 2689 O O . THR A 1 340 ? 33.204 3.061 -14.016 1.00 50.88 340 THR A O 1
ATOM 2692 N N . ASP A 1 341 ? 33.982 4.919 -15.041 1.00 53.94 341 ASP A N 1
ATOM 2693 C CA . ASP A 1 341 ? 35.329 5.023 -14.457 1.00 53.94 341 ASP A CA 1
ATOM 2694 C C . ASP A 1 341 ? 35.495 4.606 -12.979 1.00 53.94 341 ASP A C 1
ATOM 2696 O O . ASP A 1 341 ? 34.659 4.867 -12.114 1.00 53.94 341 ASP A O 1
ATOM 2700 N N . LYS A 1 342 ? 36.658 4.001 -12.699 1.00 52.94 342 LYS A N 1
ATOM 2701 C CA . LYS A 1 342 ? 37.033 3.243 -11.485 1.00 52.94 342 LYS A CA 1
ATOM 2702 C C . LYS A 1 342 ? 37.294 4.063 -10.205 1.00 52.94 342 LYS A C 1
ATOM 2704 O O . LYS A 1 342 ? 37.852 3.514 -9.258 1.00 52.94 342 LYS A O 1
ATOM 2709 N N . ASP A 1 343 ? 36.908 5.335 -10.143 1.00 57.06 343 ASP A N 1
ATOM 2710 C CA . ASP A 1 343 ? 37.354 6.245 -9.069 1.00 57.06 343 ASP A CA 1
ATOM 2711 C C . ASP A 1 343 ? 36.373 6.406 -7.889 1.00 57.06 343 ASP A C 1
ATOM 2713 O O . ASP A 1 343 ? 36.620 7.196 -6.976 1.00 57.06 343 ASP A O 1
ATOM 2717 N N . VAL A 1 344 ? 35.281 5.635 -7.837 1.00 52.81 344 VAL A N 1
ATOM 2718 C CA . VAL A 1 344 ? 34.407 5.581 -6.650 1.00 52.81 344 VAL A CA 1
ATOM 2719 C C . VAL A 1 344 ? 34.925 4.505 -5.684 1.00 52.81 344 VAL A C 1
ATOM 2721 O O . VAL A 1 344 ? 35.118 3.366 -6.115 1.00 52.81 344 VAL A O 1
ATOM 2724 N N . PRO A 1 345 ? 35.142 4.804 -4.385 1.00 52.19 345 PRO A N 1
ATOM 2725 C CA . PRO A 1 345 ? 35.506 3.790 -3.398 1.00 52.19 345 PRO A CA 1
ATOM 2726 C C . PRO A 1 345 ? 34.417 2.715 -3.321 1.00 52.19 345 PRO A C 1
ATOM 2728 O O . PRO A 1 345 ? 33.325 2.952 -2.813 1.00 52.19 345 PRO A O 1
ATOM 2731 N N . ALA A 1 346 ? 34.724 1.545 -3.870 1.00 49.38 346 ALA A N 1
ATOM 2732 C CA . ALA A 1 346 ? 33.827 0.404 -3.956 1.00 49.38 346 ALA A CA 1
ATOM 2733 C C . ALA A 1 346 ? 33.518 -0.188 -2.571 1.00 49.38 346 ALA A C 1
ATOM 2735 O O . ALA A 1 346 ? 34.436 -0.566 -1.836 1.00 49.38 346 ALA A O 1
ATOM 2736 N N . GLU A 1 347 ? 32.237 -0.375 -2.246 1.00 60.88 347 GLU A N 1
ATOM 2737 C CA . GLU A 1 347 ? 31.851 -1.329 -1.204 1.00 60.88 347 GLU A CA 1
ATOM 2738 C C . GLU A 1 347 ? 31.999 -2.770 -1.726 1.00 60.88 347 GLU A C 1
ATOM 2740 O O . GLU A 1 347 ? 31.703 -3.077 -2.878 1.00 60.88 347 GLU A O 1
ATOM 2745 N N . SER A 1 348 ? 32.524 -3.687 -0.910 1.00 69.69 348 SER A N 1
ATOM 2746 C CA . SER A 1 348 ? 32.797 -5.060 -1.361 1.00 69.69 348 SER A CA 1
ATOM 2747 C C . SER A 1 348 ? 31.531 -5.934 -1.351 1.00 69.69 348 SER A C 1
ATOM 2749 O O . SER A 1 348 ? 30.652 -5.749 -0.516 1.00 69.69 348 SER A O 1
ATOM 2751 N N . PHE A 1 349 ? 31.446 -6.973 -2.193 1.00 60.22 349 PHE A N 1
ATOM 2752 C CA . PHE A 1 349 ? 30.370 -7.984 -2.103 1.00 60.22 349 PHE A CA 1
ATOM 2753 C C . PHE A 1 349 ? 30.276 -8.622 -0.703 1.00 60.22 349 PHE A C 1
ATOM 2755 O O . PHE A 1 349 ? 29.190 -8.920 -0.206 1.00 60.22 349 PHE A O 1
ATOM 2762 N N . VAL A 1 350 ? 31.425 -8.780 -0.036 1.00 67.75 350 VAL A N 1
ATOM 2763 C CA . VAL A 1 350 ? 31.504 -9.236 1.359 1.00 67.75 350 VAL A CA 1
ATOM 2764 C C . VAL A 1 350 ? 30.797 -8.252 2.288 1.00 67.75 350 VAL A C 1
ATOM 2766 O O . VAL A 1 350 ? 30.103 -8.685 3.199 1.00 67.75 350 VAL A O 1
ATOM 2769 N N . THR A 1 351 ? 30.908 -6.950 2.025 1.00 68.69 351 THR A N 1
ATOM 2770 C CA . THR A 1 351 ? 30.164 -5.899 2.723 1.00 68.69 351 THR A CA 1
ATOM 2771 C C . THR A 1 351 ? 28.663 -6.108 2.525 1.00 68.69 351 THR A C 1
ATOM 2773 O O . THR A 1 351 ? 27.950 -6.256 3.503 1.00 68.69 351 THR A O 1
ATOM 2776 N N . LEU A 1 352 ? 28.169 -6.280 1.300 1.00 64.69 352 LEU A N 1
ATOM 2777 C CA . LEU A 1 352 ? 26.731 -6.496 1.061 1.00 64.69 352 LEU A CA 1
ATOM 2778 C C . LEU A 1 352 ? 26.178 -7.748 1.769 1.00 64.69 352 LEU A C 1
ATOM 2780 O O . LEU A 1 352 ? 25.134 -7.693 2.423 1.00 64.69 352 LEU A O 1
ATOM 2784 N N . MET A 1 353 ? 26.907 -8.868 1.706 1.00 69.94 353 MET A N 1
ATOM 2785 C CA . MET A 1 353 ? 26.559 -10.089 2.444 1.00 69.94 353 MET A CA 1
ATOM 2786 C C . MET A 1 353 ? 26.595 -9.874 3.959 1.00 69.94 353 MET A C 1
ATOM 2788 O O . MET A 1 353 ? 25.714 -10.349 4.675 1.00 69.94 353 MET A O 1
ATOM 2792 N N . HIS A 1 354 ? 27.584 -9.128 4.449 1.00 74.38 354 HIS A N 1
ATOM 2793 C CA . HIS A 1 354 ? 27.703 -8.777 5.857 1.00 74.38 354 HIS A CA 1
ATOM 2794 C C . HIS A 1 354 ? 26.531 -7.915 6.328 1.00 74.38 354 HIS A C 1
ATOM 2796 O O . HIS A 1 354 ? 26.018 -8.139 7.415 1.00 74.38 354 HIS A O 1
ATOM 2802 N N . TRP A 1 355 ? 26.054 -6.981 5.509 1.00 69.94 355 TRP A N 1
ATOM 2803 C CA . TRP A 1 355 ? 24.921 -6.123 5.853 1.00 69.94 355 TRP A CA 1
ATOM 2804 C C . TRP A 1 355 ? 23.609 -6.898 5.886 1.00 69.94 355 TRP A C 1
ATOM 2806 O O . TRP A 1 355 ? 22.824 -6.740 6.822 1.00 69.94 355 TRP A O 1
ATOM 2816 N N . LYS A 1 356 ? 23.397 -7.799 4.919 1.00 75.19 356 LYS A N 1
ATOM 2817 C CA . LYS A 1 356 ? 22.263 -8.731 4.942 1.00 75.19 356 LYS A CA 1
ATOM 2818 C C . LYS A 1 356 ? 22.285 -9.588 6.210 1.00 75.19 356 LYS A C 1
ATOM 2820 O O . LYS A 1 356 ? 21.265 -9.691 6.887 1.00 75.19 356 LYS A O 1
ATOM 2825 N N . ALA A 1 357 ? 23.449 -10.137 6.560 1.00 77.12 357 ALA A N 1
ATOM 2826 C CA . ALA A 1 357 ? 23.630 -10.920 7.778 1.00 77.12 357 ALA A CA 1
ATOM 2827 C C . ALA A 1 357 ? 23.405 -10.081 9.051 1.00 77.12 357 ALA A C 1
ATOM 2829 O O . ALA A 1 357 ? 22.686 -10.510 9.945 1.00 77.12 357 ALA A O 1
ATOM 2830 N N . LEU A 1 358 ? 23.954 -8.864 9.129 1.00 75.81 358 LEU A N 1
ATOM 2831 C CA . LEU A 1 358 ? 23.772 -7.959 10.270 1.00 75.81 358 LEU A CA 1
ATOM 2832 C C . LEU A 1 358 ? 22.310 -7.580 10.480 1.00 75.81 358 LEU A C 1
ATOM 2834 O O . LEU A 1 358 ? 21.852 -7.536 11.617 1.00 75.81 358 LEU A O 1
ATOM 2838 N N . ARG A 1 359 ? 21.562 -7.324 9.405 1.00 71.88 359 ARG A N 1
ATOM 2839 C CA . ARG A 1 359 ? 20.137 -7.018 9.520 1.00 71.88 359 ARG A CA 1
ATOM 2840 C C . ARG A 1 359 ? 19.349 -8.219 10.035 1.00 71.88 359 ARG A C 1
ATOM 2842 O O . ARG A 1 359 ? 18.592 -8.064 10.985 1.00 71.88 359 ARG A O 1
ATOM 2849 N N . GLN A 1 360 ? 19.577 -9.401 9.460 1.00 77.00 360 GLN A N 1
ATOM 2850 C CA . GLN A 1 360 ? 18.951 -10.638 9.940 1.00 77.00 360 GLN A CA 1
ATOM 2851 C C . GLN A 1 360 ? 19.284 -10.898 11.411 1.00 77.00 360 GLN A C 1
ATOM 2853 O O . GLN A 1 360 ? 18.424 -11.312 12.183 1.00 77.00 360 GLN A O 1
ATOM 2858 N N . LEU A 1 361 ? 20.525 -10.617 11.811 1.00 81.06 361 LEU A N 1
ATOM 2859 C CA . LEU A 1 361 ? 20.938 -10.717 13.200 1.00 81.06 361 LEU A CA 1
ATOM 2860 C C . LEU A 1 361 ? 20.178 -9.718 14.074 1.00 81.06 361 LEU A C 1
ATOM 2862 O O . LEU A 1 361 ? 19.597 -10.130 15.067 1.00 81.06 361 LEU A O 1
ATOM 2866 N N . ASN A 1 362 ? 20.119 -8.440 13.700 1.00 72.50 362 ASN A N 1
ATOM 2867 C CA . ASN A 1 362 ? 19.388 -7.420 14.457 1.00 72.50 362 ASN A CA 1
ATOM 2868 C C . ASN A 1 362 ? 17.899 -7.769 14.620 1.00 72.50 362 ASN A C 1
ATOM 2870 O O . ASN A 1 362 ? 17.335 -7.567 15.694 1.00 72.50 362 ASN A O 1
ATOM 2874 N N . GLU A 1 363 ? 17.277 -8.338 13.587 1.00 73.94 363 GLU A N 1
ATOM 2875 C CA . GLU A 1 363 ? 15.896 -8.827 13.644 1.00 73.94 363 GLU A CA 1
ATOM 2876 C C . GLU A 1 363 ? 15.751 -9.953 14.682 1.00 73.94 363 GLU A C 1
ATOM 2878 O O . GLU A 1 363 ? 14.920 -9.849 15.581 1.00 73.94 363 GLU A O 1
ATOM 2883 N N . LEU A 1 364 ? 16.614 -10.976 14.646 1.00 82.00 364 LEU A N 1
ATOM 2884 C CA . LEU A 1 364 ? 16.582 -12.071 15.628 1.00 82.00 364 LEU A CA 1
ATOM 2885 C C . LEU A 1 364 ? 16.938 -11.624 17.054 1.00 82.00 364 LEU A C 1
ATOM 2887 O O . LEU A 1 364 ? 16.438 -12.190 18.025 1.00 82.00 364 LEU A O 1
ATOM 2891 N N . LEU A 1 365 ? 17.799 -10.616 17.195 1.00 81.19 365 LEU A N 1
ATOM 2892 C CA . LEU A 1 365 ? 18.203 -10.081 18.495 1.00 81.19 365 LEU A CA 1
ATOM 2893 C C . LEU A 1 365 ? 17.111 -9.250 19.171 1.00 81.19 365 LEU A C 1
ATOM 2895 O O . LEU A 1 365 ? 17.194 -9.047 20.379 1.00 81.19 365 LEU A O 1
ATOM 2899 N N . THR A 1 366 ? 16.089 -8.806 18.435 1.00 75.75 366 THR A N 1
ATOM 2900 C CA . THR A 1 366 ? 14.980 -8.019 19.003 1.00 75.75 366 THR A CA 1
ATOM 2901 C C . THR A 1 366 ? 14.218 -8.813 20.076 1.00 75.75 366 THR A C 1
ATOM 2903 O O . THR A 1 366 ? 13.801 -8.242 21.082 1.00 75.75 366 THR A O 1
ATOM 2906 N N . ASP A 1 367 ? 14.145 -10.139 19.918 1.00 75.94 367 ASP A N 1
ATOM 2907 C CA . ASP A 1 367 ? 13.455 -11.056 20.835 1.00 75.94 367 ASP A CA 1
ATOM 2908 C C . ASP A 1 367 ? 14.408 -11.784 21.808 1.00 75.94 367 ASP A C 1
ATOM 2910 O O . ASP A 1 367 ? 13.973 -12.565 22.661 1.00 75.94 367 ASP A O 1
ATOM 2914 N N . ALA A 1 368 ? 15.724 -11.582 21.687 1.00 82.19 368 ALA A N 1
ATOM 2915 C CA . ALA A 1 368 ? 16.718 -12.339 22.441 1.00 82.19 368 ALA A CA 1
ATOM 2916 C C . ALA A 1 368 ? 16.898 -11.770 23.860 1.00 82.19 368 ALA A C 1
ATOM 2918 O O . ALA A 1 368 ? 17.515 -10.726 24.060 1.00 82.19 368 ALA A O 1
ATOM 2919 N N . THR A 1 369 ? 16.394 -12.479 24.875 1.00 86.56 369 THR A N 1
ATOM 2920 C CA . THR A 1 369 ? 16.462 -12.039 26.284 1.00 86.56 369 THR A CA 1
ATOM 2921 C C . THR A 1 369 ? 17.618 -12.657 27.075 1.00 86.56 369 THR A C 1
ATOM 2923 O O . THR A 1 369 ? 17.865 -12.264 28.216 1.00 86.56 369 THR A O 1
ATOM 2926 N N . THR A 1 370 ? 18.346 -13.621 26.498 1.00 89.94 370 THR A N 1
ATOM 2927 C CA . THR A 1 370 ? 19.414 -14.368 27.185 1.00 89.94 370 THR A CA 1
ATOM 2928 C C . THR A 1 370 ? 20.670 -14.524 26.323 1.00 89.94 370 THR A C 1
ATOM 2930 O O . THR A 1 370 ? 20.577 -14.582 25.097 1.00 89.94 370 THR A O 1
ATOM 2933 N N . PRO A 1 371 ? 21.863 -14.689 26.925 1.00 87.19 371 PRO A N 1
ATOM 2934 C CA . PRO A 1 371 ? 23.091 -14.946 26.169 1.00 87.19 371 PRO A CA 1
ATOM 2935 C C . PRO A 1 371 ? 23.002 -16.155 25.221 1.00 87.19 371 PRO A C 1
ATOM 2937 O O . PRO A 1 371 ? 23.557 -16.129 24.126 1.00 87.19 371 PRO A O 1
ATOM 2940 N N . GLN A 1 372 ? 22.274 -17.206 25.610 1.00 86.12 372 GLN A N 1
ATOM 2941 C CA . GLN A 1 372 ? 22.071 -18.399 24.786 1.00 86.12 372 GLN A CA 1
ATOM 2942 C C . GLN A 1 372 ? 21.204 -18.113 23.550 1.00 86.12 372 GLN A C 1
ATOM 2944 O O . GLN A 1 372 ? 21.508 -18.618 22.473 1.00 86.12 372 GLN A O 1
ATOM 2949 N N . THR A 1 373 ? 20.158 -17.289 23.680 1.00 83.25 373 THR A N 1
ATOM 2950 C CA . THR A 1 373 ? 19.290 -16.915 22.544 1.00 83.25 373 THR A CA 1
ATOM 2951 C C . THR A 1 373 ? 20.001 -15.976 21.570 1.00 83.25 373 THR A C 1
ATOM 2953 O O . THR A 1 373 ? 19.881 -16.156 20.361 1.00 83.25 373 THR A O 1
ATOM 2956 N N . VAL A 1 374 ? 20.845 -15.069 22.076 1.00 82.25 374 VAL A N 1
ATOM 2957 C CA . VAL A 1 374 ? 21.761 -14.256 21.255 1.00 82.25 374 VAL A CA 1
ATOM 2958 C C . VAL A 1 374 ? 22.726 -15.144 20.466 1.00 82.25 374 VAL A C 1
ATOM 2960 O O . VAL A 1 374 ? 22.900 -14.963 19.263 1.00 82.25 374 VAL A O 1
ATOM 2963 N N . PHE A 1 375 ? 23.346 -16.128 21.126 1.00 85.12 375 PHE A N 1
ATOM 2964 C CA . PHE A 1 375 ? 24.281 -17.036 20.463 1.00 85.12 375 PHE A CA 1
ATOM 2965 C C . PHE A 1 375 ? 23.595 -17.872 19.376 1.00 85.12 375 PHE A C 1
ATOM 2967 O O . PHE A 1 375 ? 24.128 -17.996 18.275 1.00 85.12 375 PHE A O 1
ATOM 2974 N N . GLN A 1 376 ? 22.394 -18.389 19.647 1.00 84.19 376 GLN A N 1
ATOM 2975 C CA . GLN A 1 376 ? 21.626 -19.143 18.658 1.00 84.19 376 GLN A CA 1
ATOM 2976 C C . GLN A 1 376 ? 21.250 -18.279 17.445 1.00 84.19 376 GLN A C 1
ATOM 2978 O O . GLN A 1 376 ? 21.424 -18.726 16.315 1.00 84.19 376 GLN A O 1
ATOM 2983 N N . ALA A 1 377 ? 20.842 -17.023 17.659 1.00 84.00 377 ALA A N 1
ATOM 2984 C CA . ALA A 1 377 ? 20.557 -16.082 16.576 1.00 84.00 377 ALA A CA 1
ATOM 2985 C C . ALA A 1 377 ? 21.767 -15.868 15.649 1.00 84.00 377 ALA A C 1
ATOM 2987 O O . ALA A 1 377 ? 21.623 -15.855 14.426 1.00 84.00 377 ALA A O 1
ATOM 2988 N N . VAL A 1 378 ? 22.977 -15.760 16.212 1.00 82.44 378 VAL A N 1
ATOM 2989 C CA . VAL A 1 378 ? 24.217 -15.665 15.422 1.00 82.44 378 VAL A CA 1
ATOM 2990 C C . VAL A 1 378 ? 24.440 -16.927 14.588 1.00 82.44 378 VAL A C 1
ATOM 2992 O O . VAL A 1 378 ? 24.734 -16.821 13.396 1.00 82.44 378 VAL A O 1
ATOM 2995 N N . ILE A 1 379 ? 24.283 -18.114 15.181 1.00 85.25 379 ILE A N 1
ATOM 2996 C CA . ILE A 1 379 ? 24.445 -19.390 14.466 1.00 85.25 379 ILE A CA 1
ATOM 2997 C C . ILE A 1 379 ? 23.439 -19.507 13.316 1.00 85.25 379 ILE A C 1
ATOM 2999 O O . ILE A 1 379 ? 23.833 -19.858 12.203 1.00 85.25 379 ILE A O 1
ATOM 3003 N N . ASP A 1 380 ? 22.178 -19.154 13.552 1.00 83.56 380 ASP A N 1
ATOM 3004 C CA . ASP A 1 380 ? 21.115 -19.235 12.549 1.00 83.56 380 ASP A CA 1
ATOM 3005 C C . ASP A 1 380 ? 21.387 -18.304 11.358 1.00 83.56 380 ASP A C 1
ATOM 3007 O O . ASP A 1 380 ? 21.238 -18.706 10.203 1.00 83.56 380 ASP A O 1
ATOM 3011 N N . VAL A 1 381 ? 21.849 -17.073 11.610 1.00 85.69 381 VAL A N 1
ATOM 3012 C CA . VAL A 1 381 ? 22.246 -16.132 10.546 1.00 85.69 381 VAL A CA 1
ATOM 3013 C C . VAL A 1 381 ? 23.441 -16.659 9.762 1.00 85.69 381 VAL A C 1
ATOM 3015 O O . VAL A 1 381 ? 23.467 -16.557 8.532 1.00 85.69 381 VAL A O 1
ATOM 3018 N N . MET A 1 382 ? 24.430 -17.232 10.452 1.00 79.88 382 MET A N 1
ATOM 3019 C CA . MET A 1 382 ? 25.606 -17.807 9.804 1.00 79.88 382 MET A CA 1
ATOM 3020 C C . MET A 1 382 ? 25.243 -18.998 8.908 1.00 79.88 382 MET A C 1
ATOM 3022 O O . MET A 1 382 ? 25.792 -19.100 7.809 1.00 79.88 382 MET A O 1
ATOM 3026 N N . ASP A 1 383 ? 24.326 -19.873 9.335 1.00 81.12 383 ASP A N 1
ATOM 3027 C CA . ASP A 1 383 ? 23.855 -21.014 8.533 1.00 81.12 383 ASP A CA 1
ATOM 3028 C C . ASP A 1 383 ? 23.072 -20.526 7.304 1.00 81.12 383 ASP A C 1
ATOM 3030 O O . ASP A 1 383 ? 23.395 -20.890 6.172 1.00 81.12 383 ASP A O 1
ATOM 3034 N N . ARG A 1 384 ? 22.127 -19.594 7.499 1.00 78.44 384 ARG A N 1
ATOM 3035 C CA . ARG A 1 384 ? 21.306 -19.005 6.420 1.00 78.44 384 ARG A CA 1
ATOM 3036 C C . ARG A 1 384 ? 22.119 -18.222 5.394 1.00 78.44 384 ARG A C 1
ATOM 3038 O O . ARG A 1 384 ? 21.781 -18.214 4.214 1.00 78.44 384 ARG A O 1
ATOM 3045 N N . SER A 1 385 ? 23.190 -17.568 5.831 1.00 76.25 385 SER A N 1
ATOM 3046 C CA . SER A 1 385 ? 24.073 -16.796 4.950 1.00 76.25 385 SER A CA 1
ATOM 3047 C C . SER A 1 385 ? 25.101 -17.669 4.219 1.00 76.25 385 SER A C 1
ATOM 3049 O O . SER A 1 385 ? 25.906 -17.141 3.454 1.00 76.25 385 SER A O 1
ATOM 3051 N N . GLY A 1 386 ? 25.120 -18.987 4.468 1.00 75.38 386 GLY A N 1
ATOM 3052 C CA . GLY A 1 386 ? 26.129 -19.895 3.919 1.00 75.38 386 GLY A CA 1
ATOM 3053 C C . GLY A 1 386 ? 27.543 -19.641 4.459 1.00 75.38 386 GLY A C 1
ATOM 3054 O O . GLY A 1 386 ? 28.521 -20.042 3.832 1.00 75.38 386 GLY A O 1
ATOM 3055 N N . LEU A 1 387 ? 27.668 -18.964 5.610 1.00 68.50 387 LEU A N 1
ATOM 3056 C CA . LEU A 1 387 ? 28.947 -18.609 6.240 1.00 68.50 387 LEU A CA 1
ATOM 3057 C C . LEU A 1 387 ? 29.511 -19.737 7.120 1.00 68.50 387 LEU A C 1
ATOM 3059 O O . LEU A 1 387 ? 30.674 -19.682 7.527 1.00 68.50 387 LEU A O 1
ATOM 3063 N N . ILE A 1 388 ? 28.726 -20.784 7.397 1.00 64.75 388 ILE A N 1
ATOM 3064 C CA . ILE A 1 388 ? 29.218 -21.984 8.080 1.00 64.75 388 ILE A CA 1
ATOM 3065 C C . ILE A 1 388 ? 30.037 -22.826 7.093 1.00 64.75 388 ILE A C 1
ATOM 3067 O O . ILE A 1 388 ? 29.521 -23.638 6.325 1.00 64.75 388 ILE A O 1
ATOM 3071 N N . LEU A 1 389 ? 31.359 -22.660 7.149 1.00 45.56 389 LEU A N 1
ATOM 3072 C CA . LEU A 1 389 ? 32.306 -23.616 6.579 1.00 45.56 389 LEU A CA 1
ATOM 3073 C C . LEU A 1 389 ? 32.033 -25.006 7.176 1.00 45.56 389 LEU A C 1
ATOM 3075 O O . LEU A 1 389 ? 32.038 -25.178 8.393 1.00 45.56 389 LEU A O 1
ATOM 3079 N N . ILE A 1 390 ? 31.875 -26.007 6.304 1.00 47.91 390 ILE A N 1
ATOM 3080 C CA . ILE A 1 390 ? 31.526 -27.428 6.551 1.00 47.91 390 ILE A CA 1
ATOM 3081 C C . ILE A 1 390 ? 32.311 -28.115 7.703 1.00 47.91 390 ILE A C 1
ATOM 3083 O O . ILE A 1 390 ? 31.936 -29.192 8.161 1.00 47.91 390 ILE A O 1
ATOM 3087 N N . ARG A 1 391 ? 33.371 -27.502 8.245 1.00 44.25 391 ARG A N 1
ATOM 3088 C CA . ARG A 1 391 ? 34.191 -28.046 9.337 1.00 44.25 391 ARG A CA 1
ATOM 3089 C C . ARG A 1 391 ? 33.602 -27.941 10.751 1.00 44.25 391 ARG A C 1
ATOM 3091 O O . ARG A 1 391 ? 34.047 -28.707 11.599 1.00 44.25 391 ARG A O 1
ATOM 3098 N N . THR A 1 392 ? 32.629 -27.073 11.038 1.00 48.56 392 THR A N 1
ATOM 3099 C CA . THR A 1 392 ? 32.113 -26.889 12.418 1.00 48.56 392 THR A CA 1
ATOM 3100 C C . THR A 1 392 ? 30.919 -27.767 12.796 1.00 48.56 392 THR A C 1
ATOM 3102 O O . THR A 1 392 ? 30.650 -27.913 13.989 1.00 48.56 392 THR A O 1
ATOM 3105 N N . ARG A 1 393 ? 30.251 -28.447 11.847 1.00 47.50 393 ARG A N 1
ATOM 3106 C CA . ARG A 1 393 ? 29.132 -29.365 12.171 1.00 47.50 393 ARG A CA 1
ATOM 3107 C C . ARG A 1 393 ? 29.531 -30.522 13.104 1.00 47.50 393 ARG A C 1
ATOM 3109 O O . ARG A 1 393 ? 28.679 -31.040 13.813 1.00 47.50 393 ARG A O 1
ATOM 3116 N N . ASN A 1 394 ? 30.819 -30.866 13.185 1.00 47.25 394 ASN A N 1
ATOM 3117 C CA . ASN A 1 394 ? 31.320 -31.899 14.101 1.00 47.25 394 ASN A CA 1
ATOM 3118 C C . ASN A 1 394 ? 31.590 -31.411 15.538 1.00 47.25 394 ASN A C 1
ATOM 3120 O O . ASN A 1 394 ? 31.815 -32.242 16.412 1.00 47.25 394 ASN A O 1
ATOM 3124 N N . CYS A 1 395 ? 31.566 -30.102 15.813 1.00 51.31 395 CYS A N 1
ATOM 3125 C CA . CYS A 1 395 ? 31.847 -29.563 17.152 1.00 51.31 395 CYS A CA 1
ATOM 3126 C C . CYS A 1 395 ? 30.582 -29.209 17.951 1.00 51.31 395 CYS A C 1
ATOM 3128 O O . CYS A 1 395 ? 30.649 -29.139 19.173 1.00 51.31 395 CYS A O 1
ATOM 3130 N N . ILE A 1 396 ? 29.439 -29.018 17.283 1.00 53.28 396 ILE A N 1
ATOM 3131 C CA . ILE A 1 396 ? 28.185 -28.548 17.906 1.00 53.28 396 ILE A CA 1
ATOM 3132 C C . ILE A 1 396 ? 27.456 -29.674 18.674 1.00 53.28 396 ILE A C 1
ATOM 3134 O O . ILE A 1 396 ? 26.682 -29.400 19.582 1.00 53.28 396 ILE A O 1
ATOM 3138 N N . ASN A 1 397 ? 27.766 -30.945 18.395 1.00 52.09 397 ASN A N 1
ATOM 3139 C CA . ASN A 1 397 ? 27.144 -32.097 19.067 1.00 52.09 397 ASN A CA 1
ATOM 3140 C C . ASN A 1 397 ? 27.833 -32.536 20.374 1.00 52.09 397 ASN A C 1
ATOM 3142 O O . ASN A 1 397 ? 27.465 -33.572 20.927 1.00 52.09 397 ASN A O 1
ATOM 3146 N N . ASN A 1 398 ? 28.818 -31.788 20.883 1.00 44.94 398 ASN A N 1
ATOM 3147 C CA . ASN A 1 398 ? 29.381 -32.060 22.206 1.00 44.94 398 ASN A CA 1
ATOM 3148 C C . ASN A 1 398 ? 28.661 -31.208 23.263 1.00 44.94 398 ASN A C 1
ATOM 3150 O O . ASN A 1 398 ? 28.670 -29.981 23.144 1.00 44.94 398 ASN A O 1
ATOM 3154 N N . PRO A 1 399 ? 28.057 -31.814 24.303 1.00 49.72 399 PRO A N 1
ATOM 3155 C CA . PRO A 1 399 ? 27.414 -31.059 25.369 1.00 49.72 399 PRO A CA 1
ATOM 3156 C C . PRO A 1 399 ? 28.438 -30.160 26.070 1.00 49.72 399 PRO A C 1
ATOM 3158 O O . PRO A 1 399 ? 29.521 -30.607 26.453 1.00 49.72 399 PRO A O 1
ATOM 3161 N N . ILE A 1 400 ? 28.082 -28.886 26.238 1.00 51.69 400 ILE A N 1
ATOM 3162 C CA . ILE A 1 400 ? 28.849 -27.925 27.034 1.00 51.69 400 ILE A CA 1
ATOM 3163 C C . ILE A 1 400 ? 28.927 -28.475 28.472 1.00 51.69 400 ILE A C 1
ATOM 3165 O O . ILE A 1 400 ? 27.878 -28.767 29.054 1.00 51.69 400 ILE A O 1
ATOM 3169 N N . PRO A 1 401 ? 30.123 -28.656 29.066 1.00 47.22 401 PRO A N 1
ATOM 3170 C CA . PRO A 1 401 ? 30.244 -29.134 30.439 1.00 47.22 401 PRO A CA 1
ATOM 3171 C C . PRO A 1 401 ? 29.573 -28.149 31.406 1.00 47.22 401 PRO A C 1
ATOM 3173 O O . PRO A 1 401 ? 29.828 -26.946 31.369 1.00 47.22 401 PRO A O 1
ATOM 3176 N N . ALA A 1 402 ? 28.709 -28.677 32.274 1.00 45.50 402 ALA A N 1
ATOM 3177 C CA . ALA A 1 402 ? 27.782 -27.939 33.135 1.00 45.50 402 ALA A CA 1
ATOM 3178 C C . ALA A 1 402 ? 28.429 -27.170 34.309 1.00 45.50 402 ALA A C 1
ATOM 3180 O O . ALA A 1 402 ? 27.801 -26.985 35.348 1.00 45.50 402 ALA A O 1
ATOM 3181 N N . SER A 1 403 ? 29.674 -26.713 34.190 1.00 47.31 403 SER A N 1
ATOM 3182 C CA . SER A 1 403 ? 30.356 -26.020 35.285 1.00 47.31 403 SER A CA 1
ATOM 3183 C C . SER A 1 403 ? 31.299 -24.935 34.775 1.00 47.31 403 SER A C 1
ATOM 3185 O O . SER A 1 403 ? 32.505 -25.141 34.659 1.00 47.31 403 SER A O 1
ATOM 3187 N N . TYR A 1 404 ? 30.731 -23.762 34.511 1.00 40.50 404 TYR A N 1
ATOM 3188 C CA . TYR A 1 404 ? 31.446 -22.493 34.595 1.00 40.50 404 TYR A CA 1
ATOM 3189 C C . TYR A 1 404 ? 30.623 -21.564 35.487 1.00 40.50 404 TYR A C 1
ATOM 3191 O O . TYR A 1 404 ? 29.669 -20.931 35.044 1.00 40.50 404 TYR A O 1
ATOM 3199 N N . THR A 1 405 ? 30.960 -21.542 36.774 1.00 44.22 405 THR A N 1
ATOM 3200 C CA . THR A 1 405 ? 30.575 -20.465 37.687 1.00 44.22 405 THR A CA 1
ATOM 3201 C C . THR A 1 405 ? 31.523 -19.296 37.439 1.00 44.22 405 THR A C 1
ATOM 3203 O O . THR A 1 405 ? 32.738 -19.464 37.536 1.00 44.22 405 THR A O 1
ATOM 3206 N N . PHE A 1 406 ? 30.974 -18.143 37.061 1.00 39.00 406 PHE A N 1
ATOM 3207 C CA . PHE A 1 406 ? 31.697 -16.874 37.086 1.00 39.00 406 PHE A CA 1
ATOM 3208 C C . PHE A 1 406 ? 31.734 -16.389 38.540 1.00 39.00 406 PHE A C 1
ATOM 3210 O O . PHE A 1 406 ? 30.669 -16.156 39.113 1.00 39.00 406 PHE A O 1
ATOM 3217 N N . ASP A 1 407 ? 32.937 -16.285 39.105 1.00 46.09 407 ASP A N 1
ATOM 3218 C CA . ASP A 1 407 ? 33.216 -15.423 40.263 1.00 46.09 407 ASP A CA 1
ATOM 3219 C C . ASP A 1 407 ? 33.427 -13.974 39.800 1.00 46.09 407 ASP A C 1
ATOM 3221 O O . ASP A 1 407 ? 34.026 -13.785 38.709 1.00 46.09 407 ASP A O 1
#